Protein 2BMO (pdb70)

Solvent-accessible surface area: 26718 Å² total; per-residue (Å²): 96,132,126,22,11,50,164,47,1,48,27,3,51,20,43,2,0,7,54,144,132,3,8,98,23,1,35,151,4,0,4,40,8,0,2,4,5,3,1,5,54,30,15,0,71,52,64,0,6,4,13,37,2,32,2,2,62,64,43,0,0,0,0,29,11,115,122,39,53,22,78,0,5,39,2,67,6,101,55,180,41,71,51,11,11,123,12,13,0,0,7,12,137,24,13,102,3,68,138,80,23,11,4,2,2,9,43,3,99,9,102,59,10,63,133,52,188,122,139,69,37,142,91,17,150,60,210,86,36,19,11,134,62,3,70,44,44,55,67,9,77,12,1,4,3,0,0,58,32,68,123,6,19,63,2,94,78,0,1,29,41,0,8,57,1,0,28,0,6,4,91,75,4,58,18,2,53,5,46,15,4,6,0,11,4,14,0,83,0,2,0,1,0,4,0,15,9,14,0,1,23,1,116,31,11,0,141,14,3,5,2,0,1,115,13,3,100,2,38,2,42,31,0,37,36,54,84,131,103,8,104,70,32,25,8,14,0,1,6,0,56,16,0,0,0,1,0,0,3,30,9,5,5,0,0,9,2,13,49,60,7,34,90,73,0,39,64,41,0,46,63,16,42,123,139,2,29,174,124,28,32,114,57,37,0,88,2,1,44,0,13,1,8,0,0,4,0,0,3,2,0,0,8,1,9,1,8,0,0,2,6,0,2,0,70,47,30,25,12,0,20,1,14,2,8,2,4,2,8,102,84,13,79,110,82,13,20,151,74,2,18,28,2,1,3,19,2,4,1,3,0,2,2,10,5,12,6,10,8,33,52,6,29,62,41,0,93,49,3,101,87,191,142,32,19,99,105,65,30,118,0,51,63,34,102,72,167,46,63,111,62,55,178,49,40,34,3,17,6,6,161,27,0,24,5,23,3,0,19,11,8,0,0,39,0,0,23,6,0,5,66,7,92,57,9,72,80,0,57,89,57,2,185,105,43,61,162,121,135,48,74,59,155,121,65,170,179,45,53,70,112,79,4,109,42,92,52,85,27,102,94,21,115,68,75,112,16,34,137,67,0,59,63,14,0,81,154,2,10,115,34,2,31,103,38,28,10,100,35,0,9,105,108,31,1,0,96,96,5,80,0,29,0,8,2,95,15,96,62,40,145,96,35,206,123,22,165,61,106,42,23,14,30,2,5,33,2,70,64,88,25,0,90,10,8,0,53,0,30,83,21,125,66,5,89,8,34,110,92,149,14,166,19,57,20,96,37,64,104,28,29,0,2,121,30,191,102,40,82,106,33,1,18,1,88,0,44,3,68,0,59,9,27,36,81,184,128,25,87,5,45,0,108,9,38,6,40,5,79,0,51,85,54,108,92,62,41,17,49,0,17,45,0,48,0,57,7,89,67,20,40,2,112,11,33,22,0,25,4,12,1

Sequence (631 aa):
YQNLVSEAGLTQKLLLIHHGDKELFQHELKKTTIFARNWLFLTHDSLIPSPGDYVKKAKKMGVDEVIVSRQNDGSVRAFLNVCRHRGKTLLVHAEEAGNAKKGFVCGYHGWGYGSNGELQSVPFEKELYGDAIKKKKCLGLKEVPRIESSFHGFIYGCFDAEAPPLIDDYLGDAAWYLEPTFKYSGGGGLELVGPPGKVVVKANWKSSFAENFVGDGYHVGWTHAAALRAGQSVVFSSSIAGNAKLPPEGAGLLQMTSKYGSGMGVFWGYYSGNFSADMIPDLMAFGAAKQEKKLAKEEIGDVRARIYRSFLNGTIIFPNNSFLTGSAAFRVWNPIIDENTTEVWTYAFVEKDMPEEDLKRRRVADAVQRSIGPAGFWESDDNNENMEETTMMSQNGKKYQSSNIDQIASLGFGKDVYGDECYPGVVGKKSAIGETSYRGFYRRAYQAHISSSSSNWAEFENASRNWHIMMMINTQEDKLVSAHDAEEEFHRRFFVGHDSSDLQQEVTTLLTREAHLLDIQAYKKAWLEHFVAPEIKKYQVISRELRSTSEERRYQQLNNDAVNLYNENYQQLKVRVEEHQMDPQNWANNPKIIRFTRFVTNVTTAAKDKSSAPEILHVRRSNLILHRARRENQVDVFYATREDKWKRIEGGGIKLVVERFVDYPEERIPQTHNLLVFL

B-factor: mean 16.7, std 7.6, range [7.07, 69.02]

Radius of gyration: 25.82 Å; Cα contacts (8 Å, |Δi|>4): 1506; chains: 2; bounding box: 56×69×77 Å

Nearest PDB structures (foldseek):
  2bmo-assembly1_A  TM=1.002E+00  e=3.336E-90  Comamonas sp. JS765
  5xbp-assembly1_G  TM=9.969E-01  e=5.300E-77  Diaphorobacter sp. DS2
  1eg9-assembly1_A  TM=9.931E-01  e=7.426E-74  Pseudomonas putida
  2hml-assembly1_A  TM=9.927E-01  e=2.599E-73  Pseudomonas sp.
  1wql-assembly1_A  TM=8.972E-01  e=1.375E-37  Pseudomonas fluorescens

Foldseek 3Di:
DQPQADPLSFWGQLLLLAPFVNLVLCCLFQLQADKAFDFFCQQAVDAQKWFWGDRFQWIKIWGQHPVRDIWIFTQFFQPPTDRFDDDGIDGDQWTFRPPQTFIAGSVQFGDDGPCCVPPCPPVDDRRVGGGHTQQDWDDDLGTIITHNDPPHDPPVVLCPLVSLLCCLQDPVLQHKHWDDDWFKDKAQTALQLVQQCQAFAPVCCQPLCLVLCVVQVQPNVCCHPVPDAHPVFQFKKFAGLQQKIKTWDWQRLQPSFGPVLPPVLSVVLVVSLVVCCVVPNNVSSRSNRIWIGIHSPDAWIFIHSLTKIWGFHDDGSGMTIITIIGMDRPPDDPVSVVVSRVRRCCCCHPVHPVVVSSSVVRNVSSVLSNDDPSSRDMDGQCFQPPPWDAPDPPRHHTMGRHSNHRNSSSSNSQNVSLRSVDNHPVSSCVSRVPVND/DFDDCVVVVVDDPVRRVVVVQLVVQDDPVVQVVVVVVVVVLQVCVQVLVLVCCLVFAADQQEFEWEWQFADDDPPDDPDDPDGIDTPGGDGSVRSVVLSCLQPDPPVVQCPPHKGKDKDKDDWTWGQDPVHRQKIWIKIWMWMWIDDDVPQIAIAIWIWTWIWGADPPGGIYTNYIYTHGDDNDGPNVGDSGRD

Secondary structure (DSSP, 8-state):
-TTSB-GGG-EEEGGGGT-HHHHHHHHHHTTTTS-EEEEEGGGS-STTEEEEEEETTEEEEEEE-TTS-EEEEESB-TTT--B---SSEEE-SEEE-TTT--EEETTS-EEE-TTIIIIIGGG--GGG----B-SEEEEETTEEEEES-TTPPPHHHHHTTHHHHHHHHHTTTS-EEEEEEEEEEEESS-HHHHHHHHHHB-TTHHHHTHHHHHHH--GGGGGGGG-S--TT-S-EEEE-TTS-EEEEETT-TTTT--GGGHHHHHHHHHHHHHHHHHHH-HHHHHHHTSEEEEEETTTEEEETTTTEEEEEEEEETTEEEEEEEEEEETTS-HHHHHHHHHHHHHHHSTT-HHHHHHHHHHHHHHHHTTSTTGGGSEEE--TTTT--EES-SSS-SEEES-SBSSHHHHHHHHHHHHHHT-SSHHHHHHHTTTS--/----TTTSTT--HHHHHHHHHHHHT--HHHHHHHHHHHHHHHHHHHTT-HHHHHHHTEEEEEEEEEEEEPP--SS-----S--EEEEEEE-HHHHHHHHHHHH-TT-GGGSSPPEEEEEEEEEEEEE-SS-TTEEEEEEEEEEEEEETTTEEEEEEEEEEEEEEE-TTS-EEEEEEEEE-S-SS-SSS---S--

Structure (mmCIF, N/CA/C/O backbone):
data_2BMO
#
_entry.id   2BMO
#
_cell.length_a   121.586
_cell.length_b   121.586
_cell.length_c   84.356
_cell.angle_alpha   90.00
_cell.angle_beta   90.00
_cell.angle_gamma   120.00
#
_symmetry.space_group_name_H-M   'P 63'
#
loop_
_entity.id
_entity.type
_entity.pdbx_description
1 polymer 'OXYGENASE-ALPHA NBDO'
2 polymer 'OXYGENASE-BETA NBDO'
3 non-polymer 'FE2/S2 (INORGANIC) CLUSTER'
4 non-polymer 'FE (III) ION'
5 non-polymer 1,2-ETHANEDIOL
6 non-polymer ETHANOL
7 non-polymer 'NICKEL (II) ION'
8 water water
#
loop_
_atom_site.group_PDB
_atom_site.id
_atom_site.type_symbol
_atom_site.label_atom_id
_atom_site.label_alt_id
_atom_site.label_comp_id
_atom_site.label_asym_id
_atom_site.label_entity_id
_atom_site.label_seq_id
_atom_site.pdbx_PDB_ins_code
_atom_site.Cartn_x
_atom_site.Cartn_y
_atom_site.Cartn_z
_atom_site.occupancy
_atom_site.B_iso_or_equiv
_atom_site.auth_seq_id
_atom_site.auth_comp_id
_atom_site.auth_asym_id
_atom_site.auth_atom_id
_atom_site.pdbx_PDB_model_num
ATOM 1 N N . TYR A 1 3 ? 58.844 48.782 27.270 1.00 35.52 3 TYR A N 1
ATOM 2 C CA . TYR A 1 3 ? 58.364 49.701 26.235 1.00 35.33 3 TYR A CA 1
ATOM 3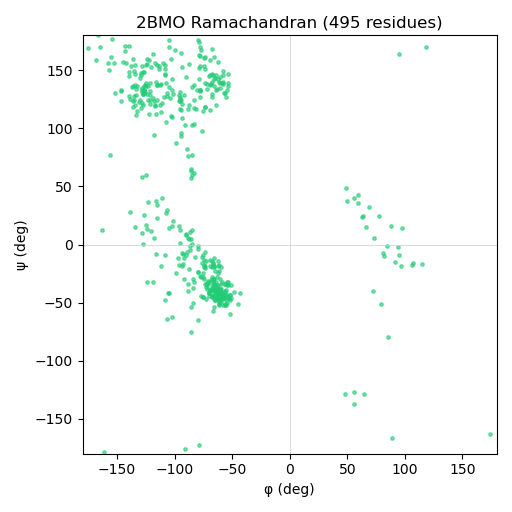 C C . TYR A 1 3 ? 58.261 51.141 26.754 1.00 34.96 3 TYR A C 1
ATOM 4 O O . TYR A 1 3 ? 57.817 52.043 26.040 1.00 34.74 3 TYR A O 1
ATOM 13 N N . GLN A 1 4 ? 58.692 51.348 27.986 1.00 34.55 4 GLN A N 1
ATOM 14 C CA . GLN A 1 4 ? 58.542 52.632 28.713 1.00 34.06 4 GLN A CA 1
ATOM 15 C C . GLN A 1 4 ? 59.312 53.831 28.234 1.00 33.58 4 GLN A C 1
ATOM 16 O O . GLN A 1 4 ? 58.821 54.955 28.327 1.00 34.03 4 GLN A O 1
ATOM 22 N N . ASN A 1 5 ? 60.513 53.629 27.732 1.00 32.75 5 ASN A N 1
ATOM 23 C CA . ASN A 1 5 ? 61.372 54.758 27.338 1.00 31.42 5 ASN A CA 1
ATOM 24 C C . ASN A 1 5 ? 61.716 54.852 25.856 1.00 30.30 5 ASN A C 1
ATOM 25 O O . ASN A 1 5 ? 62.835 55.228 25.498 1.00 30.43 5 ASN A O 1
ATOM 30 N N . LEU A 1 6 ? 60.752 54.523 25.000 1.00 28.96 6 LEU A N 1
ATOM 31 C CA . LEU A 1 6 ? 60.976 54.528 23.553 1.00 27.61 6 LEU A CA 1
ATOM 32 C C . LEU A 1 6 ? 60.793 55.914 22.944 1.00 26.61 6 LEU A C 1
ATOM 33 O O . LEU A 1 6 ? 61.426 56.243 21.936 1.00 26.26 6 LEU A O 1
ATOM 38 N N . VAL A 1 7 ? 59.931 56.715 23.567 1.00 25.59 7 VAL A N 1
ATOM 39 C CA . VAL A 1 7 ? 59.721 58.117 23.210 1.00 25.01 7 VAL A CA 1
ATOM 40 C C . VAL A 1 7 ? 60.021 58.966 24.446 1.00 25.23 7 VAL A C 1
ATOM 41 O O . VAL A 1 7 ? 59.543 58.654 25.536 1.00 25.44 7 VAL A O 1
ATOM 45 N N . SER A 1 8 ? 60.811 60.025 24.278 1.00 25.60 8 SER A N 1
ATOM 46 C CA . SER A 1 8 ? 61.171 60.900 25.398 1.00 26.04 8 SER A CA 1
ATOM 47 C C . SER A 1 8 ? 60.056 61.886 25.752 1.00 26.37 8 SER A C 1
ATOM 48 O O . SER A 1 8 ? 59.040 61.961 25.056 1.00 26.34 8 SER A O 1
ATOM 51 N N . GLU A 1 9 ? 60.254 62.636 26.839 1.00 26.82 9 GLU A N 1
ATOM 52 C CA . GLU A 1 9 ? 59.294 63.645 27.285 1.00 27.02 9 GLU A CA 1
ATOM 53 C C . GLU A 1 9 ? 58.954 64.628 26.167 1.00 27.08 9 GLU A C 1
ATOM 54 O O . GLU A 1 9 ? 59.828 65.040 25.401 1.00 27.31 9 GLU A O 1
ATOM 60 N N . ALA A 1 10 ? 57.673 64.976 26.073 1.00 26.91 10 ALA A N 1
ATOM 61 C CA . ALA A 1 10 ? 57.176 65.918 25.066 1.00 26.67 10 ALA A CA 1
ATOM 62 C C . ALA A 1 10 ? 57.277 65.395 23.632 1.00 26.14 10 ALA A C 1
ATOM 63 O O . ALA A 1 10 ? 57.161 66.174 22.681 1.00 26.45 10 ALA A O 1
ATOM 65 N N . GLY A 1 11 ? 57.497 64.086 23.487 1.00 25.59 11 GLY A N 1
ATOM 66 C CA . GLY A 1 11 ? 57.640 63.435 22.176 1.00 24.30 11 GLY A CA 1
ATOM 67 C C . GLY A 1 11 ? 58.845 63.890 21.363 1.00 23.32 11 GLY A C 1
ATOM 68 O O . GLY A 1 11 ? 58.849 63.776 20.132 1.00 22.74 11 GLY A O 1
ATOM 69 N N . LEU A 1 12 ? 59.867 64.386 22.056 1.00 22.48 12 LEU A N 1
ATOM 70 C CA . LEU A 1 12 ? 61.005 65.054 21.421 1.00 21.99 12 LEU A CA 1
ATOM 71 C C . LEU A 1 12 ? 61.933 64.102 20.664 1.00 21.11 12 LEU A C 1
ATOM 72 O O . LEU A 1 12 ? 62.510 64.479 19.639 1.00 21.01 12 LEU A O 1
ATOM 77 N N . THR A 1 13 ? 62.087 62.886 21.179 1.00 19.75 13 THR A N 1
ATOM 78 C CA . THR A 1 13 ? 62.928 61.888 20.527 1.00 19.14 13 THR A CA 1
ATOM 79 C C . THR A 1 13 ? 62.283 60.517 20.531 1.00 18.62 13 THR A C 1
ATOM 80 O O . THR A 1 13 ? 61.456 60.209 21.391 1.00 19.20 13 THR A O 1
ATOM 84 N N . GLN A 1 14 ? 62.659 59.706 19.545 1.00 17.56 14 GLN A N 1
ATOM 85 C CA . GLN A 1 14 ? 62.160 58.345 19.414 1.00 17.14 14 GLN A CA 1
ATOM 86 C C . GLN A 1 14 ? 63.332 57.436 19.115 1.00 16.77 14 GLN A C 1
ATOM 87 O O . GLN A 1 14 ? 64.188 57.776 18.298 1.00 17.14 14 GLN A O 1
ATOM 93 N N . LYS A 1 15 ? 63.381 56.277 19.756 1.00 16.69 15 LYS A N 1
ATOM 94 C CA . LYS A 1 15 ? 64.396 55.291 19.400 1.00 16.88 15 LYS A CA 1
ATOM 95 C C . LYS A 1 15 ? 64.113 54.757 17.996 1.00 16.09 15 LYS A C 1
ATOM 96 O O . LYS A 1 15 ? 62.993 54.328 17.700 1.00 16.01 15 LYS A O 1
ATOM 102 N N . LEU A 1 16 ? 65.129 54.756 17.137 1.00 15.96 16 LEU A N 1
ATOM 103 C CA . LEU A 1 16 ? 64.972 54.247 15.770 1.00 15.75 16 LEU A CA 1
ATOM 104 C C . LEU A 1 16 ? 64.455 52.798 15.732 1.00 15.42 16 LEU A C 1
ATOM 105 O O . LEU A 1 16 ? 63.752 52.409 14.787 1.00 15.26 16 LEU A O 1
ATOM 110 N N A LEU A 1 17 ? 64.785 52.023 16.769 0.50 15.11 17 LEU A N 1
ATOM 111 N N B LEU A 1 17 ? 64.801 52.032 16.768 0.50 15.23 17 LEU A N 1
ATOM 112 C CA A LEU A 1 17 ? 64.328 50.636 16.915 0.50 15.03 17 LEU A CA 1
ATOM 113 C CA B LEU A 1 17 ? 64.338 50.659 16.978 0.50 15.25 17 LEU A CA 1
ATOM 114 C C A LEU A 1 17 ? 62.818 50.473 16.728 0.50 15.21 17 LEU A C 1
ATOM 115 C C B LEU A 1 17 ? 62.831 50.471 16.773 0.50 15.34 17 LEU A C 1
ATOM 116 O O A LEU A 1 17 ? 62.363 49.407 16.312 0.50 15.39 17 LEU A O 1
ATOM 117 O O B LEU A 1 17 ? 62.390 49.393 16.371 0.50 15.46 17 LEU A O 1
ATOM 126 N N . ILE A 1 18 ? 62.042 51.503 17.066 1.00 15.15 18 ILE A N 1
ATOM 127 C CA . ILE A 1 18 ? 60.574 51.381 16.979 1.00 14.94 18 ILE A CA 1
ATOM 128 C C . ILE A 1 18 ? 60.101 51.038 15.567 1.00 14.74 18 ILE A C 1
ATOM 129 O O . ILE A 1 18 ? 59.036 50.441 15.387 1.00 14.61 18 ILE A O 1
ATOM 134 N N A HIS A 1 19 ? 60.914 51.376 14.574 0.50 14.80 19 HIS A N 1
ATOM 135 N N B HIS A 1 19 ? 60.907 51.405 14.574 0.50 14.77 19 HIS A N 1
ATOM 136 C CA A HIS A 1 19 ? 60.543 51.134 13.182 0.50 15.00 19 HIS A CA 1
ATOM 137 C CA B HIS A 1 19 ? 60.562 51.166 13.171 0.50 14.97 19 HIS A CA 1
ATOM 138 C C A HIS A 1 19 ? 61.008 49.785 12.649 0.50 15.37 19 HIS A C 1
ATOM 139 C C B HIS A 1 19 ? 60.950 49.768 12.672 0.50 15.29 19 HIS A C 1
ATOM 140 O O A HIS A 1 19 ? 60.800 49.477 11.472 0.50 15.43 19 HIS A O 1
ATOM 141 O O B HIS A 1 19 ? 60.634 49.408 11.535 0.50 15.18 19 HIS A O 1
ATOM 154 N N . GLY A 1 20 ? 61.615 48.980 13.518 1.00 15.49 20 GLY A N 1
ATOM 155 C CA . GLY A 1 20 ? 62.123 47.662 13.113 1.00 17.07 20 GLY A CA 1
ATOM 156 C C . GLY A 1 20 ? 61.947 46.493 14.061 1.00 18.18 20 GLY A C 1
ATOM 157 O O . GLY A 1 20 ? 62.225 45.355 13.682 1.00 19.56 20 GLY A O 1
ATOM 158 N N . ASP A 1 21 ? 61.477 46.742 15.280 1.00 18.80 21 ASP A N 1
ATOM 159 C CA . ASP A 1 21 ? 61.457 45.709 16.316 1.00 18.98 21 ASP A CA 1
ATOM 160 C C . ASP A 1 21 ? 60.243 44.789 16.210 1.00 19.08 21 ASP A C 1
ATOM 161 O O . ASP A 1 21 ? 59.099 45.248 16.231 1.00 18.67 21 ASP A O 1
ATOM 166 N N . LYS A 1 22 ? 60.500 43.487 16.107 1.00 19.21 22 LYS A N 1
ATOM 167 C CA . LYS A 1 22 ? 59.446 42.493 15.932 1.00 19.39 22 LYS A CA 1
ATOM 168 C C . LYS A 1 22 ? 58.492 42.379 17.131 1.00 18.89 22 LYS A C 1
ATOM 169 O O . LYS A 1 22 ? 57.266 42.359 16.960 1.00 18.89 22 LYS A O 1
ATOM 175 N N . GLU A 1 23 ? 59.049 42.291 18.337 1.00 18.38 23 GLU A N 1
ATOM 176 C CA . GLU A 1 23 ? 58.226 42.150 19.533 1.00 18.13 23 GLU A CA 1
ATOM 177 C C . GLU A 1 23 ? 57.340 43.379 19.755 1.00 17.10 23 GLU A C 1
ATOM 178 O O . GLU A 1 23 ? 56.186 43.258 20.174 1.00 17.04 23 GLU A O 1
ATOM 184 N N . LEU A 1 24 ? 57.879 44.557 19.457 1.00 16.19 24 LEU A N 1
ATOM 185 C CA . LEU A 1 24 ? 57.100 45.785 19.577 1.00 15.61 24 LEU A CA 1
ATOM 186 C C . LEU A 1 24 ? 55.899 45.784 18.624 1.00 15.03 24 LEU A C 1
ATOM 187 O O . LEU A 1 24 ? 54.815 46.228 19.000 1.00 15.14 24 LEU A O 1
ATOM 192 N N . PHE A 1 25 ? 56.090 45.285 17.403 1.00 14.82 25 PHE A N 1
ATOM 193 C CA . PHE A 1 25 ? 54.979 45.182 16.453 1.00 14.94 25 PHE A CA 1
ATOM 194 C C . PHE A 1 25 ? 53.833 44.345 17.038 1.00 15.16 25 PHE A C 1
ATOM 195 O O . PHE A 1 25 ? 52.661 44.746 16.992 1.00 15.02 25 PHE A O 1
ATOM 203 N N . GLN A 1 26 ? 54.174 43.198 17.622 1.00 15.75 26 GLN A N 1
ATOM 204 C CA . GLN A 1 26 ? 53.177 42.356 18.277 1.00 16.36 26 GLN A CA 1
ATOM 205 C C . GLN A 1 26 ? 52.454 43.122 19.381 1.00 16.08 26 GLN A C 1
ATOM 206 O O . GLN A 1 26 ? 51.231 43.040 19.516 1.00 16.52 26 GLN A O 1
ATOM 212 N N . HIS A 1 27 ? 53.218 43.893 20.149 1.00 15.51 27 HIS A N 1
ATOM 213 C CA . HIS A 1 27 ? 52.661 44.688 21.234 1.00 15.09 27 HIS A CA 1
ATOM 214 C C . HIS A 1 27 ? 51.725 45.776 20.709 1.00 14.60 27 HIS A C 1
ATOM 215 O O . HIS A 1 27 ? 50.706 46.076 21.334 1.00 14.79 27 HIS A O 1
ATOM 222 N N . GLU A 1 28 ? 52.071 46.355 19.561 1.00 13.84 28 GLU A N 1
ATOM 223 C CA . GLU A 1 28 ? 51.214 47.346 18.896 1.00 13.48 28 GLU A CA 1
ATOM 224 C C . GLU A 1 28 ? 49.882 46.760 18.473 1.00 13.59 28 GLU A C 1
ATOM 225 O O . GLU A 1 28 ? 48.867 47.443 18.523 1.00 13.38 28 GLU A O 1
ATOM 231 N N . LEU A 1 29 ? 49.863 45.505 18.046 1.00 13.84 29 LEU A N 1
ATOM 232 C CA . LEU A 1 29 ? 48.592 44.871 17.676 1.00 14.73 29 LEU A CA 1
ATOM 233 C C . LEU A 1 29 ? 47.643 44.830 18.878 1.00 15.29 29 LEU A C 1
ATOM 234 O O . LEU A 1 29 ? 46.432 44.964 18.716 1.00 16.27 29 LEU A O 1
ATOM 239 N N A LYS A 1 30 ? 48.203 44.782 20.087 0.50 15.30 30 LYS A N 1
ATOM 240 N N B LYS A 1 30 ? 48.216 44.555 20.051 0.50 15.55 30 LYS A N 1
ATOM 241 C CA A LYS A 1 30 ? 47.412 44.856 21.322 0.50 15.45 30 LYS A CA 1
ATOM 242 C CA B LYS A 1 30 ? 47.464 44.291 21.277 0.50 15.92 30 LYS A CA 1
ATOM 243 C C A LYS A 1 30 ? 47.052 46.282 21.778 0.50 15.22 30 LYS A C 1
ATOM 244 C C B LYS A 1 30 ? 47.030 45.593 21.920 0.50 15.44 30 LYS A C 1
ATOM 245 O O A LYS A 1 30 ? 45.895 46.564 22.102 0.50 15.93 30 LYS A O 1
ATOM 246 O O B LYS A 1 30 ? 46.179 45.611 22.801 0.50 15.25 30 LYS A O 1
ATOM 257 N N A THR A 1 31 ? 48.040 47.173 21.815 0.50 14.97 31 THR A N 1
ATOM 258 N N B THR A 1 31 ? 47.639 46.686 21.488 0.50 15.05 31 THR A N 1
ATOM 259 C CA A THR A 1 31 ? 47.866 48.482 22.455 0.50 14.51 31 THR A CA 1
ATOM 260 C CA B THR A 1 31 ? 47.408 47.969 22.113 0.50 15.01 31 THR A CA 1
ATOM 261 C C A THR A 1 31 ? 47.526 49.629 21.500 0.50 14.18 31 THR A C 1
ATOM 262 C C B THR A 1 31 ? 46.895 48.944 21.059 0.50 14.58 31 THR A C 1
ATOM 263 O O A THR A 1 31 ? 47.060 50.681 21.936 0.50 14.13 31 THR A O 1
ATOM 264 O O B THR A 1 31 ? 45.697 49.202 20.988 0.50 15.35 31 THR A O 1
ATOM 271 N N . ILE A 1 32 ? 47.792 49.433 20.210 1.00 13.91 32 ILE A N 1
ATOM 272 C CA . ILE A 1 32 ? 47.443 50.422 19.182 1.00 13.34 32 ILE A CA 1
ATOM 273 C C . ILE A 1 32 ? 46.236 49.969 18.351 1.00 12.90 32 ILE A C 1
ATOM 274 O O . ILE A 1 32 ? 45.204 50.635 18.333 1.00 13.93 32 ILE A O 1
ATOM 279 N N . PHE A 1 33 ? 46.357 48.826 17.690 1.00 12.55 33 PHE A N 1
ATOM 280 C CA . PHE A 1 33 ? 45.345 48.403 16.729 1.00 12.35 33 PHE A CA 1
ATOM 281 C C . PHE A 1 33 ? 44.112 47.779 17.362 1.00 12.86 33 PHE A C 1
ATOM 282 O O . PHE A 1 33 ? 43.047 47.795 16.763 1.00 13.64 33 PHE A O 1
ATOM 290 N N . ALA A 1 34 ? 44.253 47.255 18.574 1.00 13.16 34 ALA A N 1
ATOM 291 C CA . ALA A 1 34 ? 43.106 46.687 19.275 1.00 13.26 34 ALA A CA 1
ATOM 292 C C . ALA A 1 34 ? 42.259 47.738 19.986 1.00 13.74 34 ALA A C 1
ATOM 293 O O . ALA A 1 34 ? 41.151 47.443 20.424 1.00 14.49 34 ALA A O 1
ATOM 295 N N . ARG A 1 35 ? 42.768 48.965 20.063 1.00 13.46 35 ARG A N 1
ATOM 296 C CA . ARG A 1 35 ? 42.239 49.984 20.950 1.00 14.24 35 ARG A CA 1
ATOM 297 C C . ARG A 1 35 ? 41.707 51.232 20.236 1.00 13.06 35 ARG A C 1
ATOM 298 O O . ARG A 1 35 ? 40.787 51.903 20.741 1.00 13.92 35 ARG A O 1
ATOM 306 N N . ASN A 1 36 ? 42.319 51.576 19.105 1.00 12.93 36 ASN A N 1
ATOM 307 C CA . ASN A 1 36 ? 42.067 52.857 18.454 1.00 12.06 36 ASN A CA 1
ATOM 308 C C . ASN A 1 36 ? 41.093 52.777 17.287 1.00 11.71 36 ASN A C 1
ATOM 309 O O . ASN A 1 36 ? 40.746 51.692 16.826 1.00 12.45 36 ASN A O 1
ATOM 314 N N . TRP A 1 37 ? 40.632 53.939 16.829 1.00 11.58 37 TRP A N 1
ATOM 315 C CA . TRP A 1 37 ? 39.742 54.012 15.676 1.00 11.68 37 TRP A CA 1
ATOM 316 C C . TRP A 1 37 ? 40.545 53.839 14.395 1.00 11.03 37 TRP A C 1
ATOM 317 O O . TRP A 1 37 ? 41.570 54.499 14.207 1.00 11.85 37 TRP A O 1
ATOM 328 N N . LEU A 1 38 ? 40.041 52.979 13.511 1.00 10.75 38 LEU A N 1
ATOM 329 C CA . LEU A 1 38 ? 40.728 52.576 12.287 1.00 10.52 38 LEU A CA 1
ATOM 330 C C . LEU A 1 38 ? 39.798 52.812 11.111 1.00 10.37 38 LEU A C 1
ATOM 331 O O . LEU A 1 38 ? 38.599 52.509 11.179 1.00 10.55 38 LEU A O 1
ATOM 336 N N . PHE A 1 39 ? 40.338 53.371 10.036 1.00 10.19 39 PHE A N 1
ATOM 337 C CA . PHE A 1 39 ? 39.510 53.733 8.905 1.00 10.13 39 PHE A CA 1
ATOM 338 C C . PHE A 1 39 ? 39.032 52.505 8.146 1.00 10.26 39 PHE A C 1
ATOM 339 O O . PHE A 1 39 ? 39.826 51.609 7.833 1.00 10.58 39 PHE A O 1
ATOM 347 N N . LEU A 1 40 ? 37.740 52.472 7.822 1.00 10.17 40 LEU A N 1
ATOM 348 C CA . LEU A 1 40 ? 37.146 51.362 7.082 1.00 10.52 40 LEU A CA 1
ATOM 349 C C . LEU A 1 40 ? 36.818 51.729 5.645 1.00 10.63 40 LEU A C 1
ATOM 350 O O . LEU A 1 40 ? 37.388 51.157 4.713 1.00 11.08 40 LEU A O 1
ATOM 355 N N . THR A 1 41 ? 35.902 52.671 5.453 1.00 10.72 41 THR A N 1
ATOM 356 C CA . THR A 1 41 ? 35.431 53.004 4.116 1.00 10.72 41 THR A CA 1
ATOM 357 C C . THR A 1 41 ? 34.653 54.306 4.163 1.00 10.16 41 THR A C 1
ATOM 358 O O . THR A 1 41 ? 34.504 54.905 5.234 1.00 10.84 41 THR A O 1
ATOM 362 N N . HIS A 1 42 ? 34.159 54.738 3.007 1.00 10.26 42 HIS A N 1
ATOM 363 C CA . HIS A 1 42 ? 33.277 55.903 2.938 1.00 10.33 42 HIS A CA 1
ATOM 364 C C . HIS A 1 42 ? 31.903 55.434 2.503 1.00 10.23 42 HIS A C 1
ATOM 365 O O . HIS A 1 42 ? 31.775 54.450 1.770 1.00 10.17 42 HIS A O 1
ATOM 372 N N . ASP A 1 43 ? 30.874 56.165 2.934 1.00 10.37 43 ASP A N 1
ATOM 373 C CA . ASP A 1 43 ? 29.506 55.925 2.463 1.00 10.95 43 ASP A CA 1
ATOM 374 C C . ASP A 1 43 ? 29.446 55.697 0.956 1.00 10.81 43 ASP A C 1
ATOM 375 O O . ASP A 1 43 ? 28.695 54.835 0.497 1.00 11.25 43 ASP A O 1
ATOM 380 N N . SER A 1 44 ? 30.209 56.488 0.192 1.00 11.21 44 SER A N 1
ATOM 381 C CA . SER A 1 44 ? 30.157 56.450 -1.272 1.00 11.85 44 SER A CA 1
ATOM 382 C C . SER A 1 44 ? 30.675 55.152 -1.899 1.00 11.19 44 SER A C 1
ATOM 383 O O . SER A 1 44 ? 30.452 54.925 -3.085 1.00 12.16 44 SER A O 1
ATOM 386 N N . LEU A 1 45 ? 31.367 54.326 -1.117 1.00 10.33 45 LEU A N 1
ATOM 387 C CA . LEU A 1 45 ? 31.842 53.023 -1.593 1.00 11.09 45 LEU A CA 1
ATOM 388 C C . LEU A 1 45 ? 30.906 51.873 -1.222 1.00 10.75 45 LEU A C 1
ATOM 389 O O . LEU A 1 45 ? 31.000 50.797 -1.808 1.00 10.92 45 LEU A O 1
ATOM 394 N N . ILE A 1 46 ? 30.023 52.098 -0.250 1.00 10.41 46 ILE A N 1
ATOM 395 C CA . ILE A 1 46 ? 28.968 51.139 0.094 1.00 10.54 46 ILE A CA 1
ATOM 396 C C . ILE A 1 46 ? 27.611 51.858 0.106 1.00 10.11 46 ILE A C 1
ATOM 397 O O . ILE A 1 46 ? 26.922 51.886 1.126 1.00 10.40 46 ILE A O 1
ATOM 402 N N . PRO A 1 47 ? 27.232 52.475 -1.023 1.00 10.56 47 PRO A N 1
ATOM 403 C CA . PRO A 1 47 ? 26.078 53.368 -0.993 1.00 11.56 47 PRO A CA 1
ATOM 404 C C . PRO A 1 47 ? 24.711 52.712 -0.912 1.00 11.91 47 PRO A C 1
ATOM 405 O O . PRO A 1 47 ? 23.764 53.405 -0.565 1.00 13.39 47 PRO A O 1
ATOM 409 N N . SER A 1 48 ? 24.591 51.427 -1.227 1.00 11.93 48 SER A N 1
ATOM 410 C CA . SER A 1 48 ? 23.276 50.791 -1.327 1.00 12.61 48 SER A CA 1
ATOM 411 C C . SER A 1 48 ? 23.190 49.567 -0.432 1.00 11.72 48 SER A C 1
ATOM 412 O O . SER A 1 48 ? 24.217 48.931 -0.159 1.00 11.21 48 SER A O 1
ATOM 415 N N . PRO A 1 49 ? 21.966 49.194 0.007 1.00 11.88 49 PRO A N 1
ATOM 416 C CA . PRO A 1 49 ? 21.830 48.002 0.855 1.00 11.73 49 PRO A CA 1
ATOM 417 C C . PRO A 1 49 ? 22.437 46.751 0.244 1.00 11.39 49 PRO A C 1
ATOM 418 O O . PRO A 1 49 ? 22.248 46.466 -0.936 1.00 11.48 49 PRO A O 1
ATOM 422 N N . GLY A 1 50 ? 23.211 46.042 1.054 1.00 11.07 50 GLY A N 1
ATOM 423 C CA . GLY A 1 50 ? 23.928 44.857 0.583 1.00 11.00 50 GLY A CA 1
ATOM 424 C C . GLY A 1 50 ? 25.330 45.138 0.077 1.00 10.70 50 GLY A C 1
ATOM 425 O O . GLY A 1 50 ? 26.109 44.208 -0.088 1.00 10.76 50 GLY A O 1
ATOM 426 N N . ASP A 1 51 ? 25.666 46.402 -0.189 1.00 10.27 51 ASP A N 1
ATOM 427 C CA . ASP A 1 51 ? 27.034 46.708 -0.624 1.00 10.31 51 ASP A CA 1
ATOM 428 C C . ASP A 1 51 ? 27.994 46.417 0.509 1.00 10.51 51 ASP A C 1
ATOM 429 O O . ASP A 1 51 ? 27.683 46.661 1.674 1.00 10.63 51 ASP A O 1
ATOM 434 N N . TYR A 1 52 ? 29.159 45.888 0.151 1.00 10.21 52 TYR A N 1
ATOM 435 C CA . TYR A 1 52 ? 30.195 45.619 1.131 1.00 10.49 52 TYR A CA 1
ATOM 436 C C . TYR A 1 52 ? 31.560 45.922 0.540 1.00 9.94 52 TYR A C 1
ATOM 437 O O . TYR A 1 52 ? 31.763 45.900 -0.682 1.00 10.37 52 TYR A O 1
ATOM 446 N N . VAL A 1 53 ? 32.496 46.193 1.441 1.00 10.13 53 VAL A N 1
ATOM 447 C CA . VAL A 1 53 ? 33.915 46.186 1.117 1.00 10.79 53 VAL A CA 1
ATOM 448 C C . VAL A 1 53 ? 34.658 45.362 2.154 1.00 10.58 53 VAL A C 1
ATOM 449 O O . VAL A 1 53 ? 34.203 45.204 3.299 1.00 11.26 53 VAL A O 1
ATOM 453 N N A LYS A 1 54 ? 35.771 44.774 1.719 0.50 10.20 54 LYS A N 1
ATOM 454 N N B LYS A 1 54 ? 35.829 44.875 1.765 0.50 10.39 54 LYS A N 1
ATOM 455 C CA A LYS A 1 54 ? 36.736 44.243 2.657 0.50 10.90 54 LYS A CA 1
ATOM 456 C CA B LYS A 1 54 ? 36.692 44.126 2.659 0.50 11.05 54 LYS A CA 1
ATOM 457 C C A LYS A 1 54 ? 37.605 45.397 3.101 0.50 10.96 54 LYS A C 1
ATOM 458 C C B LYS A 1 54 ? 37.856 45.037 3.078 0.50 10.94 54 LYS A C 1
ATOM 459 O O A LYS A 1 54 ? 37.960 46.281 2.322 0.50 11.50 54 LYS A O 1
ATOM 460 O O B LYS A 1 54 ? 38.653 45.424 2.215 0.50 11.55 54 LYS A O 1
ATOM 471 N N . ALA A 1 55 ? 37.938 45.394 4.371 1.00 11.01 55 ALA A N 1
ATOM 472 C CA . ALA A 1 55 ? 38.924 46.331 4.883 1.00 11.56 55 ALA A CA 1
ATOM 473 C C . ALA A 1 55 ? 39.838 45.608 5.849 1.00 11.41 55 ALA A C 1
ATOM 474 O O . ALA A 1 55 ? 39.506 44.538 6.353 1.00 12.01 55 ALA A O 1
ATOM 476 N N A LYS A 1 56 ? 41.003 46.190 6.106 0.50 11.40 56 LYS A N 1
ATOM 477 N N B LYS A 1 56 ? 41.006 46.189 6.087 0.50 11.33 56 LYS A N 1
ATOM 478 C CA A LYS A 1 56 ? 41.870 45.701 7.169 0.50 11.61 56 LYS A CA 1
ATOM 479 C CA B LYS A 1 56 ? 41.857 45.742 7.171 0.50 11.49 56 LYS A CA 1
ATOM 480 C C A LYS A 1 56 ? 41.739 46.588 8.401 0.50 11.45 56 LYS A C 1
ATOM 481 C C B LYS A 1 56 ? 41.546 46.567 8.415 0.50 11.26 56 LYS A C 1
ATOM 482 O O A LYS A 1 56 ? 41.619 47.814 8.287 0.50 11.70 56 LYS A O 1
ATOM 483 O O B LYS A 1 56 ? 41.096 47.715 8.324 0.50 11.61 56 LYS A O 1
ATOM 494 N N . MET A 1 57 ? 41.772 45.960 9.572 1.00 11.49 57 MET A N 1
ATOM 495 C CA . MET A 1 57 ? 41.858 46.678 10.842 1.00 11.48 57 MET A CA 1
ATOM 496 C C . MET A 1 57 ? 43.093 46.117 11.518 1.00 11.73 57 MET A C 1
ATOM 497 O O . MET A 1 57 ? 43.068 45.012 12.064 1.00 12.15 57 MET A O 1
ATOM 502 N N . GLY A 1 58 ? 44.201 46.839 11.437 1.00 11.55 58 GLY A N 1
ATOM 503 C CA . GLY A 1 58 ? 45.482 46.220 11.800 1.00 12.01 58 GLY A CA 1
ATOM 504 C C . GLY A 1 58 ? 45.787 45.085 10.833 1.00 12.18 58 GLY A C 1
ATOM 505 O O . GLY A 1 58 ? 45.723 45.285 9.623 1.00 12.01 58 GLY A O 1
ATOM 506 N N . VAL A 1 59 ? 46.094 43.899 11.366 1.00 12.01 59 VAL A N 1
ATOM 507 C CA . VAL A 1 59 ? 46.375 42.722 10.525 1.00 12.56 59 VAL A CA 1
ATOM 508 C C . VAL A 1 59 ? 45.118 41.908 10.220 1.00 12.57 59 VAL A C 1
ATOM 509 O O . VAL A 1 59 ? 45.161 40.976 9.421 1.00 13.48 59 VAL A O 1
ATOM 513 N N . ASP A 1 60 ? 44.011 42.236 10.870 1.00 12.34 60 ASP A N 1
ATOM 514 C CA . ASP A 1 60 ? 42.779 41.484 10.688 1.00 12.36 60 ASP A CA 1
ATOM 515 C C . ASP A 1 60 ? 41.989 42.024 9.519 1.00 12.09 60 ASP A C 1
ATOM 516 O O . ASP A 1 60 ? 42.170 43.171 9.118 1.00 13.46 60 ASP A O 1
ATOM 521 N N . GLU A 1 61 ? 41.148 41.180 8.936 1.00 11.63 61 GLU A N 1
ATOM 522 C CA . GLU A 1 61 ? 40.293 41.590 7.841 1.00 11.32 61 GLU A CA 1
ATOM 523 C C . GLU A 1 61 ? 38.839 41.564 8.262 1.00 10.56 61 GLU A C 1
ATOM 524 O O . GLU A 1 61 ? 38.390 40.622 8.932 1.00 10.69 61 GLU A O 1
ATOM 530 N N . VAL A 1 62 ? 38.115 42.601 7.850 1.00 10.50 62 VAL A N 1
ATOM 531 C CA . VAL A 1 62 ? 36.706 42.733 8.181 1.00 10.81 62 VAL A CA 1
ATOM 532 C C . VAL A 1 62 ? 35.867 42.952 6.923 1.00 10.52 62 VAL A C 1
ATOM 533 O O . VAL A 1 62 ? 36.333 43.529 5.939 1.00 11.27 62 VAL A O 1
ATOM 537 N N . ILE A 1 63 ? 34.634 42.457 6.985 1.00 10.28 63 ILE A N 1
ATOM 538 C CA . ILE A 1 63 ? 33.617 42.721 5.981 1.00 10.36 63 ILE A CA 1
ATOM 539 C C . ILE A 1 63 ? 32.794 43.898 6.511 1.00 9.80 63 ILE A C 1
ATOM 540 O O . ILE A 1 63 ? 32.257 43.827 7.618 1.00 10.78 63 ILE A O 1
ATOM 545 N N . VAL A 1 64 ? 32.704 44.969 5.721 1.00 9.75 64 VAL A N 1
ATOM 546 C CA . VAL A 1 64 ? 31.999 46.181 6.124 1.00 10.28 64 VAL A CA 1
ATOM 547 C C . VAL A 1 64 ? 30.777 46.266 5.218 1.00 10.32 64 VAL A C 1
ATOM 548 O O . VAL A 1 64 ? 30.912 46.449 4.004 1.00 11.11 64 VAL A O 1
ATOM 552 N N . SER A 1 65 ? 29.584 46.129 5.809 1.00 10.28 65 SER A N 1
ATOM 553 C CA . SER A 1 65 ? 28.361 45.882 5.044 1.00 11.20 65 SER A CA 1
ATOM 554 C C . SER A 1 65 ? 27.263 46.908 5.306 1.00 10.76 65 SER A C 1
ATOM 555 O O . SER A 1 65 ? 26.915 47.171 6.456 1.00 10.86 65 SER A O 1
ATOM 558 N N . ARG A 1 66 ? 26.708 47.460 4.232 1.00 10.37 66 ARG A N 1
ATOM 559 C CA . ARG A 1 66 ? 25.520 48.307 4.315 1.00 10.41 66 ARG A CA 1
ATOM 560 C C . ARG A 1 66 ? 24.292 47.449 4.590 1.00 10.67 66 ARG A C 1
ATOM 561 O O . ARG A 1 66 ? 23.922 46.584 3.788 1.00 11.08 66 ARG A O 1
ATOM 569 N N . GLN A 1 67 ? 23.674 47.720 5.733 1.00 11.00 67 GLN A N 1
ATOM 570 C CA . GLN A 1 67 ? 22.506 46.983 6.199 1.00 11.88 67 GLN A CA 1
ATOM 571 C C . GLN A 1 67 ? 21.248 47.435 5.479 1.00 12.26 67 GLN A C 1
ATOM 572 O O . GLN A 1 67 ? 21.184 48.537 4.917 1.00 12.42 67 GLN A O 1
ATOM 578 N N . ASN A 1 68 ? 20.222 46.595 5.546 1.00 13.61 68 ASN A N 1
ATOM 579 C CA . ASN A 1 68 ? 18.935 46.914 4.945 1.00 14.97 68 ASN A CA 1
ATOM 580 C C . ASN A 1 68 ? 18.294 48.178 5.516 1.00 14.77 68 ASN A C 1
ATOM 581 O O . ASN A 1 68 ? 17.572 48.890 4.803 1.00 15.95 68 ASN A O 1
ATOM 586 N N . ASP A 1 69 ? 18.568 48.484 6.778 1.00 14.77 69 ASP A N 1
ATOM 587 C CA . ASP A 1 69 ? 18.006 49.688 7.395 1.00 14.62 69 ASP A CA 1
ATOM 588 C C . ASP A 1 69 ? 18.863 50.941 7.180 1.00 14.36 69 ASP A C 1
ATOM 589 O O . ASP A 1 69 ? 18.567 51.991 7.738 1.00 14.78 69 ASP A O 1
ATOM 594 N N . GLY A 1 70 ? 19.938 50.813 6.398 1.00 13.63 70 GLY A N 1
ATOM 595 C CA . GLY A 1 70 ? 20.780 51.953 6.054 1.00 13.34 70 GLY A CA 1
ATOM 596 C C . GLY A 1 70 ? 21.990 52.122 6.946 1.00 12.50 70 GLY A C 1
ATOM 597 O O . GLY A 1 70 ? 22.850 52.955 6.657 1.00 12.40 70 GLY A O 1
ATOM 598 N N . SER A 1 71 ? 22.056 51.358 8.038 1.00 12.42 71 SER A N 1
ATOM 599 C CA . SER A 1 71 ? 23.212 51.407 8.923 1.00 12.34 71 SER A CA 1
ATOM 600 C C . SER A 1 71 ? 24.365 50.586 8.344 1.00 11.49 71 SER A C 1
ATOM 601 O O . SER A 1 71 ? 24.223 49.936 7.310 1.00 11.07 71 SER A O 1
ATOM 604 N N . VAL A 1 72 ? 25.500 50.628 9.029 1.00 11.37 72 VAL A N 1
ATOM 605 C CA . VAL A 1 72 ? 26.683 49.886 8.605 1.00 11.36 72 VAL A CA 1
ATOM 606 C C . VAL A 1 72 ? 27.161 49.042 9.776 1.00 11.42 72 VAL A C 1
ATOM 607 O O . VAL A 1 72 ? 27.276 49.539 10.897 1.00 12.08 72 VAL A O 1
ATOM 611 N N . ARG A 1 73 ? 27.443 47.769 9.501 1.00 11.11 73 ARG A N 1
ATOM 612 C CA . ARG A 1 73 ? 28.018 46.862 10.493 1.00 11.38 73 ARG A CA 1
ATOM 613 C C . ARG A 1 73 ? 29.249 46.221 9.875 1.00 11.11 73 ARG A C 1
ATOM 614 O O . ARG A 1 73 ? 29.336 46.101 8.657 1.00 11.61 73 ARG A O 1
ATOM 622 N N . ALA A 1 74 ? 30.199 45.818 10.712 1.00 10.47 74 ALA A N 1
ATOM 623 C CA . ALA A 1 74 ? 31.418 45.173 10.217 1.00 10.58 74 ALA A CA 1
ATOM 624 C C . ALA A 1 74 ? 31.727 43.941 11.055 1.00 10.59 74 ALA A C 1
ATOM 625 O O . ALA A 1 74 ? 31.475 43.927 12.265 1.00 11.17 74 ALA A O 1
ATOM 627 N N . PHE A 1 75 ? 32.292 42.921 10.402 1.00 10.21 75 PHE A N 1
ATOM 628 C CA . PHE A 1 75 ? 32.527 41.626 11.041 1.00 10.86 75 PHE A CA 1
ATOM 629 C C . PHE A 1 75 ? 33.872 41.075 10.614 1.00 10.63 75 PHE A C 1
ATOM 630 O O . PHE A 1 75 ? 34.281 41.253 9.472 1.00 10.98 75 PHE A O 1
ATOM 638 N N . LEU A 1 76 ? 34.555 40.378 11.515 1.00 10.84 76 LEU A N 1
ATOM 639 C CA . LEU A 1 76 ? 35.772 39.662 11.118 1.00 10.96 76 LEU A CA 1
ATOM 640 C C . LEU A 1 76 ? 35.444 38.681 10.008 1.00 10.84 76 LEU A C 1
ATOM 641 O O . LEU A 1 76 ? 34.421 37.993 10.055 1.00 11.05 76 LEU A O 1
ATOM 646 N N . ASN A 1 77 ? 36.318 38.615 9.010 1.00 10.46 77 ASN A N 1
ATOM 647 C CA . ASN A 1 77 ? 36.091 37.824 7.802 1.00 11.05 77 ASN A CA 1
ATOM 648 C C . ASN A 1 77 ? 36.479 36.354 8.016 1.00 11.05 77 ASN A C 1
ATOM 649 O O . ASN A 1 77 ? 37.371 35.817 7.338 1.00 11.93 77 ASN A O 1
ATOM 654 N N . VAL A 1 78 ? 35.798 35.712 8.960 1.00 11.37 78 VAL A N 1
ATOM 655 C CA . VAL A 1 78 ? 36.189 34.402 9.471 1.00 11.94 78 VAL A CA 1
ATOM 656 C C . VAL A 1 78 ? 34.938 33.613 9.830 1.00 11.95 78 VAL A C 1
ATOM 657 O O . VAL A 1 78 ? 34.118 34.050 10.640 1.00 12.24 78 VAL A O 1
ATOM 661 N N . CYS A 1 79 ? 34.807 32.434 9.236 1.00 12.15 79 CYS A N 1
ATOM 662 C CA . CYS A 1 79 ? 33.693 31.550 9.553 1.00 12.08 79 CYS A CA 1
ATOM 663 C C . CYS A 1 79 ? 33.786 31.009 10.990 1.00 12.21 79 CYS A C 1
ATOM 664 O O . CYS A 1 79 ? 34.870 30.678 11.469 1.00 13.01 79 CYS A O 1
ATOM 667 N N . ARG A 1 80 ? 32.641 30.930 11.667 1.00 12.42 80 ARG A N 1
ATOM 668 C CA . ARG A 1 80 ? 32.574 30.450 13.052 1.00 13.02 80 ARG A CA 1
ATOM 669 C C . ARG A 1 80 ? 32.613 28.927 13.195 1.00 12.76 80 ARG A C 1
ATOM 670 O O . ARG A 1 80 ? 32.573 28.409 14.315 1.00 13.71 80 ARG A O 1
ATOM 678 N N . HIS A 1 81 ? 32.674 28.210 12.080 1.00 12.87 81 HIS A N 1
ATOM 679 C CA . HIS A 1 81 ? 32.747 26.753 12.136 1.00 12.49 81 HIS A CA 1
ATOM 680 C C . HIS A 1 81 ? 34.198 26.282 12.297 1.00 12.59 81 HIS A C 1
ATOM 681 O O . HIS A 1 81 ? 34.591 25.864 13.392 1.00 13.32 81 HIS A O 1
ATOM 688 N N . ARG A 1 82 ? 34.993 26.342 11.229 1.00 13.02 82 ARG A N 1
ATOM 689 C CA . ARG A 1 82 ? 36.401 25.928 11.299 1.00 13.28 82 ARG A CA 1
ATOM 690 C C . ARG A 1 82 ? 37.371 27.075 10.997 1.00 13.35 82 ARG A C 1
ATOM 691 O O . ARG A 1 82 ? 38.572 26.867 10.903 1.00 13.41 82 ARG A O 1
ATOM 699 N N . GLY A 1 83 ? 36.855 28.288 10.828 1.00 13.67 83 GLY A N 1
ATOM 700 C CA . GLY A 1 83 ? 37.721 29.457 10.730 1.00 14.55 83 GLY A CA 1
ATOM 701 C C . GLY A 1 83 ? 38.247 29.826 9.356 1.00 14.40 83 GLY A C 1
ATOM 702 O O . GLY A 1 83 ? 39.204 30.600 9.243 1.00 15.70 83 GLY A O 1
ATOM 703 N N . LYS A 1 84 ? 37.631 29.273 8.318 1.00 15.13 84 LYS A N 1
ATOM 704 C CA . LYS A 1 84 ? 37.948 29.658 6.946 1.00 15.31 84 LYS A CA 1
ATOM 705 C C . LYS A 1 84 ? 37.592 31.130 6.681 1.00 14.17 84 LYS A C 1
ATOM 706 O O . LYS A 1 84 ? 36.613 31.653 7.215 1.00 13.87 84 LYS A O 1
ATOM 712 N N . THR A 1 85 ? 38.386 31.798 5.850 1.00 13.43 85 THR A N 1
ATOM 713 C CA . THR A 1 85 ? 38.033 33.138 5.379 1.00 13.44 85 THR A CA 1
ATOM 714 C C . THR A 1 85 ? 36.741 33.058 4.583 1.00 13.16 85 THR A C 1
ATOM 715 O O . THR A 1 85 ? 36.588 32.198 3.716 1.00 13.92 85 THR A O 1
ATOM 719 N N A LEU A 1 86 ? 35.835 33.988 4.862 0.50 12.75 86 LEU A N 1
ATOM 720 N N B LEU A 1 86 ? 35.794 33.951 4.876 0.50 13.21 86 LEU A N 1
ATOM 721 C CA A LEU A 1 86 ? 34.500 33.923 4.315 0.50 12.30 86 LEU A CA 1
ATOM 722 C CA B LEU A 1 86 ? 34.489 33.902 4.219 0.50 13.21 86 LEU A CA 1
ATOM 723 C C A LEU A 1 86 ? 34.361 34.572 2.929 0.50 12.10 86 LEU A C 1
ATOM 724 C C B LEU A 1 86 ? 34.480 34.518 2.836 0.50 12.69 86 LEU A C 1
ATOM 725 O O A LEU A 1 86 ? 33.750 33.991 2.029 0.50 12.65 86 LEU A O 1
ATOM 726 O O B LEU A 1 86 ? 34.054 33.893 1.864 0.50 13.13 86 LEU A O 1
ATOM 735 N N . VAL A 1 87 ? 34.949 35.761 2.765 1.00 12.01 87 VAL A N 1
ATOM 736 C CA . VAL A 1 87 ? 34.828 36.576 1.556 1.00 11.95 87 VAL A CA 1
ATOM 737 C C . VAL A 1 87 ? 36.193 36.834 0.947 1.00 11.27 87 VAL A C 1
ATOM 738 O O . VAL A 1 87 ? 37.113 37.217 1.662 1.00 11.22 87 VAL A O 1
ATOM 742 N N . HIS A 1 88 ? 36.293 36.646 -0.371 1.00 11.78 88 HIS A N 1
ATOM 743 C CA . HIS A 1 88 ? 37.523 36.873 -1.123 1.00 12.23 88 HIS A CA 1
ATOM 744 C C . HIS A 1 88 ? 37.473 38.057 -2.087 1.00 12.58 88 HIS A C 1
ATOM 745 O O . HIS A 1 88 ? 38.513 38.535 -2.524 1.00 14.37 88 HIS A O 1
ATOM 752 N N . ALA A 1 89 ? 36.283 38.526 -2.439 1.00 12.05 89 ALA A N 1
ATOM 753 C CA . ALA A 1 89 ? 36.169 39.731 -3.258 1.00 11.84 89 ALA A CA 1
ATOM 754 C C . ALA A 1 89 ? 36.497 40.958 -2.398 1.00 11.39 89 ALA A C 1
ATOM 755 O O . ALA A 1 89 ? 36.248 40.963 -1.191 1.00 12.51 89 ALA A O 1
ATOM 757 N N A GLU A 1 90 ? 37.049 41.995 -3.021 0.50 10.60 90 GLU A N 1
ATOM 758 N N B GLU A 1 90 ? 37.052 41.993 -3.021 0.50 10.82 90 GLU A N 1
ATOM 759 C CA A GLU A 1 90 ? 37.382 43.229 -2.308 0.50 10.51 90 GLU A CA 1
ATOM 760 C CA B GLU A 1 90 ? 37.376 43.231 -2.312 0.50 11.02 90 GLU A CA 1
ATOM 761 C C A GLU A 1 90 ? 36.176 44.139 -2.059 0.50 10.40 90 GLU A C 1
ATOM 762 C C B GLU A 1 90 ? 36.147 44.092 -2.019 0.50 10.66 90 GLU A C 1
ATOM 763 O O A GLU A 1 90 ? 36.216 44.995 -1.166 0.50 10.64 90 GLU A O 1
ATOM 764 O O B GLU A 1 90 ? 36.144 44.866 -1.061 0.50 11.19 90 GLU A O 1
ATOM 775 N N . ALA A 1 91 ? 35.136 43.975 -2.874 1.00 10.58 91 ALA A N 1
ATOM 776 C CA . ALA A 1 91 ? 33.918 44.777 -2.771 1.00 10.70 91 ALA A CA 1
ATOM 777 C C . ALA A 1 91 ? 32.839 44.059 -3.552 1.00 10.74 91 ALA A C 1
ATOM 778 O O . ALA A 1 91 ? 33.139 43.258 -4.441 1.00 10.91 91 ALA A O 1
ATOM 780 N N . GLY A 1 92 ? 31.580 44.344 -3.238 1.00 10.32 92 GLY A N 1
ATOM 781 C CA . GLY A 1 92 ? 30.485 43.772 -3.991 1.00 10.66 92 GLY A CA 1
ATOM 782 C C . GLY A 1 92 ? 29.150 44.114 -3.376 1.00 10.46 92 GLY A C 1
ATOM 783 O O . GLY A 1 92 ? 29.030 45.038 -2.566 1.00 10.05 92 GLY A O 1
ATOM 784 N N . ASN A 1 93 ? 28.140 43.358 -3.787 1.00 10.83 93 ASN A N 1
ATOM 785 C CA . ASN A 1 93 ? 26.813 43.489 -3.218 1.00 11.17 93 ASN A CA 1
ATOM 786 C C . ASN A 1 93 ? 26.277 42.098 -2.955 1.00 11.50 93 ASN A C 1
ATOM 787 O O . ASN A 1 93 ? 26.306 41.237 -3.846 1.00 12.43 93 ASN A O 1
ATOM 792 N N . ALA A 1 94 ? 25.819 41.870 -1.729 1.00 12.49 94 ALA A N 1
ATOM 793 C CA . ALA A 1 94 ? 25.265 40.570 -1.348 1.00 13.62 94 ALA A CA 1
ATOM 794 C C . ALA A 1 94 ? 24.409 40.693 -0.108 1.00 14.94 94 ALA A C 1
ATOM 795 O O . ALA A 1 94 ? 24.716 41.478 0.787 1.00 16.18 94 ALA A O 1
ATOM 797 N N A LYS A 1 95 ? 23.356 39.878 -0.072 0.50 15.31 95 LYS A N 1
ATOM 798 N N B LYS A 1 95 ? 23.339 39.913 -0.033 0.50 15.42 95 LYS A N 1
ATOM 799 C CA A LYS A 1 95 ? 22.426 39.817 1.054 0.50 15.76 95 LYS A CA 1
ATOM 800 C CA B LYS A 1 95 ? 22.501 39.930 1.168 0.50 15.96 95 LYS A CA 1
ATOM 801 C C A LYS A 1 95 ? 22.891 38.833 2.125 0.50 15.66 95 LYS A C 1
ATOM 802 C C B LYS A 1 95 ? 23.007 38.944 2.216 0.50 15.70 95 LYS A C 1
ATOM 803 O O A LYS A 1 95 ? 22.305 38.739 3.204 0.50 15.70 95 LYS A O 1
ATOM 804 O O B LYS A 1 95 ? 22.551 38.948 3.364 0.50 15.57 95 LYS A O 1
ATOM 815 N N . GLY A 1 96 ? 23.952 38.099 1.820 1.00 15.48 96 GLY A N 1
ATOM 816 C CA . GLY A 1 96 ? 24.492 37.106 2.727 1.00 15.73 96 GLY A CA 1
ATOM 817 C C . GLY A 1 96 ? 25.817 36.632 2.183 1.00 15.24 96 GLY A C 1
ATOM 818 O O . GLY A 1 96 ? 26.192 36.972 1.052 1.00 15.12 96 GLY A O 1
ATOM 819 N N . PHE A 1 97 ? 26.512 35.846 3.002 1.00 14.53 97 PHE A N 1
ATOM 820 C CA . PHE A 1 97 ? 27.840 35.318 2.699 1.00 14.27 97 PHE A CA 1
ATOM 821 C C . PHE A 1 97 ? 27.854 33.851 3.068 1.00 14.12 97 PHE A C 1
ATOM 822 O O . PHE A 1 97 ? 27.630 33.497 4.227 1.00 14.25 97 PHE A O 1
ATOM 830 N N . VAL A 1 98 ? 28.120 33.006 2.078 1.00 13.70 98 VAL A N 1
ATOM 831 C CA . VAL A 1 98 ? 28.179 31.563 2.281 1.00 13.92 98 VAL A CA 1
ATOM 832 C C . VAL A 1 98 ? 29.639 31.108 2.341 1.00 13.17 98 VAL A C 1
ATOM 833 O O . VAL A 1 98 ? 30.471 31.496 1.502 1.00 13.52 98 VAL A O 1
ATOM 837 N N . CYS A 1 99 ? 29.951 30.290 3.340 1.00 12.69 99 CYS A N 1
ATOM 838 C CA . CYS A 1 99 ? 31.283 29.733 3.488 1.00 12.42 99 CYS A CA 1
ATOM 839 C C . CYS A 1 99 ? 31.495 28.578 2.517 1.00 12.42 99 CYS A C 1
ATOM 840 O O . CYS A 1 99 ? 30.699 27.640 2.472 1.00 13.36 99 CYS A O 1
ATOM 843 N N . GLY A 1 100 ? 32.573 28.648 1.744 1.00 12.15 100 GLY A N 1
ATOM 844 C CA . GLY A 1 100 ? 32.854 27.631 0.743 1.00 12.31 100 GLY A CA 1
ATOM 845 C C . GLY A 1 100 ? 33.333 26.292 1.269 1.00 12.43 100 GLY A C 1
ATOM 846 O O . GLY A 1 100 ? 33.474 25.362 0.492 1.00 13.06 100 GLY A O 1
ATOM 847 N N . TYR A 1 101 ? 33.593 26.175 2.570 1.00 11.89 101 TYR A N 1
ATOM 848 C CA . TYR A 1 101 ? 34.119 24.923 3.105 1.00 12.08 101 TYR A CA 1
ATOM 849 C C . TYR A 1 101 ? 32.971 23.913 3.281 1.00 12.16 101 TYR A C 1
ATOM 850 O O . TYR A 1 101 ? 32.932 22.890 2.583 1.00 12.76 101 TYR A O 1
ATOM 859 N N . HIS A 1 102 ? 32.031 24.212 4.184 1.00 12.10 102 HIS A N 1
ATOM 860 C CA . HIS A 1 102 ? 30.899 23.304 4.449 1.00 12.59 102 HIS A CA 1
ATOM 861 C C . HIS A 1 102 ? 29.535 23.881 4.100 1.00 13.00 102 HIS A C 1
ATOM 862 O O . HIS A 1 102 ? 28.538 23.162 4.136 1.00 14.19 102 HIS A O 1
ATOM 869 N N . GLY A 1 103 ? 29.493 25.167 3.756 1.00 12.82 103 GLY A N 1
ATOM 870 C CA . GLY A 1 103 ? 28.263 25.778 3.276 1.00 12.95 103 GLY A CA 1
ATOM 871 C C . GLY A 1 103 ? 27.436 26.541 4.280 1.00 12.85 103 GLY A C 1
ATOM 872 O O . GLY A 1 103 ? 26.287 26.859 3.984 1.00 13.41 103 GLY A O 1
ATOM 873 N N . TRP A 1 104 ? 27.997 26.859 5.443 1.00 12.27 104 TRP A N 1
ATOM 874 C CA . TRP A 1 104 ? 27.273 27.714 6.397 1.00 12.82 104 TRP A CA 1
ATOM 875 C C . TRP A 1 104 ? 26.984 29.062 5.743 1.00 13.01 104 TRP A C 1
ATOM 876 O O . TRP A 1 104 ? 27.869 29.655 5.109 1.00 13.54 104 TRP A O 1
ATOM 887 N N . GLY A 1 105 ? 25.746 29.540 5.893 1.00 13.03 105 GLY A N 1
ATOM 888 C CA . GLY A 1 105 ? 25.317 30.788 5.273 1.00 13.01 105 GLY A CA 1
ATOM 889 C C . GLY A 1 105 ? 24.969 31.842 6.299 1.00 12.90 105 GLY A C 1
ATOM 890 O O . GLY A 1 105 ? 24.124 31.612 7.166 1.00 13.40 105 GLY A O 1
ATOM 891 N N . TYR A 1 106 ? 25.625 32.996 6.192 1.00 12.85 106 TYR A N 1
ATOM 892 C CA . TYR A 1 106 ? 25.413 34.113 7.099 1.00 13.02 106 TYR A CA 1
ATOM 893 C C . TYR A 1 106 ? 24.673 35.226 6.389 1.00 13.24 106 TYR A C 1
ATOM 894 O O . TYR A 1 106 ? 24.807 35.397 5.181 1.00 13.40 106 TYR A O 1
ATOM 903 N N . GLY A 1 107 ? 23.908 36.001 7.143 1.00 13.46 107 GLY A N 1
ATOM 904 C CA . GLY A 1 107 ? 23.331 37.214 6.589 1.00 12.96 107 GLY A CA 1
ATOM 905 C C . GLY A 1 107 ? 24.354 38.335 6.503 1.00 12.90 107 GLY A C 1
ATOM 906 O O . GLY A 1 107 ? 25.431 38.272 7.109 1.00 12.91 107 GLY A O 1
ATOM 907 N N . SER A 1 108 ? 23.997 39.388 5.768 1.00 13.35 108 SER A N 1
ATOM 908 C CA . SER A 1 108 ? 24.810 40.607 5.738 1.00 13.79 108 SER A CA 1
ATOM 909 C C . SER A 1 108 ? 24.815 41.298 7.107 1.00 12.98 108 SER A C 1
ATOM 910 O O . SER A 1 108 ? 25.631 42.182 7.365 1.00 13.13 108 SER A O 1
ATOM 913 N N . ASN A 1 109 ? 23.923 40.852 7.993 1.00 13.11 109 ASN A N 1
ATOM 914 C CA . ASN A 1 109 ? 23.912 41.270 9.396 1.00 13.21 109 ASN A CA 1
ATOM 915 C C . ASN A 1 109 ? 24.752 40.384 10.317 1.00 13.37 109 ASN A C 1
ATOM 916 O O . ASN A 1 109 ? 24.684 40.521 11.539 1.00 13.74 109 ASN A O 1
ATOM 921 N N . GLY A 1 110 ? 25.530 39.476 9.722 1.00 12.91 110 GLY A N 1
ATOM 922 C CA . GLY A 1 110 ? 26.422 38.605 10.483 1.00 13.49 110 GLY A CA 1
ATOM 923 C C . GLY A 1 110 ? 25.772 37.386 11.114 1.00 13.30 110 GLY A C 1
ATOM 924 O O . GLY A 1 110 ? 26.457 36.538 11.671 1.00 13.72 110 GLY A O 1
ATOM 925 N N . GLU A 1 111 ? 24.447 37.290 11.061 1.00 13.64 111 GLU A N 1
ATOM 926 C CA . GLU A 1 111 ? 23.754 36.172 11.701 1.00 14.32 111 GLU A CA 1
ATOM 927 C C . GLU A 1 111 ? 23.924 34.869 10.929 1.00 14.18 111 GLU A C 1
ATOM 928 O O . GLU A 1 111 ? 23.864 34.853 9.698 1.00 13.45 111 GLU A O 1
ATOM 934 N N . LEU A 1 112 ? 24.135 33.773 11.658 1.00 13.96 112 LEU A N 1
ATOM 935 C CA . LEU A 1 112 ? 24.181 32.469 11.027 1.00 14.34 112 LEU A CA 1
ATOM 936 C C . LEU A 1 112 ? 22.746 32.067 10.681 1.00 14.53 112 LEU A C 1
ATOM 937 O O . LEU A 1 112 ? 21.904 31.881 11.572 1.00 15.37 112 LEU A O 1
ATOM 942 N N . GLN A 1 113 ? 22.463 31.950 9.390 1.00 15.09 113 GLN A N 1
ATOM 943 C CA . GLN A 1 113 ? 21.102 31.715 8.907 1.00 16.47 113 GLN A CA 1
ATOM 944 C C . GLN A 1 113 ? 20.852 30.283 8.443 1.00 16.97 113 GLN A C 1
ATOM 945 O O . GLN A 1 113 ? 19.788 29.727 8.704 1.00 18.28 113 GLN A O 1
ATOM 951 N N . SER A 1 114 ? 21.813 29.700 7.734 1.00 16.70 114 SER A N 1
ATOM 952 C CA . SER A 1 114 ? 21.631 28.375 7.162 1.00 17.01 114 SER A CA 1
ATOM 953 C C . SER A 1 114 ? 22.827 27.482 7.435 1.00 16.48 114 SER A C 1
ATOM 954 O O . SER A 1 114 ? 23.986 27.896 7.315 1.00 16.15 114 SER A O 1
ATOM 957 N N . VAL A 1 115 ? 22.525 26.246 7.806 1.00 16.16 115 VAL A N 1
ATOM 958 C CA . VAL A 1 115 ? 23.543 25.258 8.121 1.00 16.17 115 VAL A CA 1
ATOM 959 C C . VAL A 1 115 ? 23.140 23.981 7.400 1.00 15.82 115 VAL A C 1
ATOM 960 O O . VAL A 1 115 ? 22.115 23.389 7.739 1.00 16.48 115 VAL A O 1
ATOM 964 N N . PRO A 1 116 ? 23.905 23.565 6.371 1.00 15.39 116 PRO A N 1
ATOM 965 C CA . PRO A 1 116 ? 23.577 22.312 5.691 1.00 15.66 116 PRO A CA 1
ATOM 966 C C . PRO A 1 116 ? 23.565 21.135 6.664 1.00 15.85 116 PRO A C 1
ATOM 967 O O . PRO A 1 116 ? 24.398 21.061 7.572 1.00 15.70 116 PRO A O 1
ATOM 971 N N . PHE A 1 117 ? 22.593 20.244 6.477 1.00 16.76 117 PHE A N 1
ATOM 972 C CA . PHE A 1 117 ? 22.355 19.095 7.371 1.00 17.57 117 PHE A CA 1
ATOM 973 C C . PHE A 1 117 ? 21.985 19.472 8.812 1.00 18.46 117 PHE A C 1
ATOM 974 O O . PHE A 1 117 ? 22.178 18.671 9.735 1.00 18.90 117 PHE A O 1
ATOM 982 N N . GLU A 1 118 ? 21.444 20.675 9.011 1.00 19.19 118 GLU A N 1
ATOM 983 C CA . GLU A 1 118 ? 21.036 21.088 10.356 1.00 20.92 118 GLU A CA 1
ATOM 984 C C . GLU A 1 118 ? 20.013 20.119 10.959 1.00 21.19 118 GLU A C 1
ATOM 985 O O . GLU A 1 118 ? 20.211 19.625 12.067 1.00 21.50 118 GLU A O 1
ATOM 991 N N . LYS A 1 119 ? 18.944 19.845 10.216 1.00 21.96 119 LYS A N 1
ATOM 992 C CA . LYS A 1 119 ? 17.876 18.959 10.688 1.00 22.69 119 LYS A CA 1
ATOM 993 C C . LYS A 1 119 ? 18.351 17.510 10.825 1.00 23.03 119 LYS A C 1
ATOM 994 O O . LYS A 1 119 ? 18.060 16.847 11.826 1.00 23.11 119 LYS A O 1
ATOM 1000 N N . GLU A 1 120 ? 19.085 17.030 9.826 1.00 23.19 120 GLU A N 1
ATOM 1001 C CA . GLU A 1 120 ? 19.482 15.625 9.766 1.00 23.68 120 GLU A CA 1
ATOM 1002 C C . GLU A 1 120 ? 20.568 15.266 10.777 1.00 23.62 120 GLU A C 1
ATOM 1003 O O . GLU A 1 120 ? 20.551 14.166 11.338 1.00 23.81 120 GLU A O 1
ATOM 1009 N N . LEU A 1 121 ? 21.506 16.183 11.019 1.00 23.41 121 LEU A N 1
ATOM 1010 C CA . LEU A 1 121 ? 22.705 15.837 11.786 1.00 23.43 121 LEU A CA 1
ATOM 1011 C C . LEU A 1 121 ? 22.984 16.673 13.029 1.00 23.85 121 LEU A C 1
ATOM 1012 O O . LEU A 1 121 ? 23.542 16.164 14.000 1.00 24.39 121 LEU A O 1
ATOM 1017 N N . TYR A 1 122 ? 22.615 17.949 13.009 1.00 24.15 122 TYR A N 1
ATOM 1018 C CA . TYR A 1 122 ? 22.857 18.805 14.166 1.00 24.51 122 TYR A CA 1
ATOM 1019 C C . TYR A 1 122 ? 21.748 18.729 15.210 1.00 25.61 122 TYR A C 1
ATOM 1020 O O . TYR A 1 122 ? 22.022 18.469 16.378 1.00 26.28 122 TYR A O 1
ATOM 1029 N N . GLY A 1 123 ? 20.506 18.957 14.792 1.00 26.57 123 GLY A N 1
ATOM 1030 C CA . GLY A 1 123 ? 19.395 19.045 15.740 1.00 27.64 123 GLY A CA 1
ATOM 1031 C C . GLY A 1 123 ? 19.687 20.111 16.783 1.00 28.36 123 GLY A C 1
ATOM 1032 O O . GLY A 1 123 ? 20.031 21.246 16.438 1.00 28.82 123 GLY A O 1
ATOM 1033 N N . ASP A 1 124 ? 19.587 19.735 18.057 1.00 28.71 124 ASP A N 1
ATOM 1034 C CA . ASP A 1 124 ? 19.819 20.662 19.167 1.00 28.76 124 ASP A CA 1
ATOM 1035 C C . ASP A 1 124 ? 21.286 20.799 19.577 1.00 28.56 124 ASP A C 1
ATOM 1036 O O . ASP A 1 124 ? 21.600 21.479 20.559 1.00 29.05 124 ASP A O 1
ATOM 1041 N N . ALA A 1 125 ? 22.182 20.158 18.827 1.00 28.11 125 ALA A N 1
ATOM 1042 C CA . ALA A 1 125 ? 23.619 20.270 19.072 1.00 27.55 125 ALA A CA 1
ATOM 1043 C C . ALA A 1 125 ? 24.194 21.569 18.505 1.00 26.88 125 ALA A C 1
ATOM 1044 O O . ALA A 1 125 ? 25.379 21.858 18.688 1.00 27.03 125 ALA A O 1
ATOM 1046 N N . ILE A 1 126 ? 23.352 22.343 17.819 1.00 26.03 126 ILE A N 1
ATOM 1047 C CA . ILE A 1 126 ? 23.740 23.664 17.320 1.00 25.00 126 ILE A CA 1
ATOM 1048 C C . ILE A 1 126 ? 22.772 24.753 17.789 1.00 24.72 126 ILE A C 1
ATOM 1049 O O . ILE A 1 126 ? 21.552 24.556 17.799 1.00 24.99 126 ILE A O 1
ATOM 1054 N N . LYS A 1 127 ? 23.339 25.885 18.200 1.00 23.84 127 LYS A N 1
ATOM 1055 C CA . LYS A 1 127 ? 22.579 27.096 18.493 1.00 23.26 127 LYS A CA 1
ATOM 1056 C C . LYS A 1 127 ? 23.118 28.216 17.611 1.00 22.50 127 LYS A C 1
ATOM 1057 O O . LYS A 1 127 ? 24.149 28.826 17.922 1.00 22.28 127 LYS A O 1
ATOM 1063 N N A LYS A 1 128 ? 22.413 28.481 16.513 0.50 22.10 128 LYS A N 1
ATOM 1064 N N B LYS A 1 128 ? 22.412 28.484 16.517 0.50 22.15 128 LYS A N 1
ATOM 1065 C CA A LYS A 1 128 ? 22.866 29.444 15.505 0.50 21.81 128 LYS A CA 1
ATOM 1066 C CA B LYS A 1 128 ? 22.873 29.441 15.508 0.50 21.94 128 LYS A CA 1
ATOM 1067 C C A LYS A 1 128 ? 23.039 30.861 16.056 0.50 21.69 128 LYS A C 1
ATOM 1068 C C B LYS A 1 128 ? 23.028 30.867 16.044 0.50 21.75 128 LYS A C 1
ATOM 1069 O O A LYS A 1 128 ? 23.912 31.602 15.599 0.50 21.19 128 LYS A O 1
ATOM 1070 O O B LYS A 1 128 ? 23.880 31.617 15.567 0.50 21.29 128 LYS A O 1
ATOM 1081 N N . LYS A 1 129 ? 22.226 31.231 17.045 1.00 21.67 129 LYS A N 1
ATOM 1082 C CA . LYS A 1 129 ? 22.338 32.555 17.689 1.00 21.57 129 LYS A CA 1
ATOM 1083 C C . LYS A 1 129 ? 23.684 32.791 18.385 1.00 21.35 129 LYS A C 1
ATOM 1084 O O . LYS A 1 129 ? 24.075 33.933 18.620 1.00 21.99 129 LYS A O 1
ATOM 1090 N N . CYS A 1 130 ? 24.391 31.705 18.694 1.00 20.60 130 CYS A N 1
ATOM 1091 C CA . CYS A 1 130 ? 25.688 31.773 19.361 1.00 20.05 130 CYS A CA 1
ATOM 1092 C C . CYS A 1 130 ? 26.858 31.736 18.379 1.00 19.27 130 CYS A C 1
ATOM 1093 O O . CYS A 1 130 ? 28.023 31.766 18.799 1.00 20.12 130 CYS A O 1
ATOM 1096 N N . LEU A 1 131 ? 26.547 31.672 17.083 1.00 18.12 131 LEU A N 1
ATOM 1097 C CA . LEU A 1 131 ? 27.556 31.428 16.053 1.00 16.51 131 LEU A CA 1
ATOM 1098 C C . LEU A 1 131 ? 27.534 32.483 14.942 1.00 15.71 131 LEU A C 1
ATOM 1099 O O . LEU A 1 131 ? 27.949 32.215 13.805 1.00 15.39 131 LEU A O 1
ATOM 1104 N N . GLY A 1 132 ? 27.056 33.682 15.267 1.00 15.23 132 GLY A N 1
ATOM 1105 C CA . GLY A 1 132 ? 27.144 34.798 14.340 1.00 14.36 132 GLY A CA 1
ATOM 1106 C C . GLY A 1 132 ? 28.585 35.248 14.161 1.00 13.14 132 GLY A C 1
ATOM 1107 O O . GLY A 1 132 ? 29.438 34.999 15.014 1.00 13.57 132 GLY A O 1
ATOM 1108 N N . LEU A 1 133 ? 28.861 35.936 13.056 1.00 13.07 133 LEU A N 1
ATOM 1109 C CA . LEU A 1 133 ? 30.209 36.440 12.802 1.00 12.61 133 LEU A CA 1
ATOM 1110 C C . LEU A 1 133 ? 30.651 37.359 13.935 1.00 12.47 133 LEU A C 1
ATOM 1111 O O . LEU A 1 133 ? 29.830 38.064 14.534 1.00 12.76 133 LEU A O 1
ATOM 1116 N N . LYS A 1 134 ? 31.943 37.344 14.246 1.00 12.39 134 LYS A N 1
ATOM 1117 C CA . LYS A 1 134 ? 32.475 38.204 15.299 1.00 12.60 134 LYS A CA 1
ATOM 1118 C C . LYS A 1 134 ? 32.424 39.665 14.857 1.00 12.14 134 LYS A C 1
ATOM 1119 O O . LYS A 1 134 ? 33.100 40.056 13.899 1.00 12.63 134 LYS A O 1
ATOM 1125 N N . GLU A 1 135 ? 31.621 40.463 15.556 1.00 12.15 135 GLU A N 1
ATOM 1126 C CA . GLU A 1 135 ? 31.323 41.817 15.122 1.00 12.09 135 GLU A CA 1
ATOM 1127 C C . GLU A 1 135 ? 32.312 42.837 15.688 1.00 12.28 135 GLU A C 1
ATOM 1128 O O . GLU A 1 135 ? 32.768 42.711 16.821 1.00 13.06 135 GLU A O 1
ATOM 1134 N N . VAL A 1 136 ? 32.623 43.852 14.885 1.00 12.00 136 VAL A N 1
ATOM 1135 C CA . VAL A 1 136 ? 33.339 45.023 15.351 1.00 12.11 136 VAL A CA 1
ATOM 1136 C C . VAL A 1 136 ? 32.348 45.844 16.193 1.00 12.39 136 VAL A C 1
ATOM 1137 O O . VAL A 1 136 ? 31.308 46.260 15.677 1.00 12.53 136 VAL A O 1
ATOM 1141 N N . PRO A 1 137 ? 32.637 46.041 17.495 1.00 12.92 137 PRO A N 1
ATOM 1142 C CA . PRO A 1 137 ? 31.622 46.608 18.394 1.00 13.45 137 PRO A CA 1
ATOM 1143 C C . PRO A 1 137 ? 31.344 48.099 18.249 1.00 13.59 137 PRO A C 1
ATOM 1144 O O . PRO A 1 137 ? 30.303 48.560 18.715 1.00 14.87 137 PRO A O 1
ATOM 1148 N N . ARG A 1 138 ? 32.262 48.843 17.635 1.00 13.23 138 ARG A N 1
ATOM 1149 C CA . ARG A 1 138 ? 32.121 50.288 17.482 1.00 13.06 138 ARG A CA 1
ATOM 1150 C C . ARG A 1 138 ? 32.313 50.696 16.028 1.00 12.36 138 ARG A C 1
ATOM 1151 O O . ARG A 1 138 ? 33.348 50.409 15.428 1.00 12.88 138 ARG A O 1
ATOM 1159 N N . ILE A 1 139 ? 31.298 51.343 15.463 1.00 12.19 139 ILE A N 1
ATOM 1160 C CA . ILE A 1 139 ? 31.308 51.835 14.089 1.00 12.44 139 ILE A CA 1
ATOM 1161 C C . ILE A 1 139 ? 30.716 53.232 14.122 1.00 12.47 139 ILE A C 1
ATOM 1162 O O . ILE A 1 139 ? 29.563 53.399 14.515 1.00 13.05 139 ILE A O 1
ATOM 1167 N N . GLU A 1 140 ? 31.497 54.229 13.724 1.00 12.21 140 GLU A N 1
ATOM 1168 C CA . GLU A 1 140 ? 31.057 55.625 13.732 1.00 12.91 140 GLU A CA 1
ATOM 1169 C C . GLU A 1 140 ? 31.590 56.321 12.493 1.00 12.39 140 GLU A C 1
ATOM 1170 O O . GLU A 1 140 ? 32.521 55.838 11.844 1.00 12.63 140 GLU A O 1
ATOM 1176 N N A SER A 1 141 ? 31.001 57.450 12.150 0.50 12.48 141 SER A N 1
ATOM 1177 N N B SER A 1 141 ? 30.996 57.471 12.167 0.50 12.93 141 SER A N 1
ATOM 1178 C CA A SER A 1 141 ? 31.491 58.161 11.004 0.50 12.14 141 SER A CA 1
ATOM 1179 C CA B SER A 1 141 ? 31.243 58.179 10.907 0.50 13.02 141 SER A CA 1
ATOM 1180 C C A SER A 1 141 ? 31.744 59.615 11.293 0.50 11.69 141 SER A C 1
ATOM 1181 C C B SER A 1 141 ? 31.543 59.669 11.122 0.50 12.25 141 SER A C 1
ATOM 1182 O O A SER A 1 141 ? 31.254 60.194 12.280 0.50 11.52 141 SER A O 1
ATOM 1183 O O B SER A 1 141 ? 30.871 60.336 11.922 0.50 12.20 141 SER A O 1
ATOM 1188 N N . PHE A 1 142 ? 32.552 60.182 10.414 1.00 11.79 142 PHE A N 1
ATOM 1189 C CA . PHE A 1 142 ? 32.858 61.599 10.397 1.00 11.46 142 PHE A CA 1
ATOM 1190 C C . PHE A 1 142 ? 32.589 62.058 8.971 1.00 11.13 142 PHE A C 1
ATOM 1191 O O . PHE A 1 142 ? 33.383 61.801 8.058 1.00 10.93 142 PHE A O 1
ATOM 1199 N N . HIS A 1 143 ? 31.423 62.673 8.768 1.00 11.24 143 HIS A N 1
ATOM 1200 C CA . HIS A 1 143 ? 31.018 63.191 7.461 1.00 11.40 143 HIS A CA 1
ATOM 1201 C C . HIS A 1 143 ? 31.199 62.183 6.328 1.00 11.40 143 HIS A C 1
ATOM 1202 O O . HIS A 1 143 ? 31.751 62.495 5.270 1.00 12.11 143 HIS A O 1
ATOM 1209 N N . GLY A 1 144 ? 30.703 60.970 6.568 1.00 11.01 144 GLY A N 1
ATOM 1210 C CA . GLY A 1 144 ? 30.726 59.921 5.555 1.00 11.03 144 GLY A CA 1
ATOM 1211 C C . GLY A 1 144 ? 31.888 58.949 5.655 1.00 10.33 144 GLY A C 1
ATOM 1212 O O . GLY A 1 144 ? 31.843 57.875 5.066 1.00 10.90 144 GLY A O 1
ATOM 1213 N N . PHE A 1 145 ? 32.937 59.341 6.375 1.00 10.33 145 PHE A N 1
ATOM 1214 C CA . PHE A 1 145 ? 34.131 58.506 6.558 1.00 10.40 145 PHE A CA 1
ATOM 1215 C C . PHE A 1 145 ? 33.907 57.614 7.766 1.00 10.11 145 PHE A C 1
ATOM 1216 O O . PHE A 1 145 ? 33.749 58.103 8.885 1.00 10.65 145 PHE A O 1
ATOM 1224 N N . ILE A 1 146 ? 33.875 56.303 7.521 1.00 10.21 146 ILE A N 1
ATOM 1225 C CA . ILE A 1 146 ? 33.454 55.328 8.512 1.00 10.69 146 ILE A CA 1
ATOM 1226 C C . ILE A 1 146 ? 34.677 54.665 9.123 1.00 10.39 146 ILE A C 1
ATOM 1227 O O . ILE A 1 146 ? 35.548 54.161 8.401 1.00 10.49 146 ILE A O 1
ATOM 1232 N N . TYR A 1 147 ? 34.710 54.654 10.449 1.00 10.25 147 TYR A N 1
ATOM 1233 C CA . TYR A 1 147 ? 35.788 54.081 11.249 1.00 10.65 147 TYR A CA 1
ATOM 1234 C C . TYR A 1 147 ? 35.236 52.988 12.141 1.00 10.65 147 TYR A C 1
ATOM 1235 O O . TYR A 1 147 ? 34.059 53.002 12.518 1.00 11.14 147 TYR A O 1
ATOM 1244 N N . GLY A 1 148 ? 36.097 52.037 12.472 1.00 10.90 148 GLY A N 1
ATOM 1245 C CA . GLY A 1 148 ? 35.765 50.971 13.392 1.00 11.22 148 GLY A CA 1
ATOM 1246 C C . GLY A 1 148 ? 36.732 50.895 14.549 1.00 11.00 148 GLY A C 1
ATOM 1247 O O . GLY A 1 148 ? 37.866 51.356 14.461 1.00 11.15 148 GLY A O 1
ATOM 1248 N N . CYS A 1 149 ? 36.300 50.268 15.632 1.00 11.41 149 CYS A N 1
ATOM 1249 C CA . CYS A 1 149 ? 37.176 50.071 16.770 1.00 11.89 149 CYS A CA 1
ATOM 1250 C C . CYS A 1 149 ? 36.833 48.759 17.450 1.00 12.04 149 CYS A C 1
ATOM 1251 O O . CYS A 1 149 ? 35.658 48.474 17.708 1.00 12.45 149 CYS A O 1
ATOM 1254 N N . PHE A 1 150 ? 37.863 47.969 17.748 1.00 12.64 150 PHE A N 1
ATOM 1255 C CA . PHE A 1 150 ? 37.693 46.698 18.447 1.00 13.31 150 PHE A CA 1
ATOM 1256 C C . PHE A 1 150 ? 37.372 46.868 19.938 1.00 13.93 150 PHE A C 1
ATOM 1257 O O . PHE A 1 150 ? 36.868 45.934 20.578 1.00 14.68 150 PHE A O 1
ATOM 1265 N N . ASP A 1 151 ? 37.658 48.046 20.486 1.00 14.02 151 ASP A N 1
ATOM 1266 C CA . ASP A 1 151 ? 37.515 48.303 21.920 1.00 15.01 151 ASP A CA 1
ATOM 1267 C C . ASP A 1 151 ? 36.256 49.109 22.212 1.00 15.21 151 ASP A C 1
ATOM 1268 O O . ASP A 1 151 ? 36.170 50.295 21.896 1.00 15.26 151 ASP A O 1
ATOM 1273 N N . ALA A 1 152 ? 35.287 48.446 22.841 1.00 15.97 152 ALA A N 1
ATOM 1274 C CA . ALA A 1 152 ? 34.015 49.073 23.183 1.00 16.88 152 ALA A CA 1
ATOM 1275 C C . ALA A 1 152 ? 34.150 50.293 24.103 1.00 16.92 152 ALA A C 1
ATOM 1276 O O . ALA A 1 152 ? 33.236 51.112 24.169 1.00 17.88 152 ALA A O 1
ATOM 1278 N N . GLU A 1 153 ? 35.283 50.420 24.793 1.00 16.88 153 GLU A N 1
ATOM 1279 C CA . GLU A 1 153 ? 35.507 51.540 25.715 1.00 17.20 153 GLU A CA 1
ATOM 1280 C C . GLU A 1 153 ? 36.079 52.807 25.078 1.00 16.94 153 GLU A C 1
ATOM 1281 O O . GLU A 1 153 ? 36.302 53.805 25.769 1.00 17.09 153 GLU A O 1
ATOM 1287 N N . ALA A 1 154 ? 36.339 52.773 23.773 1.00 16.44 154 ALA A N 1
ATOM 1288 C CA . ALA A 1 154 ? 36.926 53.920 23.081 1.00 16.22 154 ALA A CA 1
ATOM 1289 C C . ALA A 1 154 ? 36.083 55.189 23.204 1.00 16.05 154 ALA A C 1
ATOM 1290 O O . ALA A 1 154 ? 34.854 55.110 23.282 1.00 15.65 154 ALA A O 1
ATOM 1292 N N . PRO A 1 155 ? 36.732 56.366 23.206 1.00 15.55 155 PRO A N 1
ATOM 1293 C CA . PRO A 1 155 ? 35.921 57.581 23.140 1.00 15.26 155 PRO A CA 1
ATOM 1294 C C . PRO A 1 155 ? 35.130 57.626 21.836 1.00 14.76 155 PRO A C 1
ATOM 1295 O O . PRO A 1 155 ? 35.518 56.972 20.863 1.00 14.32 155 PRO A O 1
ATOM 1299 N N . PRO A 1 156 ? 34.019 58.384 21.796 1.00 14.38 156 PRO A N 1
ATOM 1300 C CA . PRO A 1 156 ? 33.352 58.605 20.518 1.00 14.41 156 PRO A CA 1
ATOM 1301 C C . PRO A 1 156 ? 34.348 59.152 19.501 1.00 13.89 156 PRO A C 1
ATOM 1302 O O . PRO A 1 156 ? 35.276 59.879 19.863 1.00 13.60 156 PRO A O 1
ATOM 1306 N N . LEU A 1 157 ? 34.160 58.778 18.240 1.00 12.86 157 LEU A N 1
ATOM 1307 C CA . LEU A 1 157 ? 35.061 59.192 17.168 1.00 12.83 157 LEU A CA 1
ATOM 1308 C C . LEU A 1 157 ? 35.273 60.712 17.148 1.00 12.75 157 LEU A C 1
ATOM 1309 O O . LEU A 1 157 ? 36.398 61.180 17.011 1.00 12.57 157 LEU A O 1
ATOM 1314 N N . ILE A 1 158 ? 34.206 61.492 17.308 1.00 13.33 158 ILE A N 1
ATOM 1315 C CA . ILE A 1 158 ? 34.354 62.943 17.265 1.00 13.74 158 ILE A CA 1
ATOM 1316 C C . ILE A 1 158 ? 35.269 63.476 18.391 1.00 13.64 158 ILE A C 1
ATOM 1317 O O . ILE A 1 158 ? 36.079 64.377 18.165 1.00 13.62 158 ILE A O 1
ATOM 1322 N N A ASP A 1 159 ? 35.160 62.888 19.580 0.50 13.48 159 ASP A N 1
ATOM 1323 N N B ASP A 1 159 ? 35.134 62.898 19.582 0.50 13.56 159 ASP A N 1
ATOM 1324 C CA A ASP A 1 159 ? 36.021 63.256 20.704 0.50 13.57 159 ASP A CA 1
ATOM 1325 C CA B ASP A 1 159 ? 35.997 63.234 20.707 0.50 13.73 159 ASP A CA 1
ATOM 1326 C C A ASP A 1 159 ? 37.460 62.796 20.484 0.50 13.38 159 ASP A C 1
ATOM 1327 C C B ASP A 1 159 ? 37.440 62.840 20.399 0.50 13.41 159 ASP A C 1
ATOM 1328 O O A ASP A 1 159 ? 38.408 63.469 20.882 0.50 13.42 159 ASP A O 1
ATOM 1329 O O B ASP A 1 159 ? 38.368 63.609 20.643 0.50 13.28 159 ASP A O 1
ATOM 1338 N N . TYR A 1 160 ? 37.610 61.642 19.844 1.00 13.34 160 TYR A N 1
ATOM 1339 C CA . TYR A 1 160 ? 38.922 61.109 19.466 1.00 12.83 160 TYR A CA 1
ATOM 1340 C C . TYR A 1 160 ? 39.639 62.008 18.464 1.00 12.77 160 TYR A C 1
ATOM 1341 O O . TYR A 1 160 ? 40.857 62.180 18.558 1.00 12.47 160 TYR A O 1
ATOM 1350 N N . LEU A 1 161 ? 38.897 62.585 17.518 1.00 12.65 161 LEU A N 1
ATOM 1351 C CA . LEU A 1 161 ? 39.483 63.549 16.586 1.00 12.90 161 LEU A CA 1
ATOM 1352 C C . LEU A 1 161 ? 39.910 64.839 17.291 1.00 13.61 161 LEU A C 1
ATOM 1353 O O . LEU A 1 161 ? 40.828 65.528 16.845 1.00 13.86 161 LEU A O 1
ATOM 1358 N N . GLY A 1 162 ? 39.234 65.162 18.393 1.00 13.71 162 GLY A N 1
ATOM 1359 C CA . GLY A 1 162 ? 39.660 66.250 19.263 1.00 14.31 162 GLY A CA 1
ATOM 1360 C C . GLY A 1 162 ? 39.790 67.541 18.495 1.00 14.07 162 GLY A C 1
ATOM 1361 O O . GLY A 1 162 ? 38.956 67.857 17.644 1.00 14.17 162 GLY A O 1
ATOM 1362 N N . ASP A 1 163 ? 40.861 68.273 18.776 1.00 14.34 163 ASP A N 1
ATOM 1363 C CA . ASP A 1 163 ? 41.083 69.562 18.146 1.00 14.52 163 ASP A CA 1
ATOM 1364 C C . ASP A 1 163 ? 41.356 69.469 16.648 1.00 13.86 163 ASP A C 1
ATOM 1365 O O . ASP A 1 163 ? 41.246 70.468 15.941 1.00 14.18 163 ASP A O 1
ATOM 1370 N N . ALA A 1 164 ? 41.695 68.273 16.157 1.00 13.40 164 ALA A N 1
ATOM 1371 C CA . ALA A 1 164 ? 41.923 68.088 14.722 1.00 13.23 164 ALA A CA 1
ATOM 1372 C C . ALA A 1 164 ? 40.649 68.283 13.904 1.00 13.05 164 ALA A C 1
ATOM 1373 O O . ALA A 1 164 ? 40.713 68.724 12.757 1.00 12.89 164 ALA A O 1
ATOM 1375 N N . ALA A 1 165 ? 39.493 67.981 14.499 1.00 13.57 165 ALA A N 1
ATOM 1376 C CA . ALA A 1 165 ? 38.228 68.069 13.769 1.00 13.70 165 ALA A CA 1
ATOM 1377 C C . ALA A 1 165 ? 37.979 69.464 13.199 1.00 13.66 165 ALA A C 1
ATOM 1378 O O . ALA A 1 165 ? 37.533 69.602 12.065 1.00 13.03 165 ALA A O 1
ATOM 1380 N N . TRP A 1 166 ? 38.299 70.494 13.985 1.00 13.67 166 TRP A N 1
ATOM 1381 C CA . TRP A 1 166 ? 38.091 71.877 13.567 1.00 13.92 166 TRP A CA 1
ATOM 1382 C C . TRP A 1 166 ? 38.808 72.187 12.251 1.00 13.27 166 TRP A C 1
ATOM 1383 O O . TRP A 1 166 ? 38.280 72.902 11.403 1.00 12.97 166 TRP A O 1
ATOM 1394 N N . TYR A 1 167 ? 40.024 71.659 12.101 1.00 12.94 167 TYR A N 1
ATOM 1395 C CA . TYR A 1 167 ? 40.823 71.881 10.891 1.00 13.01 167 TYR A CA 1
ATOM 1396 C C . TYR A 1 167 ? 40.294 71.126 9.679 1.00 12.53 167 TYR A C 1
ATOM 1397 O O . TYR A 1 167 ? 40.409 71.599 8.545 1.00 13.30 167 TYR A O 1
ATOM 1406 N N . LEU A 1 168 ? 39.725 69.949 9.926 1.00 12.41 168 LEU A N 1
ATOM 1407 C CA . LEU A 1 168 ? 39.156 69.124 8.867 1.00 12.54 168 LEU A CA 1
ATOM 1408 C C . LEU A 1 168 ? 37.824 69.636 8.356 1.00 11.98 168 LEU A C 1
ATOM 1409 O O . LEU A 1 168 ? 37.473 69.407 7.208 1.00 12.29 168 LEU A O 1
ATOM 1414 N N . GLU A 1 169 ? 37.072 70.336 9.202 1.00 11.89 169 GLU A N 1
ATOM 1415 C CA . GLU A 1 169 ? 35.687 70.672 8.861 1.00 12.16 169 GLU A CA 1
ATOM 1416 C C . GLU A 1 169 ? 35.476 71.501 7.586 1.00 12.00 169 GLU A C 1
ATOM 1417 O O . GLU A 1 169 ? 34.535 71.237 6.847 1.00 12.45 169 GLU A O 1
ATOM 1423 N N . PRO A 1 170 ? 36.320 72.526 7.320 1.00 12.16 170 PRO A N 1
ATOM 1424 C CA . PRO A 1 170 ? 36.078 73.272 6.087 1.00 12.84 170 PRO A CA 1
ATOM 1425 C C . PRO A 1 170 ? 35.970 72.378 4.838 1.00 12.74 170 PRO A C 1
ATOM 1426 O O . PRO A 1 170 ? 35.019 72.523 4.073 1.00 13.51 170 PRO A O 1
ATOM 1430 N N . THR A 1 171 ? 36.905 71.443 4.659 1.00 12.88 171 THR A N 1
ATOM 1431 C CA . THR A 1 171 ? 36.851 70.495 3.542 1.00 12.96 171 THR A CA 1
ATOM 1432 C C . THR A 1 171 ? 35.841 69.363 3.756 1.00 12.52 171 THR A C 1
ATOM 1433 O O . THR A 1 171 ? 35.092 69.020 2.841 1.00 13.16 171 THR A O 1
ATOM 1437 N N . PHE A 1 172 ? 35.822 68.786 4.951 1.00 12.17 172 PHE A N 1
ATOM 1438 C CA . PHE A 1 172 ? 35.047 67.562 5.184 1.00 12.52 172 PHE A CA 1
ATOM 1439 C C . PHE A 1 172 ? 33.572 67.808 5.471 1.00 13.07 172 PHE A C 1
ATOM 1440 O O . PHE A 1 172 ? 32.736 66.985 5.118 1.00 13.50 172 PHE A O 1
ATOM 1448 N N . LYS A 1 173 ? 33.260 68.934 6.108 1.00 13.33 173 LYS A N 1
ATOM 1449 C CA . LYS A 1 173 ? 31.898 69.203 6.555 1.00 14.14 173 LYS A CA 1
ATOM 1450 C C . LYS A 1 173 ? 31.208 70.290 5.748 1.00 14.95 173 LYS A C 1
ATOM 1451 O O . LYS A 1 173 ? 30.061 70.118 5.338 1.00 16.69 173 LYS A O 1
ATOM 1457 N N . TYR A 1 174 ? 31.898 71.408 5.536 1.00 15.49 174 TYR A N 1
ATOM 1458 C CA . TYR A 1 174 ? 31.268 72.633 5.043 1.00 16.62 174 TYR A CA 1
ATOM 1459 C C . TYR A 1 174 ? 31.286 72.799 3.525 1.00 17.28 174 TYR A C 1
ATOM 1460 O O . TYR A 1 174 ? 30.631 73.698 3.004 1.00 17.76 174 TYR A O 1
ATOM 1469 N N . SER A 1 175 ? 32.005 71.927 2.817 1.00 17.73 175 SER A N 1
ATOM 1470 C CA . SER A 1 175 ? 32.153 72.036 1.361 1.00 18.10 175 SER A CA 1
ATOM 1471 C C . SER A 1 175 ? 31.012 71.405 0.544 1.00 18.01 175 SER A C 1
ATOM 1472 O O . SER A 1 175 ? 31.049 71.418 -0.686 1.00 18.47 175 SER A O 1
ATOM 1475 N N A GLY A 1 176 ? 30.029 70.800 1.210 0.50 18.03 176 GLY A N 1
ATOM 1476 N N B GLY A 1 176 ? 30.010 70.893 1.255 0.50 18.26 176 GLY A N 1
ATOM 1477 C CA A GLY A 1 176 ? 28.884 70.203 0.509 0.50 18.02 176 GLY A CA 1
ATOM 1478 C CA B GLY A 1 176 ? 28.906 70.156 0.662 0.50 18.41 176 GLY A CA 1
ATOM 1479 C C A GLY A 1 176 ? 28.913 68.694 0.290 0.50 17.53 176 GLY A C 1
ATOM 1480 C C B GLY A 1 176 ? 29.063 68.690 1.004 0.50 18.16 176 GLY A C 1
ATOM 1481 O O A GLY A 1 176 ? 28.086 68.156 -0.453 0.50 17.59 176 GLY A O 1
ATOM 1482 O O B GLY A 1 176 ? 28.100 67.938 1.054 0.50 18.34 176 GLY A O 1
ATOM 1483 N N A GLY A 1 177 ? 29.862 68.017 0.934 0.50 17.18 177 GLY A N 1
ATOM 1484 N N B GLY A 1 177 ? 30.295 68.284 1.261 0.50 17.86 177 GLY A N 1
ATOM 1485 C CA A GLY A 1 177 ? 29.981 66.559 0.872 0.50 16.23 177 GLY A CA 1
ATOM 1486 C CA B GLY A 1 177 ? 30.576 66.876 1.457 0.50 17.16 177 GLY A CA 1
ATOM 1487 C C A GLY A 1 177 ? 31.181 66.110 0.055 0.50 16.20 177 GLY A C 1
ATOM 1488 C C B GLY A 1 177 ? 31.509 66.363 0.382 0.50 16.65 177 GLY A C 1
ATOM 1489 O O A GLY A 1 177 ? 31.420 66.659 -1.017 0.50 15.01 177 GLY A O 1
ATOM 1490 O O B GLY A 1 177 ? 31.792 67.040 -0.600 0.50 16.25 177 GLY A O 1
ATOM 1491 N N . LEU A 1 178 ? 31.935 65.125 0.564 1.00 16.35 178 LEU A N 1
ATOM 1492 C CA . LEU A 1 178 ? 33.012 64.518 -0.201 1.00 16.10 178 LEU A CA 1
ATOM 1493 C C . LEU A 1 178 ? 32.577 63.136 -0.647 1.00 16.50 178 LEU A C 1
ATOM 1494 O O . LEU A 1 178 ? 31.659 62.533 -0.069 1.00 17.57 178 LEU A O 1
ATOM 1499 N N . GLU A 1 179 ? 33.228 62.649 -1.698 1.00 15.73 179 GLU A N 1
ATOM 1500 C CA . GLU A 1 179 ? 33.079 61.271 -2.153 1.00 15.34 179 GLU A CA 1
ATOM 1501 C C . GLU A 1 179 ? 34.485 60.675 -2.181 1.00 13.96 179 GLU A C 1
ATOM 1502 O O . GLU A 1 179 ? 35.434 61.334 -2.614 1.00 13.23 179 GLU A O 1
ATOM 1508 N N . LEU A 1 180 ? 34.623 59.432 -1.738 1.00 13.41 180 LEU A N 1
ATOM 1509 C CA . LEU A 1 180 ? 35.886 58.713 -1.880 1.00 13.02 180 LEU A CA 1
ATOM 1510 C C . LEU A 1 180 ? 35.809 57.956 -3.183 1.00 12.56 180 LEU A C 1
ATOM 1511 O O . LEU A 1 180 ? 34.833 57.259 -3.432 1.00 14.53 180 LEU A O 1
ATOM 1516 N N . VAL A 1 181 ? 36.825 58.114 -4.025 1.00 11.66 181 VAL A N 1
ATOM 1517 C CA . VAL A 1 181 ? 36.859 57.486 -5.335 1.00 12.11 181 VAL A CA 1
ATOM 1518 C C . VAL A 1 181 ? 37.643 56.191 -5.243 1.00 12.18 181 VAL A C 1
ATOM 1519 O O . VAL A 1 181 ? 38.846 56.208 -4.937 1.00 12.90 181 VAL A O 1
ATOM 1523 N N . GLY A 1 182 ? 36.955 55.081 -5.500 1.00 11.59 182 GLY A N 1
ATOM 1524 C CA . GLY A 1 182 ? 37.592 53.778 -5.542 1.00 11.96 182 GLY A CA 1
ATOM 1525 C C . GLY A 1 182 ? 37.764 53.291 -6.965 1.00 11.57 182 GLY A C 1
ATOM 1526 O O . GLY A 1 182 ? 37.313 53.944 -7.913 1.00 12.12 182 GLY A O 1
ATOM 1527 N N . PRO A 1 183 ? 38.417 52.136 -7.131 1.00 11.42 183 PRO A N 1
ATOM 1528 C CA . PRO A 1 183 ? 39.077 51.403 -6.053 1.00 11.05 183 PRO A CA 1
ATOM 1529 C C . PRO A 1 183 ? 40.383 52.111 -5.668 1.00 10.69 183 PRO A C 1
ATOM 1530 O O . PRO A 1 183 ? 40.906 52.904 -6.457 1.00 10.99 183 PRO A O 1
ATOM 1534 N N . PRO A 1 184 ? 40.913 51.831 -4.469 1.00 10.29 184 PRO A N 1
ATOM 1535 C CA . PRO A 1 184 ? 42.199 52.411 -4.098 1.00 10.68 184 PRO A CA 1
ATOM 1536 C C . PRO A 1 184 ? 43.339 51.741 -4.858 1.00 10.10 184 PRO A C 1
ATOM 1537 O O . PRO A 1 184 ? 43.258 50.557 -5.220 1.00 10.43 184 PRO A O 1
ATOM 1541 N N . GLY A 1 185 ? 44.414 52.495 -5.084 1.00 9.99 185 GLY A N 1
ATOM 1542 C CA . GLY A 1 185 ? 45.699 51.872 -5.393 1.00 10.01 185 GLY A CA 1
ATOM 1543 C C . GLY A 1 185 ? 46.143 51.079 -4.175 1.00 9.90 185 GLY A C 1
ATOM 1544 O O . GLY A 1 185 ? 45.904 51.494 -3.034 1.00 10.56 185 GLY A O 1
ATOM 1545 N N . LYS A 1 186 ? 46.769 49.926 -4.412 1.00 9.38 186 LYS A N 1
ATOM 1546 C CA . LYS A 1 186 ? 47.321 49.114 -3.322 1.00 9.59 186 LYS A CA 1
ATOM 1547 C C . LYS A 1 186 ? 48.694 48.608 -3.724 1.00 9.69 186 LYS A C 1
ATOM 1548 O O . LYS A 1 186 ? 48.882 48.133 -4.836 1.00 10.64 186 LYS A O 1
ATOM 1554 N N . VAL A 1 187 ? 49.653 48.679 -2.813 1.00 9.62 187 VAL A N 1
ATOM 1555 C CA . VAL A 1 187 ? 51.008 48.183 -3.083 1.00 10.03 187 VAL A CA 1
ATOM 1556 C C . VAL A 1 187 ? 51.674 47.871 -1.755 1.00 10.09 187 VAL A C 1
ATOM 1557 O O . VAL A 1 187 ? 51.373 48.510 -0.756 1.00 10.69 187 VAL A O 1
ATOM 1561 N N . VAL A 1 188 ? 52.581 46.899 -1.744 1.00 10.44 188 VAL A N 1
ATOM 1562 C CA . VAL A 1 188 ? 53.354 46.606 -0.540 1.00 11.02 188 VAL A CA 1
ATOM 1563 C C . VAL A 1 188 ? 54.702 47.326 -0.565 1.00 10.63 188 VAL A C 1
ATOM 1564 O O . VAL A 1 188 ? 55.420 47.285 -1.565 1.00 11.35 188 VAL A O 1
ATOM 1568 N N . VAL A 1 189 ? 55.010 47.999 0.544 1.00 11.21 189 VAL A N 1
ATOM 1569 C CA . VAL A 1 189 ? 56.249 48.748 0.718 1.00 11.88 189 VAL A CA 1
ATOM 1570 C C . VAL A 1 189 ? 56.985 48.183 1.930 1.00 11.50 189 VAL A C 1
ATOM 1571 O O . VAL A 1 189 ? 56.367 47.861 2.953 1.00 11.39 189 VAL A O 1
ATOM 1575 N N . LYS A 1 190 ? 58.306 48.055 1.810 1.00 12.08 190 LYS A N 1
ATOM 1576 C CA . LYS A 1 190 ? 59.121 47.504 2.879 1.00 12.09 190 LYS A CA 1
ATOM 1577 C C . LYS A 1 190 ? 59.524 48.568 3.899 1.00 11.59 190 LYS A C 1
ATOM 1578 O O . LYS A 1 190 ? 60.697 48.917 4.059 1.00 12.43 190 LYS A O 1
ATOM 1584 N N . ALA A 1 191 ? 58.523 49.098 4.587 1.00 11.18 191 ALA A N 1
ATOM 1585 C CA . ALA A 1 191 ? 58.736 50.074 5.645 1.00 10.95 191 ALA A CA 1
ATOM 1586 C C . ALA A 1 191 ? 57.701 49.831 6.728 1.00 10.69 191 ALA A C 1
ATOM 1587 O O . ALA A 1 191 ? 56.636 49.247 6.474 1.00 11.19 191 ALA A O 1
ATOM 1589 N N . ASN A 1 192 ? 58.023 50.275 7.935 1.00 10.68 192 ASN A N 1
ATOM 1590 C CA . ASN A 1 192 ? 57.110 50.212 9.065 1.00 11.02 192 ASN A CA 1
ATOM 1591 C C . ASN A 1 192 ? 55.959 51.191 8.873 1.00 11.04 192 ASN A C 1
ATOM 1592 O O . ASN A 1 192 ? 56.149 52.294 8.360 1.00 11.42 192 ASN A O 1
ATOM 1597 N N . TRP A 1 193 ? 54.773 50.812 9.335 1.00 10.91 193 TRP A N 1
ATOM 1598 C CA . TRP A 1 193 ? 53.604 51.685 9.214 1.00 11.18 193 TRP A CA 1
ATOM 1599 C C . TRP A 1 193 ? 53.830 53.083 9.819 1.00 10.97 193 TRP A C 1
ATOM 1600 O O . TRP A 1 193 ? 53.291 54.073 9.312 1.00 11.40 193 TRP A O 1
ATOM 1611 N N . LYS A 1 194 ? 54.642 53.171 10.877 1.00 11.46 194 LYS A N 1
ATOM 1612 C CA . LYS A 1 194 ? 54.867 54.446 11.563 1.00 11.76 194 LYS A CA 1
ATOM 1613 C C . LYS A 1 194 ? 55.692 55.413 10.738 1.00 11.89 194 LYS A C 1
ATOM 1614 O O . LYS A 1 194 ? 55.573 56.624 10.908 1.00 12.52 194 LYS A O 1
ATOM 1620 N N A SER A 1 195 ? 56.526 54.888 9.845 0.50 12.01 195 SER A N 1
ATOM 1621 N N B SER A 1 195 ? 56.539 54.892 9.847 0.50 11.82 195 SER A N 1
ATOM 1622 C CA A SER A 1 195 ? 57.353 55.744 9.007 0.50 12.53 195 SER A CA 1
ATOM 1623 C CA B SER A 1 195 ? 57.355 55.763 9.003 0.50 12.12 195 SER A CA 1
ATOM 1624 C C A SER A 1 195 ? 56.483 56.617 8.097 0.50 12.28 195 SER A C 1
ATOM 1625 C C B SER A 1 195 ? 56.460 56.633 8.119 0.50 12.05 195 SER A C 1
ATOM 1626 O O A SER A 1 195 ? 56.715 57.820 7.968 0.50 12.86 195 SER A O 1
ATOM 1627 O O B SER A 1 195 ? 56.649 57.848 8.028 0.50 12.51 195 SER A O 1
ATOM 1632 N N . PHE A 1 196 ? 55.460 56.012 7.496 1.00 11.80 196 PHE A N 1
ATOM 1633 C CA . PHE A 1 196 ? 54.500 56.749 6.670 1.00 11.96 196 PHE A CA 1
ATOM 1634 C C . PHE A 1 196 ? 53.662 57.686 7.527 1.00 11.82 196 PHE A C 1
ATOM 1635 O O . PHE A 1 196 ? 53.393 58.822 7.139 1.00 11.76 196 PHE A O 1
ATOM 1643 N N . ALA A 1 197 ? 53.213 57.186 8.672 1.00 12.07 197 ALA A N 1
ATOM 1644 C CA . ALA A 1 197 ? 52.360 57.975 9.557 1.00 12.35 197 ALA A CA 1
ATOM 1645 C C . ALA A 1 197 ? 53.053 59.269 9.985 1.00 12.57 197 ALA A C 1
ATOM 1646 O O . ALA A 1 197 ? 52.428 60.332 9.993 1.00 13.17 197 ALA A O 1
ATOM 1648 N N . GLU A 1 198 ? 54.344 59.195 10.317 1.00 12.92 198 GLU A N 1
ATOM 1649 C CA . GLU A 1 198 ? 55.079 60.403 10.742 1.00 13.75 198 GLU A CA 1
ATOM 1650 C C . GLU A 1 198 ? 55.328 61.349 9.571 1.00 13.46 198 GLU A C 1
ATOM 1651 O O . GLU A 1 198 ? 55.224 62.566 9.715 1.00 13.86 198 GLU A O 1
ATOM 1657 N N . ASN A 1 199 ? 55.622 60.791 8.402 1.00 12.86 199 ASN A N 1
ATOM 1658 C CA . ASN A 1 199 ? 55.840 61.616 7.223 1.00 13.01 199 ASN A CA 1
ATOM 1659 C C . ASN A 1 199 ? 54.588 62.432 6.894 1.00 13.09 199 ASN A C 1
ATOM 1660 O O . ASN A 1 199 ? 54.661 63.635 6.634 1.00 13.96 199 ASN A O 1
ATOM 1665 N N . PHE A 1 200 ? 53.428 61.789 6.949 1.00 12.21 200 PHE A N 1
ATOM 1666 C CA . PHE A 1 200 ? 52.192 62.497 6.648 1.00 12.85 200 PHE A CA 1
ATOM 1667 C C . PHE A 1 200 ? 51.671 63.378 7.770 1.00 12.90 200 PHE A C 1
ATOM 1668 O O . PHE A 1 200 ? 51.005 64.375 7.490 1.00 13.32 200 PHE A O 1
ATOM 1676 N N . VAL A 1 201 ? 51.986 63.060 9.023 1.00 12.52 201 VAL A N 1
ATOM 1677 C CA . VAL A 1 201 ? 51.410 63.847 10.121 1.00 13.12 201 VAL A CA 1
ATOM 1678 C C . VAL A 1 201 ? 51.967 65.266 10.133 1.00 13.10 201 VAL A C 1
ATOM 1679 O O . VAL A 1 201 ? 51.289 66.202 10.542 1.00 13.25 201 VAL A O 1
ATOM 1683 N N . GLY A 1 202 ? 53.202 65.431 9.679 1.00 14.00 202 GLY A N 1
ATOM 1684 C CA . GLY A 1 202 ? 53.837 66.728 9.822 1.00 14.52 202 GLY A CA 1
ATOM 1685 C C . GLY A 1 202 ? 55.055 67.036 8.999 1.00 14.70 202 GLY A C 1
ATOM 1686 O O . GLY A 1 202 ? 55.713 68.039 9.264 1.00 14.90 202 GLY A O 1
ATOM 1687 N N . ASP A 1 203 ? 55.365 66.232 7.988 1.00 14.38 203 ASP A N 1
ATOM 1688 C CA . ASP A 1 203 ? 56.622 66.470 7.265 1.00 14.41 203 ASP A CA 1
ATOM 1689 C C . ASP A 1 203 ? 56.486 67.460 6.097 1.00 14.78 203 ASP A C 1
ATOM 1690 O O . ASP A 1 203 ? 56.463 67.055 4.933 1.00 16.15 203 ASP A O 1
ATOM 1695 N N . GLY A 1 204 ? 56.395 68.752 6.410 1.00 14.10 204 GLY A N 1
ATOM 1696 C CA . GLY A 1 204 ? 56.517 69.794 5.391 1.00 13.94 204 GLY A CA 1
ATOM 1697 C C . GLY A 1 204 ? 57.974 70.003 4.998 1.00 13.90 204 GLY A C 1
ATOM 1698 O O . GLY A 1 204 ? 58.273 70.418 3.877 1.00 14.06 204 GLY A O 1
ATOM 1699 N N . TYR A 1 205 ? 58.875 69.710 5.933 1.00 13.57 205 TYR A N 1
ATOM 1700 C CA . TYR A 1 205 ? 60.313 69.917 5.755 1.00 13.84 205 TYR A CA 1
ATOM 1701 C C . TYR A 1 205 ? 60.904 69.131 4.579 1.00 13.37 205 TYR A C 1
ATOM 1702 O O . TYR A 1 205 ? 61.816 69.617 3.908 1.00 14.11 205 TYR A O 1
ATOM 1711 N N . HIS A 1 206 ? 60.382 67.938 4.303 1.00 13.16 206 HIS A N 1
ATOM 1712 C CA . HIS A 1 206 ? 60.986 67.101 3.251 1.00 13.14 206 HIS A CA 1
ATOM 1713 C C . HIS A 1 206 ? 60.664 67.571 1.842 1.00 13.38 206 HIS A C 1
ATOM 1714 O O . HIS A 1 206 ? 61.398 67.260 0.905 1.00 13.85 206 HIS A O 1
ATOM 1721 N N . VAL A 1 207 ? 59.559 68.292 1.684 1.00 13.44 207 VAL A N 1
ATOM 1722 C CA . VAL A 1 207 ? 58.988 68.509 0.355 1.00 13.47 207 VAL A CA 1
ATOM 1723 C C . VAL A 1 207 ? 59.991 69.110 -0.625 1.00 13.44 207 VAL A C 1
ATOM 1724 O O . VAL A 1 207 ? 60.206 68.572 -1.711 1.00 13.50 207 VAL A O 1
ATOM 1728 N N . GLY A 1 208 ? 60.628 70.205 -0.224 1.00 13.17 208 GLY A N 1
ATOM 1729 C CA . GLY A 1 208 ? 61.531 70.918 -1.112 1.00 12.96 208 GLY A CA 1
ATOM 1730 C C . GLY A 1 208 ? 62.817 70.185 -1.440 1.00 13.19 208 GLY A C 1
ATOM 1731 O O . GLY A 1 208 ? 63.480 70.508 -2.424 1.00 14.47 208 GLY A O 1
ATOM 1732 N N . TRP A 1 209 ? 63.165 69.198 -0.622 1.00 12.89 209 TRP A N 1
ATOM 1733 C CA . TRP A 1 209 ? 64.411 68.452 -0.806 1.00 12.66 209 TRP A CA 1
ATOM 1734 C C . TRP A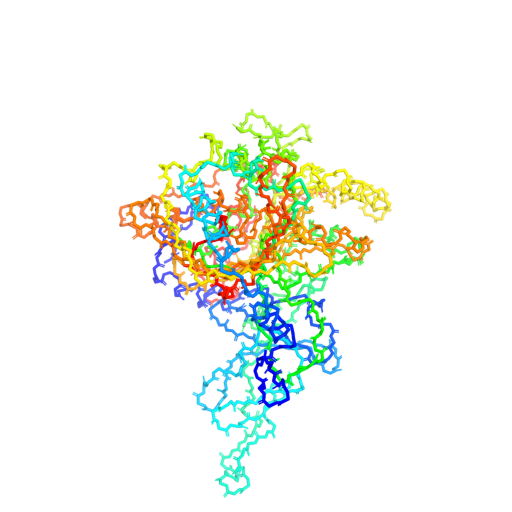 1 209 ? 64.164 67.092 -1.457 1.00 11.96 209 TRP A C 1
ATOM 1735 O O . TRP A 1 209 ? 64.654 66.817 -2.555 1.00 12.21 209 TRP A O 1
ATOM 1746 N N . THR A 1 210 ? 63.412 66.247 -0.761 1.00 11.89 210 THR A N 1
ATOM 1747 C CA . THR A 1 210 ? 63.045 64.936 -1.280 1.00 11.70 210 THR A CA 1
ATOM 1748 C C . THR A 1 210 ? 62.435 65.042 -2.681 1.00 11.47 210 THR A C 1
ATOM 1749 O O . THR A 1 210 ? 62.758 64.242 -3.562 1.00 11.93 210 THR A O 1
ATOM 1753 N N . HIS A 1 211 ? 61.552 66.024 -2.885 1.00 11.52 211 HIS A N 1
ATOM 1754 C CA . HIS A 1 211 ? 60.802 66.145 -4.132 1.00 11.90 211 HIS A CA 1
ATOM 1755 C C . HIS A 1 211 ? 61.335 67.204 -5.085 1.00 11.99 211 HIS A C 1
ATOM 1756 O O . HIS A 1 211 ? 60.622 67.616 -6.004 1.00 12.02 211 HIS A O 1
ATOM 1763 N N . ALA A 1 212 ? 62.597 67.604 -4.914 1.00 12.65 212 ALA A N 1
ATOM 1764 C CA . ALA A 1 212 ? 63.170 68.632 -5.788 1.00 12.74 212 ALA A CA 1
ATOM 1765 C C . ALA A 1 212 ? 62.972 68.339 -7.289 1.00 12.49 212 ALA A C 1
ATOM 1766 O O . ALA A 1 212 ? 62.573 69.224 -8.060 1.00 12.56 212 ALA A O 1
ATOM 1768 N N . ALA A 1 213 ? 63.247 67.102 -7.700 1.00 12.22 213 ALA A N 1
ATOM 1769 C CA . ALA A 1 213 ? 63.110 66.735 -9.112 1.00 12.17 213 ALA A CA 1
ATOM 1770 C C . ALA A 1 213 ? 61.650 66.792 -9.573 1.00 11.76 213 ALA A C 1
ATOM 1771 O O . ALA A 1 213 ? 61.341 67.281 -10.660 1.00 11.90 213 ALA A O 1
ATOM 1773 N N . ALA A 1 214 ? 60.753 66.289 -8.731 1.00 11.41 214 ALA A N 1
ATOM 1774 C CA . ALA A 1 214 ? 59.321 66.272 -9.037 1.00 11.49 214 ALA A CA 1
ATOM 1775 C C . ALA A 1 214 ? 58.767 67.688 -9.170 1.00 11.71 214 ALA A C 1
ATOM 1776 O O . ALA A 1 214 ? 57.911 67.958 -10.020 1.00 11.52 214 ALA A O 1
ATOM 1778 N N . LEU A 1 215 ? 59.259 68.583 -8.316 1.00 12.03 215 LEU A N 1
ATOM 1779 C CA . LEU A 1 215 ? 58.847 69.989 -8.355 1.00 12.33 215 LEU A CA 1
ATOM 1780 C C . LEU A 1 215 ? 59.293 70.639 -9.655 1.00 12.49 215 LEU A C 1
ATOM 1781 O O . LEU A 1 215 ? 58.516 71.338 -10.301 1.00 12.98 215 LEU A O 1
ATOM 1786 N N . ARG A 1 216 ? 60.540 70.397 -10.049 1.00 13.20 216 ARG A N 1
ATOM 1787 C CA . ARG A 1 216 ? 61.041 70.926 -11.316 1.00 14.29 216 ARG A CA 1
ATOM 1788 C C . ARG A 1 216 ? 60.241 70.397 -12.511 1.00 13.30 216 ARG A C 1
ATOM 1789 O O . ARG A 1 216 ? 59.896 71.152 -13.417 1.00 13.71 216 ARG A O 1
ATOM 1797 N N . ALA A 1 217 ? 59.938 69.099 -12.506 1.00 12.46 217 ALA A N 1
ATOM 1798 C CA . ALA A 1 217 ? 59.306 68.463 -13.656 1.00 12.42 217 ALA A CA 1
ATOM 1799 C C . ALA A 1 217 ? 57.833 68.857 -13.800 1.00 12.14 217 ALA A C 1
ATOM 1800 O O . ALA A 1 217 ? 57.375 69.213 -14.891 1.00 12.18 217 ALA A O 1
ATOM 1802 N N . GLY A 1 218 ? 57.097 68.796 -12.692 1.00 11.95 218 GLY A N 1
ATOM 1803 C CA . GLY A 1 218 ? 55.653 69.030 -12.714 1.00 12.57 218 GLY A CA 1
ATOM 1804 C C . GLY A 1 218 ? 55.217 70.449 -12.437 1.00 12.86 218 GLY A C 1
ATOM 1805 O O . GLY A 1 218 ? 54.072 70.799 -12.708 1.00 13.15 218 GLY A O 1
ATOM 1806 N N . GLN A 1 219 ? 56.112 71.256 -11.868 1.00 12.87 219 GLN A N 1
ATOM 1807 C CA . GLN A 1 219 ? 55.816 72.655 -11.548 1.00 13.77 219 GLN A CA 1
ATOM 1808 C C . GLN A 1 219 ? 54.628 72.821 -10.581 1.00 13.48 219 GLN A C 1
ATOM 1809 O O . GLN A 1 219 ? 53.846 73.769 -10.680 1.00 14.15 219 GLN A O 1
ATOM 1815 N N . SER A 1 220 ? 54.510 71.896 -9.636 1.00 13.48 220 SER A N 1
ATOM 1816 C CA . SER A 1 220 ? 53.600 72.042 -8.500 1.00 13.64 220 SER A CA 1
ATOM 1817 C C . SER A 1 220 ? 53.801 73.382 -7.799 1.00 13.80 220 SER A C 1
ATOM 1818 O O . SER A 1 220 ? 54.907 73.947 -7.801 1.00 14.30 220 SER A O 1
ATOM 1821 N N A VAL A 1 221 ? 52.726 73.866 -7.183 0.50 13.96 221 VAL A N 1
ATOM 1822 N N B VAL A 1 221 ? 52.741 73.882 -7.170 0.50 13.91 221 VAL A N 1
ATOM 1823 C CA A VAL A 1 221 ? 52.746 75.078 -6.372 0.50 14.32 221 VAL A CA 1
ATOM 1824 C CA B VAL A 1 221 ? 52.823 75.119 -6.389 0.50 14.18 221 VAL A CA 1
ATOM 1825 C C A VAL A 1 221 ? 53.823 75.022 -5.275 0.50 14.34 221 VAL A C 1
ATOM 1826 C C B VAL A 1 221 ? 53.841 75.032 -5.253 0.50 14.31 221 VAL A C 1
ATOM 1827 O O A VAL A 1 221 ? 54.329 76.062 -4.838 0.50 14.39 221 VAL A O 1
ATOM 1828 O O B VAL A 1 221 ? 54.316 76.059 -4.755 0.50 14.37 221 VAL A O 1
ATOM 1835 N N . PHE A 1 222 ? 54.188 73.810 -4.854 1.00 14.40 222 PHE A N 1
ATOM 1836 C CA . PHE A 1 222 ? 55.241 73.610 -3.861 1.00 14.43 222 PHE A CA 1
ATOM 1837 C C . PHE A 1 222 ? 56.649 73.970 -4.358 1.00 14.71 222 PHE A C 1
ATOM 1838 O O . PHE A 1 222 ? 57.604 73.917 -3.578 1.00 14.67 222 PHE A O 1
ATOM 1846 N N A SER A 1 223 ? 56.759 74.362 -5.629 0.50 15.01 223 SER A N 1
ATOM 1847 N N B SER A 1 223 ? 56.775 74.353 -5.628 0.50 15.10 223 SER A N 1
ATOM 1848 C CA A SER A 1 223 ? 58.031 74.835 -6.192 0.50 15.33 223 SER A CA 1
ATOM 1849 C CA B SER A 1 223 ? 58.065 74.809 -6.151 0.50 15.52 223 SER A CA 1
ATOM 1850 C C A SER A 1 223 ? 58.596 76.035 -5.423 0.50 15.46 223 SER A C 1
ATOM 1851 C C B SER A 1 223 ? 58.625 75.965 -5.317 0.50 15.49 223 SER A C 1
ATOM 1852 O O A SER A 1 223 ? 59.788 76.325 -5.513 0.50 15.77 223 SER A O 1
ATOM 1853 O O B SER A 1 223 ? 59.839 76.154 -5.253 0.50 15.42 223 SER A O 1
ATOM 1858 N N . SER A 1 224 ? 57.746 76.716 -4.654 1.00 15.44 224 SER A N 1
ATOM 1859 C CA . SER A 1 224 ? 58.170 77.837 -3.802 1.00 15.90 224 SER A CA 1
ATOM 1860 C C . SER A 1 224 ? 59.198 77.438 -2.739 1.00 15.95 224 SER A C 1
ATOM 1861 O O . SER A 1 224 ? 60.053 78.253 -2.382 1.00 16.40 224 SER A O 1
ATOM 1864 N N . ILE A 1 225 ? 59.118 76.203 -2.246 1.00 15.54 225 ILE A N 1
ATOM 1865 C CA . ILE A 1 225 ? 60.027 75.738 -1.192 1.00 15.52 225 ILE A CA 1
ATOM 1866 C C . ILE A 1 225 ? 61.113 74.790 -1.704 1.00 15.25 225 ILE A C 1
ATOM 1867 O O . ILE A 1 225 ? 61.805 74.148 -0.917 1.00 15.36 225 ILE A O 1
ATOM 1872 N N . ALA A 1 226 ? 61.274 74.739 -3.025 1.00 15.61 226 ALA A N 1
ATOM 1873 C CA . ALA A 1 226 ? 62.275 73.876 -3.650 1.00 16.25 226 ALA A CA 1
ATOM 1874 C C . ALA A 1 226 ? 63.651 74.132 -3.051 1.00 16.54 226 ALA A C 1
ATOM 1875 O O . ALA A 1 226 ? 64.043 75.282 -2.823 1.00 17.00 226 ALA A O 1
ATOM 1877 N N . GLY A 1 227 ? 64.372 73.048 -2.777 1.00 16.52 227 GLY A N 1
ATOM 1878 C CA . GLY A 1 227 ? 65.715 73.135 -2.220 1.00 16.97 227 GLY A CA 1
ATOM 1879 C C . GLY A 1 227 ? 65.758 73.542 -0.760 1.00 17.15 227 GLY A C 1
ATOM 1880 O O . GLY A 1 227 ? 66.837 73.742 -0.207 1.00 17.75 227 GLY A O 1
ATOM 1881 N N . ASN A 1 228 ? 64.588 73.653 -0.126 1.00 16.84 228 ASN A N 1
ATOM 1882 C CA . ASN A 1 228 ? 64.482 74.199 1.235 1.00 16.87 228 ASN A CA 1
ATOM 1883 C C . ASN A 1 228 ? 65.218 75.530 1.377 1.00 17.24 228 ASN A C 1
ATOM 1884 O O . ASN A 1 228 ? 65.829 75.811 2.408 1.00 17.57 228 ASN A O 1
ATOM 1889 N N . ALA A 1 229 ? 65.138 76.340 0.326 1.00 17.48 229 ALA A N 1
ATOM 1890 C CA . ALA A 1 229 ? 65.893 77.589 0.244 1.00 18.35 229 ALA A CA 1
ATOM 1891 C C . ALA A 1 229 ? 65.114 78.743 0.862 1.00 18.57 229 ALA A C 1
ATOM 1892 O O . ALA A 1 229 ? 65.697 79.595 1.553 1.00 19.53 229 ALA A O 1
ATOM 1894 N N . LYS A 1 230 ? 63.801 78.763 0.616 1.00 18.77 230 LYS A N 1
ATOM 1895 C CA . LYS A 1 230 ? 62.922 79.837 1.080 1.00 19.01 230 LYS A CA 1
ATOM 1896 C C . LYS A 1 230 ? 61.592 79.292 1.580 1.00 18.98 230 LYS A C 1
ATOM 1897 O O . LYS A 1 230 ? 61.088 78.282 1.075 1.00 19.10 230 LYS A O 1
ATOM 1903 N N . LEU A 1 231 ? 61.017 79.977 2.564 1.00 19.09 231 LEU A N 1
ATOM 1904 C CA . LEU A 1 231 ? 59.686 79.649 3.055 1.00 19.37 231 LEU A CA 1
ATOM 1905 C C . LEU A 1 231 ? 58.652 80.100 2.022 1.00 19.18 231 LEU A C 1
ATOM 1906 O O . LEU A 1 231 ? 58.961 80.923 1.151 1.00 19.18 231 LEU A O 1
ATOM 1911 N N . PRO A 1 232 ? 57.422 79.554 2.089 1.00 19.08 232 PRO A N 1
ATOM 1912 C CA . PRO A 1 232 ? 56.405 79.983 1.125 1.00 19.24 232 PRO A CA 1
ATOM 1913 C C . PRO A 1 232 ? 56.132 81.487 1.251 1.00 19.51 232 PRO A C 1
ATOM 1914 O O . PRO A 1 232 ? 56.171 82.018 2.366 1.00 19.02 232 PRO A O 1
ATOM 1918 N N . PRO A 1 233 ? 55.874 82.178 0.125 1.00 20.00 233 PRO A N 1
ATOM 1919 C CA . PRO A 1 233 ? 55.544 83.612 0.207 1.00 20.59 233 PRO A CA 1
ATOM 1920 C C . PRO A 1 233 ? 54.276 83.896 1.014 1.00 20.80 233 PRO A C 1
ATOM 1921 O O . PRO A 1 233 ? 54.117 84.999 1.542 1.00 21.18 233 PRO A O 1
ATOM 1925 N N . GLU A 1 234 ? 53.404 82.895 1.126 1.00 20.75 234 GLU A N 1
ATOM 1926 C CA . GLU A 1 234 ? 52.149 83.011 1.871 1.00 21.36 234 GLU A CA 1
ATOM 1927 C C . GLU A 1 234 ? 52.380 82.993 3.378 1.00 21.51 234 GLU A C 1
ATOM 1928 O O . GLU A 1 234 ? 51.479 83.331 4.151 1.00 22.94 234 GLU A O 1
ATOM 1934 N N . GLY A 1 235 ? 53.588 82.606 3.782 1.00 21.26 235 GLY A N 1
ATOM 1935 C CA . GLY A 1 235 ? 53.933 82.425 5.188 1.00 20.80 235 GLY A CA 1
ATOM 1936 C C . GLY A 1 235 ? 54.334 80.990 5.464 1.00 20.16 235 GLY A C 1
ATOM 1937 O O . GLY A 1 235 ? 54.161 80.112 4.614 1.00 19.76 235 GLY A O 1
ATOM 1938 N N . ALA A 1 236 ? 54.859 80.751 6.661 1.00 20.05 236 ALA A N 1
ATOM 1939 C CA . ALA A 1 236 ? 55.321 79.427 7.064 1.00 19.68 236 ALA A CA 1
ATOM 1940 C C . ALA A 1 236 ? 54.192 78.404 7.266 1.00 18.90 236 ALA A C 1
ATOM 1941 O O . ALA A 1 236 ? 54.453 77.203 7.363 1.00 19.16 236 ALA A O 1
ATOM 1943 N N . GLY A 1 237 ? 52.948 78.879 7.327 1.00 17.76 237 GLY A N 1
ATOM 1944 C CA . GLY A 1 237 ? 51.788 78.008 7.558 1.00 16.81 237 GLY A CA 1
ATOM 1945 C C . GLY A 1 237 ? 51.621 77.690 9.029 1.00 16.15 237 GLY A C 1
ATOM 1946 O O . GLY A 1 237 ? 52.095 78.436 9.891 1.00 17.38 237 GLY A O 1
ATOM 1947 N N A LEU A 1 238 ? 50.943 76.573 9.300 0.50 15.46 238 LEU A N 1
ATOM 1948 N N B LEU A 1 238 ? 50.945 76.596 9.342 0.50 15.76 238 LEU A N 1
ATOM 1949 C CA A LEU A 1 238 ? 50.618 76.121 10.652 0.50 14.94 238 LEU A CA 1
ATOM 1950 C CA B LEU A 1 238 ? 50.862 76.173 10.730 0.50 15.37 238 LEU A CA 1
ATOM 1951 C C A LEU A 1 238 ? 50.881 74.625 10.801 0.50 14.31 238 LEU A C 1
ATOM 1952 C C B LEU A 1 238 ? 50.866 74.658 10.823 0.50 14.69 238 LEU A C 1
ATOM 1953 O O A LEU A 1 238 ? 50.950 73.898 9.804 0.50 13.96 238 LEU A O 1
ATOM 1954 O O B LEU A 1 238 ? 50.774 73.955 9.810 0.50 14.48 238 LEU A O 1
ATOM 1963 N N . GLN A 1 239 ? 51.008 74.166 12.045 1.00 13.97 239 GLN A N 1
ATOM 1964 C CA . GLN A 1 239 ? 50.933 72.740 12.334 1.00 13.99 239 GLN A CA 1
ATOM 1965 C C . GLN A 1 239 ? 50.230 72.576 13.666 1.00 13.73 239 GLN A C 1
ATOM 1966 O O . GLN A 1 239 ? 50.413 73.388 14.583 1.00 15.09 239 GLN A O 1
ATOM 1972 N N . MET A 1 240 ? 49.416 71.536 13.783 1.00 13.70 240 MET A N 1
ATOM 1973 C CA . MET A 1 240 ? 48.700 71.299 15.023 1.00 13.54 240 MET A CA 1
ATOM 1974 C C . MET A 1 240 ? 48.750 69.832 15.419 1.00 13.18 240 MET A C 1
ATOM 1975 O O . MET A 1 240 ? 49.009 68.941 14.588 1.00 13.24 240 MET A O 1
ATOM 1980 N N . THR A 1 241 ? 48.506 69.592 16.701 1.00 13.49 241 THR A N 1
ATOM 1981 C CA . THR A 1 241 ? 48.319 68.255 17.220 1.00 13.71 241 THR A CA 1
ATOM 1982 C C . THR A 1 241 ? 47.244 68.253 18.309 1.00 13.35 241 THR A C 1
ATOM 1983 O O . THR A 1 241 ? 46.784 69.318 18.763 1.00 13.68 241 THR A O 1
ATOM 1987 N N . SER A 1 242 ? 46.850 67.057 18.719 1.00 13.50 242 SER A N 1
ATOM 1988 C CA . SER A 1 242 ? 45.669 66.857 19.539 1.00 13.68 242 SER A CA 1
ATOM 1989 C C . SER A 1 242 ? 45.888 65.750 20.553 1.00 14.09 242 SER A C 1
ATOM 1990 O O . SER A 1 242 ? 46.837 64.977 20.447 1.00 14.20 242 SER A O 1
ATOM 1993 N N . LYS A 1 243 ? 44.980 65.669 21.521 1.00 14.19 243 LYS A N 1
ATOM 1994 C CA . LYS A 1 243 ? 45.097 64.748 22.645 1.00 14.41 243 LYS A CA 1
ATOM 1995 C C . LYS A 1 243 ? 45.315 63.290 22.229 1.00 14.38 243 LYS A C 1
ATOM 1996 O O . LYS A 1 243 ? 46.158 62.602 22.799 1.00 14.76 243 LYS A O 1
ATOM 2002 N N . TYR A 1 244 ? 44.541 62.815 21.256 1.00 13.90 244 TYR A N 1
ATOM 2003 C CA . TYR A 1 244 ? 44.564 61.396 20.902 1.00 13.31 244 TYR A CA 1
ATOM 2004 C C . TYR A 1 244 ? 45.509 61.095 19.733 1.00 13.20 244 TYR A C 1
ATOM 2005 O O . TYR A 1 244 ? 45.483 60.004 19.159 1.00 13.30 244 TYR A O 1
ATOM 2014 N N . GLY A 1 245 ? 46.344 62.067 19.386 1.00 12.87 245 GLY A N 1
ATOM 2015 C CA . GLY A 1 245 ? 47.470 61.808 18.484 1.00 13.08 245 GLY A CA 1
ATOM 2016 C C . GLY A 1 245 ? 47.368 62.312 17.061 1.00 12.73 245 GLY A C 1
ATOM 2017 O O . GLY A 1 245 ? 48.378 62.381 16.357 1.00 13.03 245 GLY A O 1
ATOM 2018 N N . SER A 1 246 ? 46.158 62.635 16.613 1.00 12.30 246 SER A N 1
ATOM 2019 C CA . SER A 1 246 ? 45.961 63.157 15.271 1.00 12.42 246 SER A CA 1
ATOM 2020 C C . SER A 1 246 ? 46.537 64.556 15.152 1.00 12.18 246 SER A C 1
ATOM 2021 O O . SER A 1 246 ? 46.522 65.345 16.106 1.00 12.54 246 SER A O 1
ATOM 2024 N N . GLY A 1 247 ? 47.061 64.868 13.978 1.00 11.67 247 GLY A N 1
ATOM 2025 C CA . GLY A 1 247 ? 47.698 66.155 13.746 1.00 11.93 247 GLY A CA 1
ATOM 2026 C C . GLY A 1 247 ? 47.869 66.412 12.270 1.00 11.66 247 GLY A C 1
ATOM 2027 O O . GLY A 1 247 ? 47.668 65.515 11.446 1.00 12.07 247 GLY A O 1
ATOM 2028 N N . MET A 1 248 ? 48.249 67.635 11.921 1.00 12.22 248 MET A N 1
ATOM 2029 C CA . MET A 1 248 ? 48.399 68.012 10.522 1.00 12.64 248 MET A CA 1
ATOM 2030 C C . MET A 1 248 ? 49.098 69.348 10.392 1.00 12.23 248 MET A C 1
ATOM 2031 O O . MET A 1 248 ? 49.105 70.166 11.331 1.00 13.10 248 MET A O 1
ATOM 2036 N N . GLY A 1 249 ? 49.672 69.562 9.214 1.00 12.40 249 GLY A N 1
ATOM 2037 C CA . GLY A 1 249 ? 50.156 70.865 8.800 1.00 12.69 249 GLY A CA 1
ATOM 2038 C C . GLY A 1 249 ? 49.212 71.531 7.818 1.00 13.19 249 GLY A C 1
ATOM 2039 O O . GLY A 1 249 ? 48.381 70.874 7.173 1.00 13.18 249 GLY A O 1
ATOM 2040 N N . VAL A 1 250 ? 49.351 72.851 7.721 1.00 13.52 250 VAL A N 1
ATOM 2041 C CA . VAL A 1 250 ? 48.590 73.689 6.802 1.00 14.11 250 VAL A CA 1
ATOM 2042 C C . VAL A 1 250 ? 49.564 74.565 6.015 1.00 13.87 250 VAL A C 1
ATOM 2043 O O . VAL A 1 250 ? 50.283 75.378 6.605 1.00 14.51 250 VAL A O 1
ATOM 2047 N N . PHE A 1 251 ? 49.593 74.385 4.697 1.00 13.94 251 PHE A N 1
ATOM 2048 C CA . PHE A 1 251 ? 50.279 75.297 3.770 1.00 13.75 251 PHE A CA 1
ATOM 2049 C C . PHE A 1 251 ? 49.212 76.177 3.118 1.00 14.07 251 PHE A C 1
ATOM 2050 O O . PHE A 1 251 ? 48.400 75.711 2.313 1.00 13.98 251 PHE A O 1
ATOM 2058 N N . TRP A 1 252 ? 49.202 77.457 3.482 1.00 14.16 252 TRP A N 1
ATOM 2059 C CA . TRP A 1 252 ? 48.143 78.362 3.039 1.00 14.28 252 TRP A CA 1
ATOM 2060 C C . TRP A 1 252 ? 47.992 78.448 1.519 1.00 14.22 252 TRP A C 1
ATOM 2061 O O . TRP A 1 252 ? 48.973 78.650 0.801 1.00 14.87 252 TRP A O 1
ATOM 2072 N N . GLY A 1 253 ? 46.759 78.306 1.040 1.00 13.99 253 GLY A N 1
ATOM 2073 C CA . GLY A 1 253 ? 46.424 78.589 -0.347 1.00 14.06 253 GLY A CA 1
ATOM 2074 C C . GLY A 1 253 ? 46.713 77.503 -1.370 1.00 13.48 253 GLY A C 1
ATOM 2075 O O . GLY A 1 253 ? 46.277 77.618 -2.518 1.00 13.91 253 GLY A O 1
ATOM 2076 N N . TYR A 1 254 ? 47.432 76.452 -0.967 1.00 13.76 254 TYR A N 1
ATOM 2077 C CA . TYR A 1 254 ? 48.000 75.482 -1.926 1.00 13.77 254 TYR A CA 1
ATOM 2078 C C . TYR A 1 254 ? 47.021 74.370 -2.326 1.00 13.75 254 TYR A C 1
ATOM 2079 O O . TYR A 1 254 ? 47.301 73.181 -2.185 1.00 14.24 254 TYR A O 1
ATOM 2088 N N . TYR A 1 255 ? 45.875 74.777 -2.854 1.00 13.58 255 TYR A N 1
ATOM 2089 C CA . TYR A 1 255 ? 44.761 73.874 -3.150 1.00 13.66 255 TYR A CA 1
ATOM 2090 C C . TYR A 1 255 ? 45.107 72.801 -4.179 1.00 13.61 255 TYR A C 1
ATOM 2091 O O . TYR A 1 255 ? 44.491 71.752 -4.198 1.00 14.20 255 TYR A O 1
ATOM 2100 N N . SER A 1 256 ? 46.094 73.051 -5.029 1.00 13.67 256 SER A N 1
ATOM 2101 C CA . SER A 1 256 ? 46.479 72.041 -6.014 1.00 13.25 256 SER A CA 1
ATOM 2102 C C . SER A 1 256 ? 47.554 71.079 -5.494 1.00 12.74 256 SER A C 1
ATOM 2103 O O . SER A 1 256 ? 47.894 70.116 -6.173 1.00 12.26 256 SER A O 1
ATOM 2106 N N . GLY A 1 257 ? 48.085 71.340 -4.304 1.00 12.83 257 GLY A N 1
ATOM 2107 C CA . GLY A 1 257 ? 48.990 70.415 -3.619 1.00 12.41 257 GLY A CA 1
ATOM 2108 C C . GLY A 1 257 ? 50.103 69.866 -4.491 1.00 12.19 257 GLY A C 1
ATOM 2109 O O . GLY A 1 257 ? 50.823 70.620 -5.149 1.00 12.22 257 GLY A O 1
ATOM 2110 N N . ASN A 1 258 ? 50.242 68.541 -4.499 1.00 11.89 258 ASN A N 1
ATOM 2111 C CA . ASN A 1 258 ? 51.308 67.879 -5.254 1.00 12.21 258 ASN A CA 1
ATOM 2112 C C . ASN A 1 258 ? 50.970 67.624 -6.724 1.00 11.90 258 ASN A C 1
ATOM 2113 O O . ASN A 1 258 ? 51.690 66.885 -7.405 1.00 12.15 258 ASN A O 1
ATOM 2118 N N . PHE A 1 259 ? 49.898 68.226 -7.237 1.00 11.38 259 PHE A N 1
ATOM 2119 C CA . PHE A 1 259 ? 49.560 68.072 -8.652 1.00 11.15 259 PHE A CA 1
ATOM 2120 C C . PHE A 1 259 ? 50.444 68.958 -9.541 1.00 11.57 259 PHE A C 1
ATOM 2121 O O . PHE A 1 259 ? 50.926 70.016 -9.125 1.00 11.67 259 PHE A O 1
ATOM 2129 N N . SER A 1 260 ? 50.618 68.518 -10.782 1.00 11.01 260 SER A N 1
ATOM 2130 C CA . SER A 1 260 ? 51.400 69.225 -11.781 1.00 11.39 260 SER A CA 1
ATOM 2131 C C . SER A 1 260 ? 50.625 70.399 -12.368 1.00 11.70 260 SER A C 1
ATOM 2132 O O . SER A 1 260 ? 49.406 70.549 -12.149 1.00 11.97 260 SER A O 1
ATOM 2135 N N . ALA A 1 261 ? 51.348 71.216 -13.128 1.00 12.59 261 ALA A N 1
ATOM 2136 C CA . ALA A 1 261 ? 50.836 72.458 -13.697 1.00 13.13 261 ALA A CA 1
ATOM 2137 C C . ALA A 1 261 ? 49.557 72.300 -14.509 1.00 13.31 261 ALA A C 1
ATOM 2138 O O . ALA A 1 261 ? 48.726 73.211 -14.525 1.00 13.54 261 ALA A O 1
ATOM 2140 N N . ASP A 1 262 ? 49.379 71.162 -15.178 1.00 13.16 262 ASP A N 1
ATOM 2141 C CA . ASP A 1 262 ? 48.180 70.955 -15.985 1.00 13.75 262 ASP A CA 1
ATOM 2142 C C . ASP A 1 262 ? 46.881 70.883 -15.169 1.00 13.81 262 ASP A C 1
ATOM 2143 O O . ASP A 1 262 ? 45.803 71.073 -15.713 1.00 15.20 262 ASP A O 1
ATOM 2148 N N . MET A 1 263 ? 46.992 70.633 -13.868 1.00 13.63 263 MET A N 1
ATOM 2149 C CA . MET A 1 263 ? 45.826 70.594 -12.981 1.00 13.76 263 MET A CA 1
ATOM 2150 C C . MET A 1 263 ? 45.540 71.927 -12.284 1.00 13.92 263 MET A C 1
ATOM 2151 O O . MET A 1 263 ? 44.430 72.146 -11.785 1.00 14.72 263 MET A O 1
ATOM 2156 N N . ILE A 1 264 ? 46.531 72.812 -12.239 1.00 14.10 264 ILE A N 1
ATOM 2157 C CA . ILE A 1 264 ? 46.467 73.977 -11.349 1.00 14.94 264 ILE A CA 1
ATOM 2158 C C . ILE A 1 264 ? 45.364 74.993 -11.709 1.00 15.55 264 ILE A C 1
ATOM 2159 O O . ILE A 1 264 ? 44.549 75.321 -10.845 1.00 15.64 264 ILE A O 1
ATOM 2164 N N . PRO A 1 265 ? 45.321 75.484 -12.960 1.00 16.19 265 PRO A N 1
ATOM 2165 C CA . PRO A 1 265 ? 44.308 76.510 -13.253 1.00 16.44 265 PRO A CA 1
ATOM 2166 C C . PRO A 1 265 ? 42.863 76.093 -12.931 1.00 16.69 265 PRO A C 1
ATOM 2167 O O . PRO A 1 265 ? 42.137 76.847 -12.264 1.00 16.72 265 PRO A O 1
ATOM 2171 N N . ASP A 1 266 ? 42.447 74.907 -13.361 1.00 16.93 266 ASP A N 1
ATOM 2172 C CA . ASP A 1 266 ? 41.061 74.496 -13.150 1.00 17.16 266 ASP A CA 1
ATOM 2173 C C . ASP A 1 266 ? 40.754 74.220 -11.681 1.00 16.97 266 ASP A C 1
ATOM 2174 O O . ASP A 1 266 ? 39.679 74.575 -11.192 1.00 17.13 266 ASP A O 1
ATOM 2179 N N . LEU A 1 267 ? 41.683 73.594 -10.963 1.00 16.94 267 LEU A N 1
ATOM 2180 C CA . LEU A 1 267 ? 41.448 73.326 -9.553 1.00 17.80 267 LEU A CA 1
ATOM 2181 C C . LEU A 1 267 ? 41.417 74.598 -8.740 1.00 17.95 267 LEU A C 1
ATOM 2182 O O . LEU A 1 267 ? 40.535 74.776 -7.901 1.00 18.06 267 LEU A O 1
ATOM 2187 N N . MET A 1 268 ? 42.374 75.490 -8.993 1.00 18.49 268 MET A N 1
ATOM 2188 C CA . MET A 1 268 ? 42.447 76.753 -8.262 1.00 19.40 268 MET A CA 1
ATOM 2189 C C . MET A 1 268 ? 41.193 77.582 -8.471 1.00 19.07 268 MET A C 1
ATOM 2190 O O . MET A 1 268 ? 40.686 78.172 -7.516 1.00 19.98 268 MET A O 1
ATOM 2195 N N . ALA A 1 269 ? 40.680 77.613 -9.701 1.00 18.56 269 ALA A N 1
ATOM 2196 C CA . ALA A 1 269 ? 39.439 78.341 -9.995 1.00 18.36 269 ALA A CA 1
ATOM 2197 C C . ALA A 1 269 ? 38.244 77.766 -9.233 1.00 18.05 269 ALA A C 1
ATOM 2198 O O . ALA A 1 269 ? 37.419 78.512 -8.705 1.00 18.26 269 ALA A O 1
ATOM 2200 N N . PHE A 1 270 ? 38.162 76.441 -9.154 1.00 17.56 270 PHE A N 1
ATOM 2201 C CA . PHE A 1 270 ? 37.075 75.796 -8.429 1.00 17.02 270 PHE A CA 1
ATOM 2202 C C . PHE A 1 270 ? 37.135 76.120 -6.933 1.00 16.80 270 PHE A C 1
ATOM 2203 O O . PHE A 1 270 ? 36.127 76.493 -6.324 1.00 16.96 270 PHE A O 1
ATOM 2211 N N . GLY A 1 271 ? 38.316 75.977 -6.344 1.00 16.52 271 GLY A N 1
ATOM 2212 C CA . GLY A 1 271 ? 38.509 76.268 -4.926 1.00 16.35 271 GLY A CA 1
ATOM 2213 C C . GLY A 1 271 ? 38.306 77.733 -4.581 1.00 16.37 271 GLY A C 1
ATOM 2214 O O . GLY A 1 271 ? 37.710 78.051 -3.553 1.00 16.79 271 GLY A O 1
ATOM 2215 N N . ALA A 1 272 ? 38.785 78.632 -5.442 1.00 16.79 272 ALA A N 1
ATOM 2216 C CA . ALA A 1 272 ? 38.622 80.069 -5.205 1.00 17.31 272 ALA A CA 1
ATOM 2217 C C . ALA A 1 272 ? 37.157 80.475 -5.213 1.00 17.42 272 ALA A C 1
ATOM 2218 O O . ALA A 1 272 ? 36.729 81.294 -4.393 1.00 17.65 272 ALA A O 1
ATOM 2220 N N . ALA A 1 273 ? 36.384 79.895 -6.123 1.00 17.43 273 ALA A N 1
ATOM 2221 C CA . ALA A 1 273 ? 34.967 80.208 -6.221 1.00 17.96 273 ALA A CA 1
ATOM 2222 C C . ALA A 1 273 ? 34.201 79.752 -4.985 1.00 17.65 273 ALA A C 1
ATOM 2223 O O . ALA A 1 273 ? 33.376 80.498 -4.454 1.00 18.29 273 ALA A O 1
ATOM 2225 N N . LYS A 1 274 ? 34.479 78.544 -4.502 1.00 17.30 274 LYS A N 1
ATOM 2226 C CA . LYS A 1 274 ? 33.789 78.058 -3.313 1.00 17.02 274 LYS A CA 1
ATOM 2227 C C . LYS A 1 274 ? 34.246 78.773 -2.044 1.00 16.99 274 LYS A C 1
ATOM 2228 O O . LYS A 1 274 ? 33.439 79.014 -1.142 1.00 17.32 274 LYS A O 1
ATOM 2234 N N . GLN A 1 275 ? 35.526 79.133 -1.988 1.00 16.54 275 GLN A N 1
ATOM 2235 C CA . GLN A 1 275 ? 36.068 79.908 -0.869 1.00 16.35 275 GLN A CA 1
ATOM 2236 C C . GLN A 1 275 ? 35.275 81.196 -0.637 1.00 17.25 275 GLN A C 1
ATOM 2237 O O . GLN A 1 275 ? 34.962 81.547 0.508 1.00 17.59 275 GLN A O 1
ATOM 2243 N N . GLU A 1 276 ? 34.966 81.894 -1.729 1.00 18.04 276 GLU A N 1
ATOM 2244 C CA . GLU A 1 276 ? 34.186 83.140 -1.658 1.00 19.12 276 GLU A CA 1
ATOM 2245 C C . GLU A 1 276 ? 32.816 82.912 -1.008 1.00 19.87 276 GLU A C 1
ATOM 2246 O O . GLU A 1 276 ? 32.369 83.734 -0.191 1.00 20.57 276 GLU A O 1
ATOM 2252 N N A LYS A 1 277 ? 32.156 81.816 -1.374 0.50 20.01 277 LYS A N 1
ATOM 2253 N N B LYS A 1 277 ? 32.166 81.804 -1.358 0.50 20.05 277 LYS A N 1
ATOM 2254 C CA A LYS A 1 277 ? 30.869 81.452 -0.784 0.50 20.09 277 LYS A CA 1
ATOM 2255 C CA B LYS A 1 277 ? 30.863 81.442 -0.792 0.50 20.18 277 LYS A CA 1
ATOM 2256 C C A LYS A 1 277 ? 31.026 81.070 0.687 0.50 19.99 277 LYS A C 1
ATOM 2257 C C B LYS A 1 277 ? 30.967 80.986 0.664 0.50 20.02 277 LYS A C 1
ATOM 2258 O O A LYS A 1 277 ? 30.282 81.554 1.544 0.50 20.13 277 LYS A O 1
ATOM 2259 O O B LYS A 1 277 ? 30.114 81.324 1.488 0.50 20.14 277 LYS A O 1
ATOM 2270 N N . LEU A 1 278 ? 32.011 80.218 0.971 1.00 19.68 278 LEU A N 1
ATOM 2271 C CA . LEU A 1 278 ? 32.253 79.712 2.328 1.00 19.60 278 LEU A CA 1
ATOM 2272 C C . LEU A 1 278 ? 32.613 80.771 3.360 1.00 19.78 278 LEU A C 1
ATOM 2273 O O . LEU A 1 278 ? 32.267 80.644 4.532 1.00 19.41 278 LEU A O 1
ATOM 2278 N N . ALA A 1 279 ? 33.313 81.811 2.926 1.00 19.88 279 ALA A N 1
ATOM 2279 C CA . ALA A 1 279 ? 33.708 82.889 3.826 1.00 20.47 279 ALA A CA 1
ATOM 2280 C C . ALA A 1 279 ? 32.493 83.504 4.533 1.00 21.04 279 ALA A C 1
ATOM 2281 O O . ALA A 1 279 ? 32.576 83.878 5.701 1.00 21.26 279 ALA A O 1
ATOM 2283 N N . LYS A 1 280 ? 31.362 83.554 3.831 1.00 21.19 280 LYS A N 1
ATOM 2284 C CA . LYS A 1 280 ? 30.123 84.104 4.394 1.00 21.48 280 LYS A CA 1
ATOM 2285 C C . LYS A 1 280 ? 29.491 83.201 5.453 1.00 21.33 280 LYS A C 1
ATOM 2286 O O . LYS A 1 280 ? 28.735 83.677 6.304 1.00 21.73 280 LYS A O 1
ATOM 2292 N N A GLU A 1 281 ? 29.801 81.907 5.391 0.50 20.77 281 GLU A N 1
ATOM 2293 N N B GLU A 1 281 ? 29.808 81.908 5.400 0.50 20.73 281 GLU A N 1
ATOM 2294 C CA A GLU A 1 281 ? 29.209 80.903 6.274 0.50 20.18 281 GLU A CA 1
ATOM 2295 C CA B GLU A 1 281 ? 29.197 80.907 6.274 0.50 20.09 281 GLU A CA 1
ATOM 2296 C C A GLU A 1 281 ? 30.091 80.583 7.477 0.50 19.58 281 GLU A C 1
ATOM 2297 C C B GLU A 1 281 ? 30.077 80.490 7.453 0.50 19.51 281 GLU A C 1
ATOM 2298 O O A GLU A 1 281 ? 29.600 80.456 8.602 0.50 19.70 281 GLU A O 1
ATOM 2299 O O B GLU A 1 281 ? 29.564 80.204 8.539 0.50 19.38 281 GLU A O 1
ATOM 2310 N N . ILE A 1 282 ? 31.392 80.433 7.236 1.00 18.82 282 ILE A N 1
ATOM 2311 C CA . ILE A 1 282 ? 32.329 80.004 8.282 1.00 17.85 282 ILE A CA 1
ATOM 2312 C C . ILE A 1 282 ? 33.468 80.985 8.572 1.00 17.58 282 ILE A C 1
ATOM 2313 O O . ILE A 1 282 ? 34.288 80.737 9.454 1.00 17.78 282 ILE A O 1
ATOM 2318 N N . GLY A 1 283 ? 33.499 82.107 7.854 1.00 17.57 283 GLY A N 1
ATOM 2319 C CA . GLY A 1 283 ? 34.508 83.145 8.086 1.00 17.83 283 GLY A CA 1
ATOM 2320 C C . GLY A 1 283 ? 35.725 83.045 7.180 1.00 17.96 283 GLY A C 1
ATOM 2321 O O . GLY A 1 283 ? 35.961 82.010 6.557 1.00 17.61 283 GLY A O 1
ATOM 2322 N N . ASP A 1 284 ? 36.508 84.120 7.115 1.00 18.12 284 ASP A N 1
ATOM 2323 C CA . ASP A 1 284 ? 37.661 84.204 6.203 1.00 18.41 284 ASP A CA 1
ATOM 2324 C C . ASP A 1 284 ? 38.741 83.146 6.452 1.00 17.56 284 ASP A C 1
ATOM 2325 O O . ASP A 1 284 ? 39.199 82.492 5.511 1.00 17.18 284 ASP A O 1
ATOM 2330 N N . VAL A 1 285 ? 39.165 82.996 7.701 1.00 16.72 285 VAL A N 1
ATOM 2331 C CA . VAL A 1 285 ? 40.249 82.065 8.024 1.00 17.00 285 VAL A CA 1
ATOM 2332 C C . VAL A 1 285 ? 39.892 80.626 7.633 1.00 15.78 285 VAL A C 1
ATOM 2333 O O . VAL A 1 285 ? 40.665 79.931 6.951 1.00 16.19 285 VAL A O 1
ATOM 2337 N N . ARG A 1 286 ? 38.712 80.182 8.044 1.00 15.50 286 ARG A N 1
ATOM 2338 C CA . ARG A 1 286 ? 38.313 78.810 7.776 1.00 14.96 286 ARG A CA 1
ATOM 2339 C C . ARG A 1 286 ? 38.020 78.571 6.293 1.00 14.70 286 ARG A C 1
ATOM 2340 O O . ARG A 1 286 ? 38.283 77.483 5.781 1.00 14.27 286 ARG A O 1
ATOM 2348 N N . ALA A 1 287 ? 37.514 79.582 5.589 1.00 14.23 287 ALA A N 1
ATOM 2349 C CA . ALA A 1 287 ? 37.322 79.484 4.136 1.00 14.61 287 ALA A CA 1
ATOM 2350 C C . ALA A 1 287 ? 38.665 79.376 3.418 1.00 14.58 287 ALA A C 1
ATOM 2351 O O . ALA A 1 287 ? 38.776 78.696 2.392 1.00 14.85 287 ALA A O 1
ATOM 2353 N N . ARG A 1 288 ? 39.689 80.031 3.958 1.00 14.35 288 ARG A N 1
ATOM 2354 C CA . ARG A 1 288 ? 41.027 79.877 3.405 1.00 14.38 288 ARG A CA 1
ATOM 2355 C C . ARG A 1 288 ? 41.578 78.482 3.686 1.00 13.94 288 ARG A C 1
ATOM 2356 O O . ARG A 1 288 ? 42.208 77.892 2.805 1.00 13.69 288 ARG A O 1
ATOM 2364 N N . ILE A 1 289 ? 41.356 77.957 4.890 1.00 13.70 289 ILE A N 1
ATOM 2365 C CA . ILE A 1 289 ? 41.757 76.577 5.207 1.00 13.63 289 ILE A CA 1
ATOM 2366 C C . ILE A 1 289 ? 41.144 75.590 4.202 1.00 13.15 289 ILE A C 1
ATOM 2367 O O . ILE A 1 289 ? 41.833 74.674 3.728 1.00 13.64 289 ILE A O 1
ATOM 2372 N N . TYR A 1 290 ? 39.868 75.795 3.864 1.00 13.05 290 TYR A N 1
ATOM 2373 C CA . TYR A 1 290 ? 39.180 74.997 2.844 1.00 13.35 290 TYR A CA 1
ATOM 2374 C C . TYR A 1 290 ? 39.992 74.860 1.544 1.00 13.53 290 TYR A C 1
ATOM 2375 O O . TYR A 1 290 ? 40.004 73.784 0.930 1.00 14.00 290 TYR A O 1
ATOM 2384 N N . ARG A 1 291 ? 40.640 75.941 1.106 1.00 13.30 291 ARG A N 1
ATOM 2385 C CA . ARG A 1 291 ? 41.430 75.888 -0.139 1.00 13.76 291 ARG A CA 1
ATOM 2386 C C . ARG A 1 291 ? 42.948 75.910 0.089 1.00 13.29 291 ARG A C 1
ATOM 2387 O O . ARG A 1 291 ? 43.725 76.330 -0.772 1.00 13.82 291 ARG A O 1
ATOM 2395 N N . SER A 1 292 ? 43.355 75.427 1.256 1.00 12.94 292 SER A N 1
ATOM 2396 C CA . SER A 1 292 ? 44.763 75.245 1.572 1.00 12.84 292 SER A CA 1
ATOM 2397 C C . SER A 1 292 ? 45.134 73.763 1.505 1.00 13.06 292 SER A C 1
ATOM 2398 O O . SER A 1 292 ? 44.267 72.893 1.400 1.00 14.26 292 SER A O 1
ATOM 2401 N N . PHE A 1 293 ? 46.432 73.495 1.565 1.00 13.02 293 PHE A N 1
ATOM 2402 C CA . PHE A 1 293 ? 46.946 72.134 1.588 1.00 12.68 293 PHE A CA 1
ATOM 2403 C C . PHE A 1 293 ? 47.165 71.711 3.029 1.00 12.30 293 PHE A C 1
ATOM 2404 O O . PHE A 1 293 ? 47.994 72.287 3.735 1.00 12.81 293 PHE A O 1
ATOM 2412 N N . LEU A 1 294 ? 46.408 70.709 3.461 1.00 12.68 294 LEU A N 1
ATOM 2413 C CA . LEU A 1 294 ? 46.583 70.080 4.758 1.00 13.41 294 LEU A CA 1
ATOM 2414 C C . LEU A 1 294 ? 47.198 68.710 4.544 1.00 13.31 294 LEU A C 1
ATOM 2415 O O . LEU A 1 294 ? 46.739 67.951 3.686 1.00 14.11 294 LEU A O 1
ATOM 2420 N N . ASN A 1 295 ? 48.262 68.407 5.282 1.00 12.74 295 ASN A N 1
ATOM 2421 C CA . ASN A 1 295 ? 48.823 67.055 5.316 1.00 12.42 295 ASN A CA 1
ATOM 2422 C C . ASN A 1 295 ? 48.722 66.553 6.734 1.00 11.74 295 ASN A C 1
ATOM 2423 O O . ASN A 1 295 ? 49.210 67.208 7.657 1.00 12.27 295 ASN A O 1
ATOM 2428 N N . GLY A 1 296 ? 48.075 65.413 6.936 1.00 11.55 296 GLY A N 1
ATOM 2429 C CA . GLY A 1 296 ? 47.937 64.938 8.291 1.00 11.46 296 GLY A CA 1
ATOM 2430 C C . GLY A 1 296 ? 47.765 63.455 8.451 1.00 10.93 296 GLY A C 1
ATOM 2431 O O . GLY A 1 296 ? 47.680 62.706 7.470 1.00 10.92 296 GLY A O 1
ATOM 2432 N N . THR A 1 297 ? 47.711 63.045 9.712 1.00 11.06 297 THR A N 1
ATOM 2433 C CA . THR A 1 297 ? 47.435 61.670 10.078 1.00 11.40 297 THR A CA 1
ATOM 2434 C C . THR A 1 297 ? 46.353 61.652 11.137 1.00 11.33 297 THR A C 1
ATOM 2435 O O . THR A 1 297 ? 46.445 62.362 12.167 1.00 11.96 297 THR A O 1
ATOM 2439 N N A ILE A 1 298 ? 45.322 60.858 10.868 0.50 11.35 298 ILE A N 1
ATOM 2440 N N B ILE A 1 298 ? 45.302 60.884 10.849 0.50 11.57 298 ILE A N 1
ATOM 2441 C CA A ILE A 1 298 ? 44.309 60.519 11.848 0.50 11.49 298 ILE A CA 1
ATOM 2442 C CA B ILE A 1 298 ? 44.318 60.486 11.841 0.50 11.85 298 ILE A CA 1
ATOM 2443 C C A ILE A 1 298 ? 44.799 59.250 12.548 0.50 11.42 298 ILE A C 1
ATOM 2444 C C B ILE A 1 298 ? 44.901 59.263 12.523 0.50 11.65 298 ILE A C 1
ATOM 2445 O O A ILE A 1 298 ? 44.845 58.162 11.948 0.50 11.44 298 ILE A O 1
ATOM 2446 O O B ILE A 1 298 ? 45.096 58.213 11.893 0.50 11.46 298 ILE A O 1
ATOM 2455 N N . PHE A 1 299 ? 45.213 59.420 13.803 1.00 11.64 299 PHE A N 1
ATOM 2456 C CA . PHE A 1 299 ? 45.873 58.381 14.581 1.00 11.69 299 PHE A CA 1
ATOM 2457 C C . PHE A 1 299 ? 45.090 57.072 14.512 1.00 11.66 299 PHE A C 1
ATOM 2458 O O . PHE A 1 299 ? 43.871 57.101 14.605 1.00 11.58 299 PHE A O 1
ATOM 2466 N N . PRO A 1 300 ? 45.777 55.923 14.375 1.00 11.04 300 PRO A N 1
ATOM 2467 C CA . PRO A 1 300 ? 47.216 55.727 14.190 1.00 11.16 300 PRO A CA 1
ATOM 2468 C C . PRO A 1 300 ? 47.725 55.744 12.747 1.00 10.57 300 PRO A C 1
ATOM 2469 O O . PRO A 1 300 ? 48.849 56.200 12.517 1.00 11.35 300 PRO A O 1
ATOM 2473 N N . ASN A 1 301 ? 46.928 55.254 11.795 1.00 10.35 301 ASN A N 1
ATOM 2474 C CA . ASN A 1 301 ? 47.487 54.850 10.496 1.00 10.71 301 ASN A CA 1
ATOM 2475 C C . ASN A 1 301 ? 46.648 55.244 9.291 1.00 10.72 301 ASN A C 1
ATOM 2476 O O . ASN A 1 301 ? 46.706 54.582 8.257 1.00 10.53 301 ASN A O 1
ATOM 2481 N N . ASN A 1 302 ? 45.885 56.324 9.424 1.00 10.65 302 ASN A N 1
ATOM 2482 C CA . ASN A 1 302 ? 45.093 56.862 8.326 1.00 10.71 302 ASN A CA 1
ATOM 2483 C C . ASN A 1 302 ? 45.647 58.251 8.047 1.00 10.53 302 ASN A C 1
ATOM 2484 O O . ASN A 1 302 ? 45.667 59.075 8.950 1.00 13.80 302 ASN A O 1
ATOM 2489 N N . SER A 1 303 ? 46.151 58.501 6.846 1.00 10.27 303 SER A N 1
ATOM 2490 C CA . SER A 1 303 ? 46.690 59.813 6.507 1.00 10.31 303 SER A CA 1
ATOM 2491 C C . SER A 1 303 ? 45.921 60.431 5.362 1.00 10.39 303 SER A C 1
ATOM 2492 O O . SER A 1 303 ? 45.180 59.750 4.666 1.00 10.76 303 SER A O 1
ATOM 2495 N N . PHE A 1 304 ? 46.083 61.737 5.173 1.00 10.53 304 PHE A N 1
ATOM 2496 C CA . PHE A 1 304 ? 45.338 62.443 4.146 1.00 11.34 304 PHE A CA 1
ATOM 2497 C C . PHE A 1 304 ? 46.116 63.652 3.687 1.00 10.95 304 PHE A C 1
ATOM 2498 O O . PHE A 1 304 ? 46.979 64.170 4.403 1.00 11.01 304 PHE A O 1
ATOM 2506 N N . LEU A 1 305 ? 45.797 64.068 2.471 1.00 11.22 305 LEU A N 1
ATOM 2507 C CA . LEU A 1 305 ? 46.129 65.389 1.950 1.00 12.21 305 LEU A CA 1
ATOM 2508 C C . LEU A 1 305 ? 44.834 66.028 1.490 1.00 12.76 305 LEU A C 1
ATOM 2509 O O . LEU A 1 305 ? 43.995 65.366 0.877 1.00 13.95 305 LEU A O 1
ATOM 2514 N N . THR A 1 306 ? 44.639 67.301 1.812 1.00 12.42 306 THR A N 1
ATOM 2515 C CA . THR A 1 306 ? 43.583 68.054 1.142 1.00 12.96 306 THR A CA 1
ATOM 2516 C C . THR A 1 306 ? 44.168 68.812 -0.048 1.00 13.00 306 THR A C 1
ATOM 2517 O O . THR A 1 306 ? 45.400 68.928 -0.197 1.00 14.21 306 THR A O 1
ATOM 2521 N N . GLY A 1 307 ? 43.287 69.282 -0.921 1.00 13.72 307 GLY A N 1
ATOM 2522 C CA . GLY A 1 307 ? 43.700 70.028 -2.105 1.00 13.91 307 GLY A CA 1
ATOM 2523 C C . GLY A 1 307 ? 44.042 69.065 -3.233 1.00 13.76 307 GLY A C 1
ATOM 2524 O O . GLY A 1 307 ? 43.222 68.816 -4.133 1.00 14.74 307 GLY A O 1
ATOM 2525 N N . SER A 1 308 ? 45.246 68.496 -3.179 1.00 13.74 308 SER A N 1
ATOM 2526 C CA . SER A 1 308 ? 45.567 67.328 -4.015 1.00 13.41 308 SER A CA 1
ATOM 2527 C C . SER A 1 308 ? 45.064 66.119 -3.229 1.00 13.05 308 SER A C 1
ATOM 2528 O O . SER A 1 308 ? 45.831 65.370 -2.615 1.00 14.05 308 SER A O 1
ATOM 2531 N N . ALA A 1 309 ? 43.748 65.947 -3.283 1.00 13.19 309 ALA A N 1
ATOM 2532 C CA . ALA A 1 309 ? 42.964 65.233 -2.279 1.00 12.63 309 ALA A CA 1
ATOM 2533 C C A ALA A 1 309 ? 43.150 63.719 -2.230 0.50 12.39 309 ALA A C 1
ATOM 2534 C C B ALA A 1 309 ? 43.150 63.719 -2.231 0.50 12.39 309 ALA A C 1
ATOM 2535 O O A ALA A 1 309 ? 42.645 62.980 -3.078 0.50 12.05 309 ALA A O 1
ATOM 2536 O O B ALA A 1 309 ? 42.646 62.980 -3.079 0.50 12.05 309 ALA A O 1
ATOM 2539 N N . ALA A 1 310 ? 43.850 63.271 -1.195 1.00 12.53 310 ALA A N 1
ATOM 2540 C CA . ALA A 1 310 ? 44.213 61.875 -1.048 1.00 12.79 310 ALA A CA 1
ATOM 2541 C C . ALA A 1 310 ? 43.830 61.355 0.318 1.00 12.14 310 ALA A C 1
ATOM 2542 O O . ALA A 1 310 ? 43.850 62.090 1.308 1.00 12.10 310 ALA A O 1
ATOM 2544 N N . PHE A 1 311 ? 43.514 60.066 0.375 1.00 11.30 311 PHE A N 1
ATOM 2545 C CA . PHE A 1 311 ? 43.155 59.423 1.624 1.00 11.07 311 PHE A CA 1
ATOM 2546 C C . PHE A 1 311 ? 43.875 58.091 1.653 1.00 10.68 311 PHE A C 1
ATOM 2547 O O . PHE A 1 311 ? 43.754 57.300 0.720 1.00 11.97 311 PHE A O 1
ATOM 2555 N N . ARG A 1 312 ? 44.662 57.866 2.699 1.00 10.54 312 ARG A N 1
ATOM 2556 C CA . ARG A 1 312 ? 45.591 56.735 2.721 1.00 10.51 312 ARG A CA 1
ATOM 2557 C C . ARG A 1 312 ? 45.466 55.900 3.968 1.00 10.10 312 ARG A C 1
ATOM 2558 O O . ARG A 1 312 ? 45.162 56.426 5.047 1.00 10.09 312 ARG A O 1
ATOM 2566 N N . VAL A 1 313 ? 45.715 54.595 3.821 1.00 10.00 313 VAL A N 1
ATOM 2567 C CA . VAL A 1 313 ? 45.780 53.717 4.981 1.00 9.77 313 VAL A CA 1
ATOM 2568 C C . VAL A 1 313 ? 47.092 52.953 4.917 1.00 9.15 313 VAL A C 1
ATOM 2569 O O . VAL A 1 313 ? 47.440 52.364 3.880 1.00 9.87 313 VAL A O 1
ATOM 2573 N N . TRP A 1 314 ? 47.820 52.973 6.026 1.00 9.62 314 TRP A N 1
ATOM 2574 C CA . TRP A 1 314 ? 49.075 52.254 6.150 1.00 9.81 314 TRP A CA 1
ATOM 2575 C C . TRP A 1 314 ? 48.762 50.960 6.883 1.00 9.85 314 TRP A C 1
ATOM 2576 O O . TRP A 1 314 ? 48.824 50.902 8.116 1.00 10.22 314 TRP A O 1
ATOM 2587 N N . ASN A 1 315 ? 48.376 49.934 6.129 1.00 9.75 315 ASN A N 1
ATOM 2588 C CA . ASN A 1 315 ? 47.943 48.685 6.742 1.00 10.26 315 ASN A CA 1
ATOM 2589 C C . ASN A 1 315 ? 49.139 47.823 7.136 1.00 10.29 315 ASN A C 1
ATOM 2590 O O . ASN A 1 315 ? 49.928 47.418 6.276 1.00 11.01 315 ASN A O 1
ATOM 2595 N N . PRO A 1 316 ? 49.307 47.559 8.441 1.00 10.71 316 PRO A N 1
ATOM 2596 C CA . PRO A 1 316 ? 50.517 46.854 8.858 1.00 11.93 316 PRO A CA 1
ATOM 2597 C C . PRO A 1 316 ? 50.479 45.382 8.449 1.00 12.25 316 PRO A C 1
ATOM 2598 O O . PRO A 1 316 ? 49.448 44.709 8.583 1.00 12.34 316 PRO A O 1
ATOM 2602 N N A ILE A 1 317 ? 51.607 44.884 7.943 0.50 12.69 317 ILE A N 1
ATOM 2603 N N B ILE A 1 317 ? 51.604 44.891 7.941 0.50 12.70 317 ILE A N 1
ATOM 2604 C CA A ILE A 1 317 ? 51.754 43.458 7.645 0.50 13.31 317 ILE A CA 1
ATOM 2605 C CA B ILE A 1 317 ? 51.763 43.469 7.660 0.50 13.34 317 ILE A CA 1
ATOM 2606 C C A ILE A 1 317 ? 52.719 42.811 8.639 0.50 13.47 317 ILE A C 1
ATOM 2607 C C B ILE A 1 317 ? 52.684 42.869 8.715 0.50 13.49 317 ILE A C 1
ATOM 2608 O O A ILE A 1 317 ? 52.411 41.759 9.204 0.50 14.12 317 ILE A O 1
ATOM 2609 O O B ILE A 1 317 ? 52.310 41.918 9.407 0.50 14.10 317 ILE A O 1
ATOM 2618 N N . ASP A 1 318 ? 53.875 43.443 8.843 1.00 13.43 318 ASP A N 1
ATOM 2619 C CA . ASP A 1 318 ? 54.801 43.080 9.924 1.00 14.06 318 ASP A CA 1
ATOM 2620 C C . ASP A 1 318 ? 55.649 44.308 10.225 1.00 14.38 318 ASP A C 1
ATOM 2621 O O . ASP A 1 318 ? 55.393 45.390 9.688 1.00 14.42 318 ASP A O 1
ATOM 2626 N N . GLU A 1 319 ? 56.652 44.155 11.079 1.00 15.07 319 GLU A N 1
ATOM 2627 C CA . GLU A 1 319 ? 57.466 45.290 11.512 1.00 15.76 319 GLU A CA 1
ATOM 2628 C C . GLU A 1 319 ? 58.215 45.996 10.377 1.00 15.20 319 GLU A C 1
ATOM 2629 O O . GLU A 1 319 ? 58.662 47.130 10.540 1.00 15.54 319 GLU A O 1
ATOM 2635 N N . ASN A 1 320 ? 58.355 45.324 9.237 1.00 14.83 320 ASN A N 1
ATOM 2636 C CA . ASN A 1 320 ? 59.097 45.884 8.120 1.00 14.92 320 ASN A CA 1
ATOM 2637 C C . ASN A 1 320 ? 58.289 45.963 6.830 1.00 14.14 320 ASN A C 1
ATOM 2638 O O . ASN A 1 320 ? 58.864 46.175 5.762 1.00 14.76 320 ASN A O 1
ATOM 2643 N N . THR A 1 321 ? 56.969 45.794 6.916 1.00 13.07 321 THR A N 1
ATOM 2644 C CA . THR A 1 321 ? 56.158 45.636 5.711 1.00 12.55 321 THR A CA 1
ATOM 2645 C C . THR A 1 321 ? 54.792 46.258 5.921 1.00 11.51 321 THR A C 1
ATOM 2646 O O . THR A 1 321 ? 54.136 45.986 6.934 1.00 11.94 321 THR A O 1
ATOM 2650 N N . THR A 1 322 ? 54.350 47.062 4.952 1.00 10.52 322 THR A N 1
ATOM 2651 C CA . THR A 1 322 ? 53.074 47.771 5.021 1.00 10.38 322 THR A CA 1
ATOM 2652 C C . THR A 1 322 ? 52.368 47.652 3.684 1.00 10.03 322 THR A C 1
ATOM 2653 O O . THR A 1 322 ? 52.987 47.804 2.628 1.00 10.55 322 THR A O 1
ATOM 2657 N N . GLU A 1 323 ? 51.072 47.380 3.733 1.00 10.08 323 GLU A N 1
ATOM 2658 C CA . GLU A 1 323 ? 50.218 47.390 2.557 1.00 9.90 323 GLU A CA 1
ATOM 2659 C C . GLU A 1 323 ? 49.585 48.773 2.464 1.00 9.62 323 GLU A C 1
ATOM 2660 O O . GLU A 1 323 ? 48.756 49.152 3.300 1.00 10.49 323 GLU A O 1
ATOM 2666 N N . VAL A 1 324 ? 50.026 49.544 1.476 1.00 9.98 324 VAL A N 1
ATOM 2667 C CA . VAL A 1 324 ? 49.644 50.945 1.357 1.00 10.36 324 VAL A CA 1
ATOM 2668 C C . VAL A 1 324 ? 48.432 51.099 0.457 1.00 9.95 324 VAL A C 1
ATOM 2669 O O . VAL A 1 324 ? 48.489 50.740 -0.729 1.00 9.92 324 VAL A O 1
ATOM 2673 N N . TRP A 1 325 ? 47.352 51.665 1.011 1.00 10.06 325 TRP A N 1
ATOM 2674 C CA . TRP A 1 325 ? 46.140 51.947 0.227 1.00 10.32 325 TRP A CA 1
ATOM 2675 C C . TRP A 1 325 ? 46.054 53.443 -0.063 1.00 10.25 325 TRP A C 1
ATOM 2676 O O . TRP A 1 325 ? 46.229 54.267 0.848 1.00 11.20 325 TRP A O 1
ATOM 2687 N N . THR A 1 326 ? 45.726 53.790 -1.303 1.00 9.72 326 THR A N 1
ATOM 2688 C CA . THR A 1 326 ? 45.629 55.187 -1.726 1.00 10.26 326 THR A CA 1
ATOM 2689 C C . THR A 1 326 ? 44.348 55.439 -2.497 1.00 9.91 326 THR A C 1
ATOM 2690 O O . THR A 1 326 ? 44.152 54.925 -3.601 1.00 9.69 326 THR A O 1
ATOM 2694 N N . TYR A 1 327 ? 43.481 56.263 -1.903 1.00 9.95 327 TYR A N 1
ATOM 2695 C CA . TYR A 1 327 ? 42.267 56.727 -2.563 1.00 10.24 327 TYR A CA 1
ATOM 2696 C C . TYR A 1 327 ? 42.421 58.195 -2.924 1.00 9.76 327 TYR A C 1
ATOM 2697 O O . TYR A 1 327 ? 43.170 58.930 -2.268 1.00 10.80 327 TYR A O 1
ATOM 2706 N N . ALA A 1 328 ? 41.687 58.632 -3.943 1.00 10.26 328 ALA A N 1
ATOM 2707 C CA . ALA A 1 328 ? 41.406 60.057 -4.126 1.00 10.06 328 ALA A CA 1
ATOM 2708 C C . ALA A 1 328 ? 40.084 60.375 -3.453 1.00 10.09 328 ALA A C 1
ATOM 2709 O O . ALA A 1 328 ? 39.207 59.516 -3.355 1.00 11.21 328 ALA A O 1
ATOM 2711 N N . PHE A 1 329 ? 39.918 61.618 -3.018 1.00 10.12 329 PHE A N 1
ATOM 2712 C CA . PHE A 1 329 ? 38.580 62.105 -2.701 1.00 11.09 329 PHE A CA 1
ATOM 2713 C C . PHE A 1 329 ? 38.272 63.358 -3.484 1.00 11.45 329 PHE A C 1
ATOM 2714 O O . PHE A 1 329 ? 39.177 64.073 -3.922 1.00 11.32 329 PHE A O 1
ATOM 2722 N N . VAL A 1 330 ? 36.978 63.589 -3.687 1.00 11.61 330 VAL A N 1
ATOM 2723 C CA . VAL A 1 330 ? 36.507 64.722 -4.470 1.00 11.82 330 VAL A CA 1
ATOM 2724 C C . VAL A 1 330 ? 35.360 65.387 -3.732 1.00 12.12 330 VAL A C 1
ATOM 2725 O O . VAL A 1 330 ? 34.669 64.756 -2.919 1.00 11.78 330 VAL A O 1
ATOM 2729 N N . GLU A 1 331 ? 35.171 66.670 -4.008 1.00 12.68 331 GLU A N 1
ATOM 2730 C CA . GLU A 1 331 ? 33.991 67.372 -3.528 1.00 13.37 331 GLU A CA 1
ATOM 2731 C C . GLU A 1 331 ? 32.827 66.995 -4.415 1.00 14.04 331 GLU A C 1
ATOM 2732 O O . GLU A 1 331 ? 32.946 66.987 -5.634 1.00 13.64 331 GLU A O 1
ATOM 2738 N N . LYS A 1 332 ? 31.704 66.657 -3.783 1.00 15.15 332 LYS A N 1
ATOM 2739 C CA . LYS A 1 332 ? 30.537 66.131 -4.498 1.00 16.84 332 LYS A CA 1
ATOM 2740 C C . LYS A 1 332 ? 30.064 67.022 -5.637 1.00 16.50 332 LYS A C 1
ATOM 2741 O O . LYS A 1 332 ? 29.609 66.529 -6.668 1.00 16.67 332 LYS A O 1
ATOM 2747 N N . ASP A 1 333 ? 30.187 68.335 -5.455 1.00 16.61 333 ASP A N 1
ATOM 2748 C CA . ASP A 1 333 ? 29.700 69.274 -6.456 1.00 16.90 333 ASP A CA 1
ATOM 2749 C C . ASP A 1 333 ? 30.718 69.663 -7.529 1.00 16.72 333 ASP A C 1
ATOM 2750 O O . ASP A 1 333 ? 30.460 70.558 -8.329 1.00 17.28 333 ASP A O 1
ATOM 2755 N N . MET A 1 334 ? 31.873 68.999 -7.565 1.00 15.83 334 MET A N 1
ATOM 2756 C CA . MET A 1 334 ? 32.797 69.192 -8.684 1.00 15.49 334 MET A CA 1
ATOM 2757 C C . MET A 1 334 ? 32.179 68.643 -9.967 1.00 15.91 334 MET A C 1
ATOM 2758 O O . MET A 1 334 ? 31.475 67.632 -9.916 1.00 16.21 334 MET A O 1
ATOM 2763 N N . PRO A 1 335 ? 32.462 69.276 -11.125 1.00 16.74 335 PRO A N 1
ATOM 2764 C CA . PRO A 1 335 ? 32.051 68.657 -12.386 1.00 17.31 335 PRO A CA 1
ATOM 2765 C C . PRO A 1 335 ? 32.658 67.260 -12.495 1.00 17.15 335 PRO A C 1
ATOM 2766 O O . PRO A 1 335 ? 33.765 67.024 -11.989 1.00 16.53 335 PRO A O 1
ATOM 2770 N N A GLU A 1 336 ? 31.950 66.348 -13.152 0.50 17.28 336 GLU A N 1
ATOM 2771 N N B GLU A 1 336 ? 31.944 66.342 -13.140 0.50 17.38 336 GLU A N 1
ATOM 2772 C CA A GLU A 1 336 ? 32.374 64.949 -13.230 0.50 17.49 336 GLU A CA 1
ATOM 2773 C CA B GLU A 1 336 ? 32.385 64.951 -13.229 0.50 17.67 336 GLU A CA 1
ATOM 2774 C C A GLU A 1 336 ? 33.723 64.763 -13.925 0.50 17.48 336 GLU A C 1
ATOM 2775 C C B GLU A 1 336 ? 33.757 64.810 -13.883 0.50 17.54 336 GLU A C 1
ATOM 2776 O O A GLU A 1 336 ? 34.501 63.887 -13.535 0.50 17.22 336 GLU A O 1
ATOM 2777 O O B GLU A 1 336 ? 34.581 64.012 -13.427 0.50 17.15 336 GLU A O 1
ATOM 2788 N N . ASP A 1 337 ? 34.006 65.588 -14.933 1.00 17.39 337 ASP A N 1
ATOM 2789 C CA . ASP A 1 337 ? 35.298 65.538 -15.625 1.00 17.95 337 ASP A CA 1
ATOM 2790 C C . ASP A 1 337 ? 36.439 65.947 -14.691 1.00 16.87 337 ASP A C 1
ATOM 2791 O O . ASP A 1 337 ? 37.503 65.333 -14.711 1.00 16.95 337 ASP A O 1
ATOM 2796 N N . LEU A 1 338 ? 36.214 66.964 -13.864 1.00 15.57 338 LEU A N 1
ATOM 2797 C CA . LEU A 1 338 ? 37.205 67.363 -12.870 1.00 14.61 338 LEU A CA 1
ATOM 2798 C C . LEU A 1 338 ? 37.436 66.252 -11.840 1.00 13.86 338 LEU A C 1
ATOM 2799 O O . LEU A 1 338 ? 38.580 65.979 -11.470 1.00 13.51 338 LEU A O 1
ATOM 2804 N N . LYS A 1 339 ? 36.362 65.608 -11.386 1.00 13.25 339 LYS A N 1
ATOM 2805 C CA . LYS A 1 339 ? 36.493 64.469 -10.475 1.00 13.22 339 LYS A CA 1
ATOM 2806 C C . LYS A 1 339 ? 37.409 63.381 -11.033 1.00 13.30 339 LYS A C 1
ATOM 2807 O O . LYS A 1 339 ? 38.258 62.856 -10.306 1.00 12.92 339 LYS A O 1
ATOM 2813 N N A ARG A 1 340 ? 37.226 63.046 -12.309 0.50 13.58 340 ARG A N 1
ATOM 2814 N N B ARG A 1 340 ? 37.227 63.031 -12.306 0.50 13.54 340 ARG A N 1
ATOM 2815 C CA A ARG A 1 340 ? 38.037 62.025 -12.979 0.50 14.28 340 ARG A CA 1
ATOM 2816 C CA B ARG A 1 340 ? 38.061 62.009 -12.953 0.50 14.26 340 ARG A CA 1
ATOM 2817 C C A ARG A 1 340 ? 39.502 62.440 -13.091 0.50 13.51 340 ARG A C 1
ATOM 2818 C C B ARG A 1 340 ? 39.518 62.447 -13.051 0.50 13.45 340 ARG A C 1
ATOM 2819 O O A ARG A 1 340 ? 40.403 61.620 -12.891 0.50 13.27 340 ARG A O 1
ATOM 2820 O O B ARG A 1 340 ? 40.429 61.646 -12.814 0.50 13.08 340 ARG A O 1
ATOM 2835 N N . ARG A 1 341 ? 39.735 63.718 -13.387 1.00 12.84 341 ARG A N 1
ATOM 2836 C CA . ARG A 1 341 ? 41.086 64.253 -13.464 1.00 12.89 341 ARG A CA 1
ATOM 2837 C C . ARG A 1 341 ? 41.769 64.227 -12.108 1.00 12.29 341 ARG A C 1
ATOM 2838 O O . ARG A 1 341 ? 42.941 63.866 -12.022 1.00 12.45 341 ARG A O 1
ATOM 2846 N N . VAL A 1 342 ? 41.042 64.603 -11.053 1.00 12.16 342 VAL A N 1
ATOM 2847 C CA . VAL A 1 342 ? 41.581 64.532 -9.693 1.00 12.06 342 VAL A CA 1
ATOM 2848 C C . VAL A 1 342 ? 41.945 63.087 -9.320 1.00 11.67 342 VAL A C 1
ATOM 2849 O O . VAL A 1 342 ? 43.034 62.827 -8.798 1.00 11.77 342 VAL A O 1
ATOM 2853 N N . ALA A 1 343 ? 41.038 62.154 -9.597 1.00 11.61 343 ALA A N 1
ATOM 2854 C CA . ALA A 1 343 ? 41.275 60.766 -9.257 1.00 11.28 343 ALA A CA 1
ATOM 2855 C C . ALA A 1 343 ? 42.559 60.243 -9.900 1.00 10.89 343 ALA A C 1
ATOM 2856 O O . ALA A 1 343 ? 43.357 59.570 -9.228 1.00 11.26 343 ALA A O 1
ATOM 2858 N N . ASP A 1 344 ? 42.760 60.532 -11.188 1.00 10.30 344 ASP A N 1
ATOM 2859 C CA . ASP A 1 344 ? 43.972 60.102 -11.879 1.00 10.68 344 ASP A CA 1
ATOM 2860 C C . ASP A 1 344 ? 45.197 60.833 -11.354 1.00 10.17 344 ASP A C 1
ATOM 2861 O O . ASP A 1 344 ? 46.267 60.228 -11.237 1.00 9.99 344 ASP A O 1
ATOM 2866 N N . ALA A 1 345 ? 45.061 62.128 -11.064 1.00 10.15 345 ALA A N 1
ATOM 2867 C CA . ALA A 1 345 ? 46.193 62.918 -10.599 1.00 10.15 345 ALA A CA 1
ATOM 2868 C C . ALA A 1 345 ? 46.710 62.481 -9.232 1.00 9.69 345 ALA A C 1
ATOM 2869 O O . ALA A 1 345 ? 47.913 62.541 -8.971 1.00 10.25 345 ALA A O 1
ATOM 2871 N N . VAL A 1 346 ? 45.822 62.021 -8.359 1.00 9.64 346 VAL A N 1
ATOM 2872 C CA . VAL A 1 346 ? 46.276 61.482 -7.085 1.00 9.59 346 VAL A CA 1
ATOM 2873 C C . VAL A 1 346 ? 47.178 60.264 -7.312 1.00 9.40 346 VAL A C 1
ATOM 2874 O O . VAL A 1 346 ? 48.261 60.171 -6.726 1.00 9.90 346 VAL A O 1
ATOM 2878 N N . GLN A 1 347 ? 46.740 59.324 -8.146 1.00 9.28 347 GLN A N 1
ATOM 2879 C CA . GLN A 1 347 ? 47.583 58.135 -8.388 1.00 9.58 347 GLN A CA 1
ATOM 2880 C C . GLN A 1 347 ? 48.890 58.513 -9.084 1.00 9.43 347 GLN A C 1
ATOM 2881 O O . GLN A 1 347 ? 49.941 57.944 -8.786 1.00 9.30 347 GLN A O 1
ATOM 2887 N N . ARG A 1 348 ? 48.832 59.511 -9.959 1.00 9.05 348 ARG A N 1
ATOM 2888 C CA . ARG A 1 348 ? 49.996 59.978 -10.707 1.00 9.99 348 ARG A CA 1
ATOM 2889 C C . ARG A 1 348 ? 51.086 60.501 -9.784 1.00 9.84 348 ARG A C 1
ATOM 2890 O O . ARG A 1 348 ? 52.268 60.267 -10.041 1.00 9.92 348 ARG A O 1
ATOM 2898 N N . SER A 1 349 ? 50.703 61.192 -8.710 1.00 10.05 349 SER A N 1
ATOM 2899 C CA . SER A 1 349 ? 51.677 61.649 -7.725 1.00 10.43 349 SER A CA 1
ATOM 2900 C C . SER A 1 349 ? 52.037 60.605 -6.677 1.00 10.34 349 SER A C 1
ATOM 2901 O O . SER A 1 349 ? 53.219 60.366 -6.439 1.00 10.07 349 SER A O 1
ATOM 2904 N N . ILE A 1 350 ? 51.039 59.988 -6.039 1.00 10.77 350 ILE A N 1
ATOM 2905 C CA . ILE A 1 350 ? 51.333 59.178 -4.855 1.00 11.45 350 ILE A CA 1
ATOM 2906 C C . ILE A 1 350 ? 50.774 57.767 -4.855 1.00 10.31 350 ILE A C 1
ATOM 2907 O O . ILE A 1 350 ? 50.852 57.084 -3.834 1.00 11.12 350 ILE A O 1
ATOM 2912 N N . GLY A 1 351 ? 50.243 57.310 -5.984 1.00 10.20 351 GLY A N 1
ATOM 2913 C CA . GLY A 1 351 ? 49.789 55.926 -6.070 1.00 10.25 351 GLY A CA 1
ATOM 2914 C C . GLY A 1 351 ? 50.949 54.971 -6.287 1.00 9.67 351 GLY A C 1
ATOM 2915 O O . GLY A 1 351 ? 52.122 55.353 -6.226 1.00 9.75 351 GLY A O 1
ATOM 2916 N N . PRO A 1 352 ? 50.640 53.694 -6.541 1.00 9.60 352 PRO A N 1
ATOM 2917 C CA . PRO A 1 352 ? 51.701 52.698 -6.762 1.00 10.06 352 PRO A CA 1
ATOM 2918 C C . PRO A 1 352 ? 52.708 53.074 -7.848 1.00 9.76 352 PRO A C 1
ATOM 2919 O O . PRO A 1 352 ? 53.897 52.737 -7.710 1.00 10.69 352 PRO A O 1
ATOM 2923 N N . ALA A 1 353 ? 52.262 53.755 -8.902 1.00 9.70 353 ALA A N 1
ATOM 2924 C CA . ALA A 1 353 ? 53.184 54.289 -9.924 1.00 10.13 353 ALA A CA 1
ATOM 2925 C C . ALA A 1 353 ? 53.322 55.812 -9.805 1.00 10.07 353 ALA A C 1
ATOM 2926 O O . ALA A 1 353 ? 53.556 56.505 -10.796 1.00 11.05 353 ALA A O 1
ATOM 2928 N N . GLY A 1 354 ? 53.180 56.326 -8.588 1.00 9.86 354 GLY A N 1
ATOM 2929 C CA . GLY A 1 354 ? 53.260 57.773 -8.364 1.00 10.16 354 GLY A CA 1
ATOM 2930 C C . GLY A 1 354 ? 54.705 58.233 -8.359 1.00 10.18 354 GLY A C 1
ATOM 2931 O O . GLY A 1 354 ? 55.546 57.633 -7.692 1.00 10.93 354 GLY A O 1
ATOM 2932 N N . PHE A 1 355 ? 55.013 59.294 -9.097 1.00 10.20 355 PHE A N 1
ATOM 2933 C CA . PHE A 1 355 ? 56.409 59.733 -9.158 1.00 11.14 355 PHE A CA 1
ATOM 2934 C C . PHE A 1 355 ? 56.886 60.433 -7.888 1.00 11.86 355 PHE A C 1
ATOM 2935 O O . PHE A 1 355 ? 58.052 60.294 -7.528 1.00 12.98 355 PHE A O 1
ATOM 2943 N N . TRP A 1 356 ? 55.992 61.104 -7.165 1.00 11.20 356 TRP A N 1
ATOM 2944 C CA . TRP A 1 356 ? 56.351 61.619 -5.838 1.00 11.93 356 TRP A CA 1
ATOM 2945 C C . TRP A 1 356 ? 56.511 60.484 -4.836 1.00 12.85 356 TRP A C 1
ATOM 2946 O O . TRP A 1 356 ? 57.435 60.499 -4.030 1.00 13.40 356 TRP A O 1
ATOM 2957 N N . GLU A 1 357 ? 55.613 59.503 -4.889 1.00 13.02 357 GLU A N 1
ATOM 2958 C CA . GLU A 1 357 ? 55.659 58.347 -3.995 1.00 13.81 357 GLU A CA 1
ATOM 2959 C C . GLU A 1 357 ? 57.001 57.625 -4.066 1.00 13.26 357 GLU A C 1
ATOM 2960 O O . GLU A 1 357 ? 57.535 57.179 -3.040 1.00 13.10 357 GLU A O 1
ATOM 2966 N N . SER A 1 358 ? 57.560 57.518 -5.267 1.00 13.83 358 SER A N 1
ATOM 2967 C CA . SER A 1 358 ? 58.894 56.956 -5.436 1.00 14.95 358 SER A CA 1
ATOM 2968 C C . SER A 1 358 ? 59.908 57.695 -4.551 1.00 14.65 358 SER A C 1
ATOM 2969 O O . SER A 1 358 ? 60.741 57.070 -3.890 1.00 15.35 358 SER A O 1
ATOM 2972 N N . ASP A 1 359 ? 59.831 59.024 -4.535 1.00 14.24 359 ASP A N 1
ATOM 2973 C CA . ASP A 1 359 ? 60.730 59.827 -3.699 1.00 14.34 359 ASP A CA 1
ATOM 2974 C C . ASP A 1 359 ? 60.483 59.552 -2.212 1.00 14.74 359 ASP A C 1
ATOM 2975 O O . ASP A 1 359 ? 61.436 59.409 -1.448 1.00 15.24 359 ASP A O 1
ATOM 2980 N N . ASP A 1 360 ? 59.214 59.526 -1.794 1.00 15.18 360 ASP A N 1
ATOM 2981 C CA . ASP A 1 360 ? 58.879 59.329 -0.374 1.00 16.04 360 ASP A CA 1
ATOM 2982 C C . ASP A 1 360 ? 59.325 57.950 0.125 1.00 16.53 360 ASP A C 1
ATOM 2983 O O . ASP A 1 360 ? 59.890 57.830 1.214 1.00 15.78 360 ASP A O 1
ATOM 2988 N N A ASN A 1 361 ? 59.062 56.914 -0.675 0.50 16.99 361 ASN A N 1
ATOM 2989 N N B ASN A 1 361 ? 59.084 56.914 -0.669 0.50 16.61 361 ASN A N 1
ATOM 2990 C CA A ASN A 1 361 ? 59.403 55.533 -0.313 0.50 17.63 361 ASN A CA 1
ATOM 2991 C CA B ASN A 1 361 ? 59.399 55.563 -0.221 0.50 16.91 361 ASN A CA 1
ATOM 2992 C C A ASN A 1 361 ? 60.895 55.319 -0.139 0.50 17.51 361 ASN A C 1
ATOM 2993 C C B ASN A 1 361 ? 60.896 55.258 -0.200 0.50 17.15 361 ASN A C 1
ATOM 2994 O O A ASN A 1 361 ? 61.335 54.481 0.653 0.50 17.11 361 ASN A O 1
ATOM 2995 O O B ASN A 1 361 ? 61.344 54.329 0.470 0.50 17.07 361 ASN A O 1
ATOM 3004 N N . GLU A 1 362 ? 61.669 56.091 -0.891 1.00 17.78 362 GLU A N 1
ATOM 3005 C CA . GLU A 1 362 ? 63.103 56.074 -0.780 1.00 18.36 362 GLU A CA 1
ATOM 3006 C C . GLU A 1 362 ? 63.512 56.399 0.677 1.00 18.17 362 GLU A C 1
ATOM 3007 O O . GLU A 1 362 ? 64.409 55.780 1.230 1.00 19.41 362 GLU A O 1
ATOM 3013 N N . ASN A 1 363 ? 62.794 57.325 1.309 1.00 16.47 363 ASN A N 1
ATOM 3014 C CA . ASN A 1 363 ? 62.996 57.659 2.725 1.00 15.63 363 ASN A CA 1
ATOM 3015 C C . ASN A 1 363 ? 62.441 56.630 3.716 1.00 15.42 363 ASN A C 1
ATOM 3016 O O . ASN A 1 363 ? 63.098 56.265 4.684 1.00 16.75 363 ASN A O 1
ATOM 3021 N N . MET A 1 364 ? 61.218 56.172 3.470 1.00 14.37 364 MET A N 1
ATOM 3022 C CA . MET A 1 364 ? 60.530 55.244 4.375 1.00 14.71 364 MET A CA 1
ATOM 3023 C C . MET A 1 364 ? 61.270 53.916 4.553 1.00 14.59 364 MET A C 1
ATOM 3024 O O . MET A 1 364 ? 61.426 53.406 5.675 1.00 14.38 364 MET A O 1
ATOM 3029 N N A GLU A 1 365 ? 61.737 53.318 3.474 0.50 14.03 365 GLU A N 1
ATOM 3030 N N B GLU A 1 365 ? 61.717 53.415 3.400 0.50 15.43 365 GLU A N 1
ATOM 3031 C CA A GLU A 1 365 ? 62.295 51.975 3.620 0.50 13.73 365 GLU A CA 1
ATOM 3032 C CA B GLU A 1 365 ? 62.340 52.112 3.221 0.50 16.63 365 GLU A CA 1
ATOM 3033 C C A GLU A 1 365 ? 63.602 51.891 4.428 0.50 14.03 365 GLU A C 1
ATOM 3034 C C B GLU A 1 365 ? 63.797 52.050 3.660 0.50 17.34 365 GLU A C 1
ATOM 3035 O O A GLU A 1 365 ? 63.780 50.991 5.239 0.50 12.99 365 GLU A O 1
ATOM 3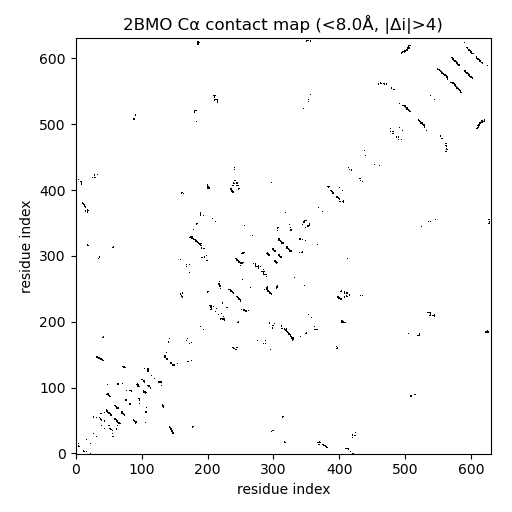036 O O B GLU A 1 365 ? 64.411 50.981 3.611 0.50 17.75 365 GLU A O 1
ATOM 3047 N N A THR A 1 366 ? 64.507 52.836 4.227 0.50 14.85 366 THR A N 1
ATOM 3048 N N B THR A 1 366 ? 64.373 53.184 4.043 0.50 17.58 366 THR A N 1
ATOM 3049 C CA A THR A 1 366 ? 65.806 52.737 4.889 0.50 15.97 366 THR A CA 1
ATOM 3050 C CA B THR A 1 366 ? 65.700 53.154 4.660 0.50 18.42 366 THR A CA 1
ATOM 3051 C C A THR A 1 366 ? 65.690 53.072 6.381 0.50 16.55 366 THR A C 1
ATOM 3052 C C B THR A 1 366 ? 65.642 53.439 6.170 0.50 18.39 366 THR A C 1
ATOM 3053 O O A THR A 1 366 ? 66.314 52.427 7.235 0.50 16.59 366 THR A O 1
ATOM 3054 O O B THR A 1 366 ? 66.445 52.918 6.946 0.50 18.54 366 THR A O 1
ATOM 3061 N N A MET A 1 367 ? 64.891 54.084 6.696 0.50 17.06 367 MET A N 1
ATOM 3062 N N B MET A 1 367 ? 64.675 54.249 6.582 0.50 18.08 367 MET A N 1
ATOM 3063 C CA A MET A 1 367 ? 64.629 54.392 8.089 0.50 17.94 367 MET A CA 1
ATOM 3064 C CA B MET A 1 367 ? 64.443 54.525 8.000 0.50 18.26 367 MET A CA 1
ATOM 3065 C C A MET A 1 367 ? 64.223 53.116 8.797 0.50 18.06 367 MET A C 1
ATOM 3066 C C B MET A 1 367 ? 64.129 53.245 8.788 0.50 18.25 367 MET A C 1
ATOM 3067 O O A MET A 1 367 ? 64.795 52.749 9.826 0.50 18.46 367 MET A O 1
ATOM 3068 O O B MET A 1 367 ? 64.689 53.001 9.856 0.50 18.66 367 MET A O 1
ATOM 3077 N N . SER A 1 368 ? 63.217 52.443 8.246 1.00 18.15 368 SER A N 1
ATOM 3078 C CA . SER A 1 368 ? 62.698 51.238 8.883 1.00 18.59 368 SER A CA 1
ATOM 3079 C C . SER A 1 368 ? 63.747 50.120 8.946 1.00 18.88 368 SER A C 1
ATOM 3080 O O . SER A 1 368 ? 63.848 49.407 9.947 1.00 20.00 368 SER A O 1
ATOM 3083 N N . GLN A 1 369 ? 64.540 49.992 7.887 1.00 18.92 369 GLN A N 1
ATOM 3084 C CA . GLN A 1 369 ? 65.612 49.003 7.842 1.00 18.90 369 GLN A CA 1
ATOM 3085 C C . GLN A 1 369 ? 66.666 49.260 8.926 1.00 18.25 369 GLN A C 1
ATOM 3086 O O . GLN A 1 369 ? 67.179 48.331 9.551 1.00 18.36 369 GLN A O 1
ATOM 3092 N N . ASN A 1 370 ? 66.988 50.527 9.151 1.00 17.08 370 ASN A N 1
ATOM 3093 C CA . ASN A 1 370 ? 67.972 50.884 10.172 1.00 16.58 370 ASN A CA 1
ATOM 3094 C C . ASN A 1 370 ? 67.507 50.580 11.590 1.00 16.70 370 ASN A C 1
ATOM 3095 O O . ASN A 1 370 ? 68.318 50.272 12.469 1.00 16.59 370 ASN A O 1
ATOM 3100 N N . GLY A 1 371 ? 66.194 50.634 11.807 1.00 16.57 371 GLY A N 1
ATOM 3101 C CA . GLY A 1 371 ? 65.621 50.269 13.099 1.00 17.92 371 GLY A CA 1
ATOM 3102 C C . GLY A 1 371 ? 65.762 48.793 13.438 1.00 18.58 371 GLY A C 1
ATOM 3103 O O . GLY A 1 371 ? 65.588 48.400 14.594 1.00 19.63 371 GLY A O 1
ATOM 3104 N N . LYS A 1 372 ? 66.070 47.972 12.435 1.00 18.73 372 LYS A N 1
ATOM 3105 C CA . LYS A 1 372 ? 66.262 46.536 12.635 1.00 19.25 372 LYS A CA 1
ATOM 3106 C C . LYS A 1 372 ? 67.700 46.185 13.013 1.00 19.21 372 LYS A C 1
ATOM 3107 O O . LYS A 1 372 ? 67.953 45.110 13.565 1.00 20.44 372 LYS A O 1
ATOM 3113 N N . LYS A 1 373 ? 68.632 47.083 12.702 1.00 18.65 373 LYS A N 1
ATOM 3114 C CA . LYS A 1 3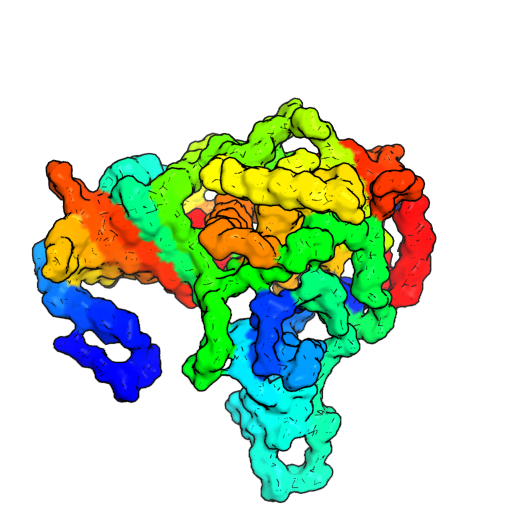73 ? 70.067 46.815 12.853 1.00 18.19 373 LYS A CA 1
ATOM 3115 C C . LYS A 1 373 ? 70.516 47.115 14.278 1.00 18.11 373 LYS A C 1
ATOM 3116 O O . LYS A 1 373 ? 70.160 48.151 14.832 1.00 18.63 373 LYS A O 1
ATOM 3122 N N . TYR A 1 374 ? 71.322 46.226 14.856 1.00 18.18 374 TYR A N 1
ATOM 3123 C CA . TYR A 1 374 ? 71.672 46.300 16.278 1.00 18.28 374 TYR A CA 1
ATOM 3124 C C . TYR A 1 374 ? 72.202 47.662 16.744 1.00 17.30 374 TYR A C 1
ATOM 3125 O O . TYR A 1 374 ? 71.597 48.288 17.620 1.00 17.86 374 TYR A O 1
ATOM 3134 N N . GLN A 1 375 ? 73.311 48.132 16.167 1.00 15.96 375 GLN A N 1
ATOM 3135 C CA . GLN A 1 375 ? 73.889 49.406 16.619 1.00 15.20 375 GLN A CA 1
ATOM 3136 C C . GLN A 1 375 ? 73.019 50.592 16.224 1.00 14.80 375 GLN A C 1
ATOM 3137 O O . GLN A 1 375 ? 72.757 51.480 17.039 1.00 14.69 375 GLN A O 1
ATOM 3143 N N . SER A 1 376 ? 72.544 50.583 14.982 1.00 14.66 376 SER A N 1
ATOM 3144 C CA . SER A 1 376 ? 71.830 51.719 14.415 1.00 14.91 376 SER A CA 1
ATOM 3145 C C . SER A 1 376 ? 70.494 51.947 15.110 1.00 14.91 376 SER A C 1
ATOM 3146 O O . SER A 1 376 ? 70.023 53.083 15.198 1.00 15.11 376 SER A O 1
ATOM 3149 N N . SER A 1 377 ? 69.892 50.869 15.611 1.00 15.36 377 SER A N 1
ATOM 3150 C CA . SER A 1 377 ? 68.578 50.940 16.267 1.00 16.17 377 SER A CA 1
ATOM 3151 C C . SER A 1 377 ? 68.588 51.747 17.570 1.00 16.22 377 SER A C 1
ATOM 3152 O O . SER A 1 377 ? 67.535 52.184 18.052 1.00 16.20 377 SER A O 1
ATOM 3155 N N . ASN A 1 378 ? 69.773 51.940 18.148 1.00 16.41 378 ASN A N 1
ATOM 3156 C CA . ASN A 1 378 ? 69.910 52.746 19.354 1.00 17.03 378 ASN A CA 1
ATOM 3157 C C . ASN A 1 378 ? 70.079 54.241 19.075 1.00 16.56 378 ASN A C 1
ATOM 3158 O O . ASN A 1 378 ? 70.105 55.043 20.005 1.00 17.59 378 ASN A O 1
ATOM 3163 N N . ILE A 1 379 ? 70.182 54.628 17.806 1.00 15.89 379 ILE A N 1
ATOM 3164 C CA . ILE A 1 379 ? 70.205 56.051 17.448 1.00 15.90 379 ILE A CA 1
ATOM 3165 C C . ILE A 1 379 ? 68.808 56.642 17.650 1.00 15.85 379 ILE A C 1
ATOM 3166 O O . ILE A 1 379 ? 67.811 55.994 17.330 1.00 16.54 379 ILE A O 1
ATOM 3171 N N . ASP A 1 380 ? 68.743 57.853 18.206 1.00 15.91 380 ASP A N 1
ATOM 3172 C CA . ASP A 1 380 ? 67.472 58.568 18.341 1.00 16.36 380 ASP A CA 1
ATOM 3173 C C . ASP A 1 380 ? 67.097 59.300 17.062 1.00 15.66 380 ASP A C 1
ATOM 3174 O O . ASP A 1 380 ? 67.943 59.928 16.417 1.00 16.15 380 ASP A O 1
ATOM 3179 N N . GLN A 1 381 ? 65.821 59.218 16.695 1.00 15.28 381 GLN A N 1
ATOM 3180 C CA . GLN A 1 381 ? 65.218 60.215 15.820 1.00 15.03 381 GLN A CA 1
ATOM 3181 C C . GLN A 1 381 ? 64.895 61.433 16.666 1.00 15.32 381 GLN A C 1
ATOM 3182 O O . GLN A 1 381 ? 64.459 61.291 17.815 1.00 16.22 381 GLN A O 1
ATOM 3188 N N . ILE A 1 382 ? 65.079 62.617 16.098 1.00 15.33 382 ILE A N 1
ATOM 3189 C CA . ILE A 1 382 ? 64.756 63.841 16.824 1.00 16.82 382 ILE A CA 1
ATOM 3190 C C . ILE A 1 382 ? 63.618 64.595 16.152 1.00 16.84 382 ILE A C 1
ATOM 3191 O O . ILE A 1 382 ? 63.565 64.706 14.923 1.00 17.25 382 ILE A O 1
ATOM 3196 N N . ALA A 1 383 ? 62.700 65.092 16.975 1.00 16.61 383 ALA A N 1
ATOM 3197 C CA . ALA A 1 383 ? 61.524 65.807 16.484 1.00 16.92 383 ALA A CA 1
ATOM 3198 C C . ALA A 1 383 ? 61.498 67.176 17.152 1.00 17.27 383 ALA A C 1
ATOM 3199 O O . ALA A 1 383 ? 60.546 67.526 17.855 1.00 17.39 383 ALA A O 1
ATOM 3201 N N . SER A 1 384 ? 62.565 67.940 16.917 1.00 18.00 384 SER A N 1
ATOM 3202 C CA . SER A 1 384 ? 62.840 69.181 17.643 1.00 18.56 384 SER A CA 1
ATOM 3203 C C . SER A 1 384 ? 62.381 70.453 16.934 1.00 18.77 384 SER A C 1
ATOM 3204 O O . SER A 1 384 ? 62.377 71.538 17.536 1.00 18.95 384 SER A O 1
ATOM 3207 N N . LEU A 1 385 ? 62.007 70.344 15.663 1.00 18.86 385 LEU A N 1
ATOM 3208 C CA . LEU A 1 385 ? 61.669 71.529 14.881 1.00 19.61 385 LEU A CA 1
ATOM 3209 C C . LEU A 1 385 ? 60.439 72.235 15.460 1.00 19.50 385 LEU A C 1
ATOM 3210 O O . LEU A 1 385 ? 59.371 71.642 15.576 1.00 19.22 385 LEU A O 1
ATOM 3215 N N . GLY A 1 386 ? 60.621 73.494 15.858 1.00 19.94 386 GLY A N 1
ATOM 3216 C CA . GLY A 1 386 ? 59.556 74.279 16.479 1.00 20.30 386 GLY A CA 1
ATOM 3217 C C . GLY A 1 386 ? 59.395 74.085 17.977 1.00 20.62 386 GLY A C 1
ATOM 3218 O O . GLY A 1 386 ? 58.542 74.730 18.597 1.00 20.29 386 GLY A O 1
ATOM 3219 N N . PHE A 1 387 ? 60.208 73.211 18.569 1.00 21.12 387 PHE A N 1
ATOM 3220 C CA . PHE A 1 387 ? 60.099 72.899 19.996 1.00 22.41 387 PHE A CA 1
ATOM 3221 C C . PHE A 1 387 ? 60.380 74.114 20.873 1.00 22.58 387 PHE A C 1
ATOM 3222 O O . PHE A 1 387 ? 61.342 74.849 20.645 1.00 22.96 387 PHE A O 1
ATOM 3230 N N . GLY A 1 388 ? 59.522 74.315 21.868 1.00 22.85 388 GLY A N 1
ATOM 3231 C CA . GLY A 1 388 ? 59.626 75.461 22.769 1.00 22.76 388 GLY A CA 1
ATOM 3232 C C . GLY A 1 388 ? 58.782 76.651 22.349 1.00 22.74 388 GLY A C 1
ATOM 3233 O O . GLY A 1 388 ? 58.744 77.661 23.058 1.00 23.44 388 GLY A O 1
ATOM 3234 N N . LYS A 1 389 ? 58.097 76.541 21.210 1.00 21.99 389 LYS A N 1
ATOM 3235 C CA . LYS A 1 389 ? 57.303 77.652 20.670 1.00 21.51 389 LYS A CA 1
ATOM 3236 C C . LYS A 1 389 ? 55.851 77.282 20.347 1.00 21.14 389 LYS A C 1
ATOM 3237 O O . LYS A 1 389 ? 55.083 78.118 19.866 1.00 21.27 389 LYS A O 1
ATOM 3243 N N . ASP A 1 390 ? 55.477 76.032 20.602 1.00 20.30 390 ASP A N 1
ATOM 3244 C CA . ASP A 1 390 ? 54.082 75.614 20.456 1.00 20.12 390 ASP A CA 1
ATOM 3245 C C . ASP A 1 390 ? 53.218 76.300 21.507 1.00 20.22 390 ASP A C 1
ATOM 3246 O O . ASP A 1 390 ? 53.679 76.566 22.628 1.00 20.58 390 ASP A O 1
ATOM 3251 N N . VAL A 1 391 ? 51.979 76.593 21.134 1.00 20.20 391 VAL A N 1
ATOM 3252 C CA . VAL A 1 391 ? 51.025 77.221 22.045 1.00 20.60 391 VAL A CA 1
ATOM 3253 C C . VAL A 1 391 ? 49.779 76.357 22.202 1.00 20.63 391 VAL A C 1
ATOM 3254 O O . VAL A 1 391 ? 49.492 75.505 21.358 1.00 20.23 391 VAL A O 1
ATOM 3258 N N . TYR A 1 392 ? 49.054 76.569 23.295 1.00 21.10 392 TYR A N 1
ATOM 3259 C CA . TYR A 1 392 ? 47.746 75.958 23.502 1.00 21.98 392 TYR A CA 1
ATOM 3260 C C . TYR A 1 392 ? 46.776 77.070 23.891 1.00 22.61 392 TYR A C 1
ATOM 3261 O O . TYR A 1 392 ? 47.168 78.036 24.540 1.00 22.98 392 TYR A O 1
ATOM 3270 N N . GLY A 1 393 ? 45.521 76.944 23.476 1.00 23.35 393 GLY A N 1
ATOM 3271 C CA . GLY A 1 393 ? 44.499 77.926 23.834 1.00 24.24 393 GLY A CA 1
ATOM 3272 C C . GLY A 1 393 ? 44.540 79.214 23.036 1.00 24.92 393 GLY A C 1
ATOM 3273 O O . GLY A 1 393 ? 44.071 80.251 23.508 1.00 25.44 393 GLY A O 1
ATOM 3274 N N . ASP A 1 394 ? 45.095 79.159 21.825 1.00 25.26 394 ASP A N 1
ATOM 3275 C CA . ASP A 1 394 ? 45.085 80.306 20.921 1.00 25.57 394 ASP A CA 1
ATOM 3276 C C . ASP A 1 394 ? 43.646 80.670 20.560 1.00 25.65 394 ASP A C 1
ATOM 3277 O O . ASP A 1 394 ? 42.805 79.788 20.382 1.00 25.69 394 ASP A O 1
ATOM 3282 N N . GLU A 1 395 ? 43.379 81.970 20.459 1.00 25.99 395 GLU A N 1
ATOM 3283 C CA . GLU A 1 395 ? 42.025 82.483 20.213 1.00 25.97 395 GLU A CA 1
ATOM 3284 C C . GLU A 1 395 ? 41.430 82.051 18.871 1.00 25.85 395 GLU A C 1
ATOM 3285 O O . GLU A 1 395 ? 40.207 81.929 18.738 1.00 26.28 395 GLU A O 1
ATOM 3291 N N . CYS A 1 396 ? 42.300 81.813 17.893 1.00 25.22 396 CYS A N 1
ATOM 3292 C CA . CYS A 1 396 ? 41.880 81.485 16.530 1.00 24.29 396 CYS A CA 1
ATOM 3293 C C . CYS A 1 396 ? 42.056 80.009 16.162 1.00 23.35 396 CYS A C 1
ATOM 3294 O O . CYS A 1 396 ? 41.187 79.425 15.515 1.00 24.09 396 CYS A O 1
ATOM 3297 N N . TYR A 1 397 ? 43.177 79.420 16.574 1.00 21.79 397 TYR A N 1
ATOM 3298 C CA . TYR A 1 397 ? 43.556 78.061 16.164 1.00 20.09 397 TYR A CA 1
ATOM 3299 C C . TYR A 1 397 ? 43.609 77.118 17.362 1.00 19.28 397 TYR A C 1
ATOM 3300 O O . TYR A 1 397 ? 44.461 77.284 18.226 1.00 19.67 397 TYR A O 1
ATOM 3309 N N . PRO A 1 398 ? 42.684 76.136 17.434 1.00 18.29 398 PRO A N 1
ATOM 3310 C CA . PRO A 1 398 ? 42.642 75.236 18.585 1.00 17.83 398 PRO A CA 1
ATOM 3311 C C . PRO A 1 398 ? 43.690 74.116 18.584 1.00 17.30 398 PRO A C 1
ATOM 3312 O O . PRO A 1 398 ? 44.275 73.794 17.543 1.00 17.10 398 PRO A O 1
ATOM 3316 N N . GLY A 1 399 ? 43.891 73.517 19.754 1.00 17.02 399 GLY A N 1
ATOM 3317 C CA . GLY A 1 399 ? 44.853 72.436 19.956 1.00 16.75 399 GLY A CA 1
ATOM 3318 C C . GLY A 1 399 ? 46.226 72.954 20.320 1.00 16.44 399 GLY A C 1
ATOM 3319 O O . GLY A 1 399 ? 46.393 74.126 20.671 1.00 17.07 399 GLY A O 1
ATOM 3320 N N . VAL A 1 400 ? 47.220 72.076 20.241 1.00 16.04 400 VAL A N 1
ATOM 3321 C CA . VAL A 1 400 ? 48.612 72.494 20.376 1.00 16.30 400 VAL A CA 1
ATOM 3322 C C . VAL A 1 400 ? 49.092 72.887 18.988 1.00 15.78 400 VAL A C 1
ATOM 3323 O O . VAL A 1 400 ? 49.060 72.066 18.068 1.00 15.85 400 VAL A O 1
ATOM 3327 N N . VAL A 1 401 ? 49.515 74.140 18.832 1.00 15.85 401 VAL A N 1
ATOM 3328 C CA . VAL A 1 401 ? 49.729 74.743 17.521 1.00 16.29 401 VAL A CA 1
ATOM 3329 C C . VAL A 1 401 ? 51.103 75.382 17.399 1.00 16.19 401 VAL A C 1
ATOM 3330 O O . VAL A 1 401 ? 51.533 76.106 18.300 1.00 16.65 401 VAL A O 1
ATOM 3334 N N . GLY A 1 402 ? 51.773 75.120 16.277 1.00 16.48 402 GLY A N 1
ATOM 3335 C CA . GLY A 1 402 ? 53.011 75.806 15.908 1.00 17.40 402 GLY A CA 1
ATOM 3336 C C . GLY A 1 402 ? 52.786 76.659 14.669 1.00 17.73 402 GLY A C 1
ATOM 3337 O O . GLY A 1 402 ? 51.876 76.393 13.877 1.00 18.36 402 GLY A O 1
ATOM 3338 N N A LYS A 1 403 ? 53.640 77.662 14.481 0.50 18.28 403 LYS A N 1
ATOM 3339 N N B LYS A 1 403 ? 53.603 77.696 14.506 0.50 18.23 403 LYS A N 1
ATOM 3340 C CA A LYS A 1 403 ? 53.492 78.639 13.398 0.50 18.52 403 LYS A CA 1
ATOM 3341 C CA B LYS A 1 403 ? 53.468 78.617 13.378 0.50 18.47 403 LYS A CA 1
ATOM 3342 C C A LYS A 1 403 ? 54.208 78.258 12.091 0.50 18.45 403 LYS A C 1
ATOM 3343 C C B LYS A 1 403 ? 54.360 78.243 12.191 0.50 18.35 403 LYS A C 1
ATOM 3344 O O A LYS A 1 403 ? 54.606 79.130 11.314 0.50 18.59 403 LYS A O 1
ATOM 3345 O O B LYS A 1 403 ? 55.033 79.095 11.610 0.50 18.32 403 LYS A O 1
ATOM 3356 N N . SER A 1 404 ? 54.356 76.958 11.838 1.00 18.39 404 SER A N 1
ATOM 3357 C CA . SER A 1 404 ? 54.994 76.490 10.600 1.00 17.53 404 SER A CA 1
ATOM 3358 C C . SER A 1 404 ? 54.577 75.085 10.233 1.00 16.88 404 SER A C 1
ATOM 3359 O O . SER A 1 404 ? 54.598 74.201 11.080 1.00 16.15 404 SER A O 1
ATOM 3362 N N . ALA A 1 405 ? 54.221 74.895 8.962 1.00 16.40 405 ALA A N 1
ATOM 3363 C CA . ALA A 1 405 ? 53.952 73.558 8.416 1.00 16.05 405 ALA A CA 1
ATOM 3364 C C . ALA A 1 405 ? 55.257 72.796 8.159 1.00 16.12 405 ALA A C 1
ATOM 3365 O O . ALA A 1 405 ? 55.260 71.577 7.969 1.00 15.60 405 ALA A O 1
ATOM 3367 N N . ILE A 1 406 ? 56.364 73.528 8.144 1.00 16.09 406 ILE A N 1
ATOM 3368 C CA . ILE A 1 406 ? 57.691 72.935 8.181 1.00 16.50 406 ILE A CA 1
ATOM 3369 C C . ILE A 1 406 ? 58.043 72.960 9.661 1.00 16.57 406 ILE A C 1
ATOM 3370 O O . ILE A 1 406 ? 58.508 73.971 10.193 1.00 17.28 406 ILE A O 1
ATOM 3375 N N . GLY A 1 407 ? 57.752 71.859 10.340 1.00 16.80 407 GLY A N 1
ATOM 3376 C CA . GLY A 1 407 ? 57.806 71.821 11.795 1.00 16.68 407 GLY A CA 1
ATOM 3377 C C . GLY A 1 407 ? 57.534 70.417 12.275 1.00 15.97 407 GLY A C 1
ATOM 3378 O O . GLY A 1 407 ? 57.127 69.550 11.491 1.00 15.69 407 GLY A O 1
ATOM 3379 N N . GLU A 1 408 ? 57.767 70.180 13.560 1.00 15.31 408 GLU A N 1
ATOM 3380 C CA . GLU A 1 408 ? 57.601 68.837 14.103 1.00 15.29 408 GLU A CA 1
ATOM 3381 C C . GLU A 1 408 ? 56.643 68.788 15.306 1.00 14.95 408 GLU A C 1
ATOM 3382 O O . GLU A 1 408 ? 56.594 67.811 16.046 1.00 15.23 408 GLU A O 1
ATOM 3388 N N . THR A 1 409 ? 55.850 69.852 15.450 1.00 14.93 409 THR A N 1
ATOM 3389 C CA . THR A 1 409 ? 54.734 69.909 16.400 1.00 15.04 409 THR A CA 1
ATOM 3390 C C . THR A 1 409 ? 53.881 68.633 16.372 1.00 14.15 409 THR A C 1
ATOM 3391 O O . THR A 1 409 ? 53.608 68.019 17.408 1.00 14.36 409 THR A O 1
ATOM 3395 N N . SER A 1 410 ? 53.465 68.226 15.178 1.00 14.01 410 SER A N 1
ATOM 3396 C CA . SER A 1 410 ? 52.573 67.082 15.057 1.00 14.03 410 SER A CA 1
ATOM 3397 C C . SER A 1 410 ? 53.305 65.743 15.162 1.00 13.49 410 SER A C 1
ATOM 3398 O O . SER A 1 410 ? 52.690 64.746 15.527 1.00 13.32 410 SER A O 1
ATOM 3401 N N . TYR A 1 411 ? 54.606 65.703 14.866 1.00 13.90 411 TYR A N 1
ATOM 3402 C CA . TYR A 1 411 ? 55.401 64.512 15.196 1.00 14.04 411 TYR A CA 1
ATOM 3403 C C . TYR A 1 411 ? 55.378 64.286 16.704 1.00 13.71 411 TYR A C 1
ATOM 3404 O O . TYR A 1 411 ? 55.196 63.168 17.181 1.00 13.43 411 TYR A O 1
ATOM 3413 N N . ARG A 1 412 ? 55.618 65.361 17.455 1.00 13.89 412 ARG A N 1
ATOM 3414 C CA . ARG A 1 412 ? 55.697 65.270 18.909 1.00 14.50 412 ARG A CA 1
ATOM 3415 C C . ARG A 1 412 ? 54.373 64.780 19.501 1.00 13.98 412 ARG A C 1
ATOM 3416 O O . ARG A 1 412 ? 54.365 63.905 20.361 1.00 14.52 412 ARG A O 1
ATOM 3424 N N . GLY A 1 413 ? 53.259 65.310 18.998 1.00 13.97 413 GLY A N 1
ATOM 3425 C CA . GLY A 1 413 ? 51.944 64.882 19.468 1.00 14.09 413 GLY A CA 1
ATOM 3426 C C . GLY A 1 413 ? 51.610 63.449 19.088 1.00 13.81 413 GLY A C 1
ATOM 3427 O O . GLY A 1 413 ? 51.015 62.717 19.876 1.00 14.21 413 GLY A O 1
ATOM 3428 N N . PHE A 1 414 ? 52.000 63.041 17.880 1.00 13.63 414 PHE A N 1
ATOM 3429 C CA . PHE A 1 414 ? 51.780 61.672 17.419 1.00 13.44 414 PHE A CA 1
ATOM 3430 C C . PHE A 1 414 ? 52.525 60.704 18.323 1.00 13.36 414 PHE A C 1
ATOM 3431 O O . PHE A 1 414 ? 51.962 59.730 18.817 1.00 13.37 414 PHE A O 1
ATOM 3439 N N . TYR A 1 415 ? 53.808 60.969 18.534 1.00 13.47 415 TYR A N 1
ATOM 3440 C CA . TYR A 1 415 ? 54.612 60.063 19.333 1.00 14.31 415 TYR A CA 1
ATOM 3441 C C . TYR A 1 415 ? 54.289 60.089 20.828 1.00 14.59 415 TYR A C 1
ATOM 3442 O O . TYR A 1 415 ? 54.434 59.073 21.500 1.00 14.81 415 TYR A O 1
ATOM 3451 N N A ARG A 1 416 ? 53.837 61.232 21.346 0.50 14.93 416 ARG A N 1
ATOM 3452 N N B ARG A 1 416 ? 53.831 61.244 21.314 0.50 15.16 416 ARG A N 1
ATOM 3453 C CA A ARG A 1 416 ? 53.361 61.273 22.731 0.50 15.20 416 ARG A CA 1
ATOM 3454 C CA B ARG A 1 416 ? 53.318 61.400 22.679 0.50 15.66 416 ARG A CA 1
ATOM 3455 C C A ARG A 1 416 ? 52.186 60.308 22.895 0.50 15.11 416 ARG A C 1
ATOM 3456 C C B ARG A 1 416 ? 52.157 60.423 22.926 0.50 15.46 416 ARG A C 1
ATOM 3457 O O A ARG A 1 416 ? 52.185 59.475 23.809 0.50 15.12 416 ARG A O 1
ATOM 3458 O O B ARG A 1 416 ? 52.139 59.701 23.924 0.50 15.83 416 ARG A O 1
ATOM 3473 N N . ALA A 1 417 ? 51.200 60.407 21.999 1.00 15.15 417 ALA A N 1
ATOM 3474 C CA . ALA A 1 417 ? 50.024 59.533 22.077 1.00 15.14 417 ALA A CA 1
ATOM 3475 C C . ALA A 1 417 ? 50.419 58.065 21.900 1.00 14.64 417 ALA A C 1
ATOM 3476 O O . ALA A 1 417 ? 49.936 57.195 22.616 1.00 14.85 417 ALA A O 1
ATOM 3478 N N . TYR A 1 418 ? 51.326 57.807 20.958 1.00 14.01 418 TYR A N 1
ATOM 3479 C CA . TYR A 1 418 ? 51.852 56.468 20.730 1.00 14.11 418 TYR A CA 1
ATOM 3480 C C . TYR A 1 418 ? 52.457 55.886 22.009 1.00 14.32 418 TYR A C 1
ATOM 3481 O O . TYR A 1 418 ? 52.109 54.775 22.414 1.00 14.20 418 TYR A O 1
ATOM 3490 N N . GLN A 1 419 ? 53.355 56.641 22.647 1.00 14.52 419 GLN A N 1
ATOM 3491 C CA . GLN A 1 419 ? 54.019 56.176 23.866 1.00 15.34 419 GLN A CA 1
ATOM 3492 C C . GLN A 1 419 ? 53.022 55.937 24.999 1.00 15.21 419 GLN A C 1
ATOM 3493 O O . GLN A 1 419 ? 53.118 54.943 25.718 1.00 15.56 419 GLN A O 1
ATOM 3499 N N . ALA A 1 420 ? 52.053 56.838 25.140 1.00 15.29 420 ALA A N 1
ATOM 3500 C CA . ALA A 1 420 ? 51.000 56.653 26.129 1.00 15.64 420 ALA A CA 1
ATOM 3501 C C . ALA A 1 420 ? 50.218 55.360 25.901 1.00 15.66 420 ALA A C 1
ATOM 3502 O O . ALA A 1 420 ? 49.941 54.632 26.845 1.00 16.61 420 ALA A O 1
ATOM 3504 N N . HIS A 1 421 ? 49.889 55.048 24.645 1.00 15.68 421 HIS A N 1
ATOM 3505 C CA . HIS A 1 421 ? 49.209 53.786 24.349 1.00 15.72 421 HIS A CA 1
ATOM 3506 C C . HIS A 1 421 ? 50.034 52.539 24.617 1.00 15.94 421 HIS A C 1
ATOM 3507 O O . HIS A 1 421 ? 49.530 51.592 25.212 1.00 16.25 421 HIS A O 1
ATOM 3514 N N . ILE A 1 422 ? 51.288 52.517 24.170 1.00 16.35 422 ILE A N 1
ATOM 3515 C CA . ILE A 1 422 ? 52.097 51.309 24.359 1.00 17.28 422 ILE A CA 1
ATOM 3516 C C . ILE A 1 422 ? 52.423 51.039 25.839 1.00 17.77 422 ILE A C 1
ATOM 3517 O O . ILE A 1 422 ? 52.676 49.898 26.217 1.00 18.03 422 ILE A O 1
ATOM 3522 N N A SER A 1 423 ? 52.390 52.089 26.658 0.50 18.17 423 SER A N 1
ATOM 3523 N N B SER A 1 423 ? 52.387 52.082 26.667 0.50 17.83 423 SER A N 1
ATOM 3524 C CA A SER A 1 423 ? 52.634 51.954 28.097 0.50 18.67 423 SER A CA 1
ATOM 3525 C CA B SER A 1 423 ? 52.624 51.929 28.108 0.50 18.05 423 SER A CA 1
ATOM 3526 C C A SER A 1 423 ? 51.340 51.815 28.909 0.50 18.62 423 SER A C 1
ATOM 3527 C C B SER A 1 423 ? 51.363 51.521 28.870 0.50 18.22 423 SER A C 1
ATOM 3528 O O A SER A 1 423 ? 51.370 51.856 30.147 0.50 18.62 423 SER A O 1
ATOM 3529 O O B SER A 1 423 ? 51.435 51.104 30.028 0.50 18.35 423 SER A O 1
ATOM 3534 N N . SER A 1 424 ? 50.214 51.641 28.211 1.00 18.47 424 SER A N 1
ATOM 3535 C CA . SER A 1 424 ? 48.903 51.472 28.863 1.00 18.80 424 SER A CA 1
ATOM 3536 C C . SER A 1 424 ? 48.212 50.165 28.483 1.00 19.01 424 SER A C 1
ATOM 3537 O O . SER A 1 424 ? 48.394 49.666 27.369 1.00 19.36 424 SER A O 1
ATOM 3540 N N A SER A 1 425 ? 47.413 49.633 29.409 0.50 19.22 425 SER A N 1
ATOM 3541 N N B SER A 1 425 ? 47.412 49.622 29.400 0.50 19.32 425 SER A N 1
ATOM 3542 C CA A SER A 1 425 ? 46.678 48.383 29.200 0.50 19.42 425 SER A CA 1
ATOM 3543 C CA B SER A 1 425 ? 46.689 48.374 29.149 0.50 19.61 425 SER A CA 1
ATOM 3544 C C A SER A 1 425 ? 45.249 48.595 28.698 0.50 19.26 425 SER A C 1
ATOM 3545 C C B SER A 1 425 ? 45.244 48.592 28.690 0.50 19.36 425 SER A C 1
ATOM 3546 O O A SER A 1 425 ? 44.623 47.665 28.192 0.50 19.42 425 SER A O 1
ATOM 3547 O O B SER A 1 425 ? 44.600 47.662 28.207 0.50 19.50 425 SER A O 1
ATOM 3552 N N . ASN A 1 426 ? 44.743 49.817 28.840 1.00 19.19 426 ASN A N 1
ATOM 3553 C CA . ASN A 1 426 ? 43.363 50.141 28.467 1.00 18.55 426 ASN A CA 1
ATOM 3554 C C . ASN A 1 426 ? 43.176 51.639 28.285 1.00 17.93 426 ASN A C 1
ATOM 3555 O O . ASN A 1 426 ? 44.097 52.416 28.514 1.00 17.17 426 ASN A O 1
ATOM 3560 N N . TRP A 1 427 ? 41.977 52.040 27.875 1.00 17.06 427 TRP A N 1
ATOM 3561 C CA . TRP A 1 427 ? 41.679 53.454 27.671 1.00 16.99 427 TRP A CA 1
ATOM 3562 C C . TRP A 1 427 ? 41.824 54.299 28.936 1.00 17.39 427 TRP A C 1
ATOM 3563 O O . TRP A 1 427 ? 42.313 55.429 28.874 1.00 17.29 427 TRP A O 1
ATOM 3574 N N . ALA A 1 428 ? 41.416 53.748 30.077 1.00 18.04 428 ALA A N 1
ATOM 3575 C CA . ALA A 1 428 ? 41.517 54.483 31.342 1.00 18.34 428 ALA A CA 1
ATOM 3576 C C . ALA A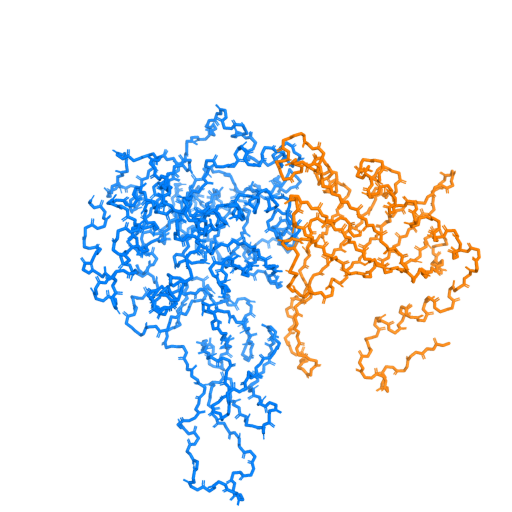 1 428 ? 42.971 54.818 31.675 1.00 18.65 428 ALA A C 1
ATOM 3577 O O . ALA A 1 428 ? 43.280 55.927 32.116 1.00 18.82 428 ALA A O 1
ATOM 3579 N N . GLU A 1 429 ? 43.870 53.869 31.433 1.00 18.71 429 GLU A N 1
ATOM 3580 C CA . GLU A 1 429 ? 45.297 54.114 31.638 1.00 19.17 429 GLU A CA 1
ATOM 3581 C C . GLU A 1 429 ? 45.864 55.122 30.641 1.00 18.66 429 GLU A C 1
ATOM 3582 O O . GLU A 1 429 ? 46.682 55.962 31.019 1.00 18.58 429 GLU A O 1
ATOM 3588 N N . PHE A 1 430 ? 45.425 55.064 29.380 1.00 18.13 430 PHE A N 1
ATOM 3589 C CA . PHE A 1 430 ? 45.819 56.091 28.414 1.00 17.69 430 PHE A CA 1
ATOM 3590 C C . PHE A 1 430 ? 45.404 57.477 28.899 1.00 18.16 430 PHE A C 1
ATOM 3591 O O . PHE A 1 430 ? 46.179 58.430 28.807 1.00 17.89 430 PHE A O 1
ATOM 3599 N N . GLU A 1 431 ? 44.176 57.588 29.406 1.00 18.87 431 GLU A N 1
ATOM 3600 C CA . GLU A 1 431 ? 43.677 58.874 29.902 1.00 20.07 431 GLU A CA 1
ATOM 3601 C C . GLU A 1 431 ? 44.539 59.418 31.038 1.00 20.94 431 GLU A C 1
ATOM 3602 O O . GLU A 1 431 ? 44.888 60.600 31.052 1.00 20.95 431 GLU A O 1
ATOM 3608 N N . ASN A 1 432 ? 44.898 58.544 31.974 1.00 21.71 432 ASN A N 1
ATOM 3609 C CA . ASN A 1 432 ? 45.782 58.937 33.072 1.00 23.30 432 ASN A CA 1
ATOM 3610 C C . ASN A 1 432 ? 47.152 59.409 32.584 1.00 23.95 432 ASN A C 1
ATOM 3611 O O . ASN A 1 432 ? 47.719 60.357 33.129 1.00 24.72 432 ASN A O 1
ATOM 3616 N N . ALA A 1 433 ? 47.666 58.749 31.549 1.00 24.34 433 ALA A N 1
ATOM 3617 C CA . ALA A 1 433 ? 48.968 59.080 30.977 1.00 25.03 433 ALA A CA 1
ATOM 3618 C C . ALA A 1 433 ? 48.939 60.351 30.120 1.00 25.65 433 ALA A C 1
ATOM 3619 O O . ALA A 1 433 ? 49.991 60.849 29.703 1.00 26.08 433 ALA A O 1
ATOM 3621 N N . SER A 1 434 ? 47.737 60.867 29.864 1.00 26.22 434 SER A N 1
ATOM 3622 C CA . SER A 1 434 ? 47.536 61.986 28.937 1.00 27.14 434 SER A CA 1
ATOM 3623 C C . SER A 1 434 ? 46.888 63.206 29.595 1.00 28.33 434 SER A C 1
ATOM 3624 O O . SER A 1 434 ? 46.464 64.140 28.906 1.00 28.41 434 SER A O 1
ATOM 3627 N N . ARG A 1 435 ? 46.821 63.193 30.925 1.00 29.79 435 ARG A N 1
ATOM 3628 C CA . ARG A 1 435 ? 46.184 64.266 31.698 1.00 31.19 435 ARG A CA 1
ATOM 3629 C C . ARG A 1 435 ? 46.803 65.644 31.463 1.00 31.56 435 ARG A C 1
ATOM 3630 O O . ARG A 1 435 ? 46.105 66.658 31.514 1.00 31.90 435 ARG A O 1
ATOM 3638 N N . ASN A 1 436 ? 48.106 65.672 31.203 1.00 31.83 436 ASN A N 1
ATOM 3639 C CA . ASN A 1 436 ? 48.820 66.923 30.956 1.00 32.21 436 ASN A CA 1
ATOM 3640 C C . ASN A 1 436 ? 49.381 67.021 29.535 1.00 31.93 436 ASN A C 1
ATOM 3641 O O . ASN A 1 436 ? 50.432 67.629 29.318 1.00 32.12 436 ASN A O 1
ATOM 3646 N N . TRP A 1 437 ? 48.665 66.444 28.569 1.00 31.36 437 TRP A N 1
ATOM 3647 C CA . TRP A 1 437 ? 49.169 66.322 27.193 1.00 30.84 437 TRP A CA 1
ATOM 3648 C C . TRP A 1 437 ? 49.567 67.643 26.532 1.00 31.82 437 TRP A C 1
ATOM 3649 O O . TRP A 1 437 ? 50.497 67.675 25.728 1.00 31.86 437 TRP A O 1
ATOM 3660 N N . HIS A 1 438 ? 48.863 68.724 26.856 1.00 32.86 438 HIS A N 1
ATOM 3661 C CA . HIS A 1 438 ? 49.148 70.015 26.228 1.00 34.13 438 HIS A CA 1
ATOM 3662 C C . HIS A 1 438 ? 50.154 70.851 27.017 1.00 34.86 438 HIS A C 1
ATOM 3663 O O . HIS A 1 438 ? 50.899 71.638 26.431 1.00 35.02 438 HIS A O 1
ATOM 3670 N N . ILE A 1 439 ? 50.174 70.673 28.335 1.00 35.58 439 ILE A N 1
ATOM 3671 C CA . ILE A 1 439 ? 51.144 71.353 29.191 1.00 36.29 439 ILE A CA 1
ATOM 3672 C C . ILE A 1 439 ? 52.501 70.661 29.099 1.00 36.60 439 ILE A C 1
ATOM 3673 O O . ILE A 1 439 ? 53.387 71.113 28.374 1.00 36.90 439 ILE A O 1
ATOM 3678 N N . MET B 2 1 ? 38.532 30.785 -36.508 1.00 24.75 1 MET B N 1
ATOM 3679 C CA . MET B 2 1 ? 38.642 30.471 -35.051 1.00 23.31 1 MET B CA 1
ATOM 3680 C C . MET B 2 1 ? 37.986 31.502 -34.151 1.00 22.16 1 MET B C 1
ATOM 3681 O O . MET B 2 1 ? 38.511 32.611 -33.960 1.00 23.37 1 MET B O 1
ATOM 3686 N N A MET B 2 2 ? 36.840 31.124 -33.592 0.50 21.13 2 MET B N 1
ATOM 3687 N N B MET B 2 2 ? 36.822 31.146 -33.616 0.50 20.77 2 MET B N 1
ATOM 3688 C CA A MET B 2 2 ? 36.096 31.975 -32.673 0.50 19.93 2 MET B CA 1
ATOM 3689 C CA B MET B 2 2 ? 36.119 31.991 -32.659 0.50 19.11 2 MET B CA 1
ATOM 3690 C C A MET B 2 2 ? 35.838 31.235 -31.368 0.50 18.34 2 MET B C 1
ATOM 3691 C C B MET B 2 2 ? 35.824 31.239 -31.373 0.50 17.93 2 MET B C 1
ATOM 3692 O O A MET B 2 2 ? 35.829 30.005 -31.333 0.50 18.25 2 MET B O 1
ATOM 3693 O O B MET B 2 2 ? 35.779 30.009 -31.353 0.50 17.81 2 MET B O 1
ATOM 3702 N N . ILE B 2 3 ? 35.608 31.997 -30.305 1.00 16.67 3 ILE B N 1
ATOM 3703 C CA . ILE B 2 3 ? 35.307 31.440 -28.996 1.00 14.68 3 ILE B CA 1
ATOM 3704 C C . ILE B 2 3 ? 33.811 31.596 -28.745 1.00 14.41 3 ILE B C 1
ATOM 3705 O O . ILE B 2 3 ? 33.252 32.683 -28.959 1.00 14.71 3 ILE B O 1
ATOM 3710 N N . ASN B 2 4 ? 33.180 30.511 -28.302 1.00 13.78 4 ASN B N 1
ATOM 3711 C CA . ASN B 2 4 ? 31.770 30.513 -27.930 1.00 13.75 4 ASN B CA 1
ATOM 3712 C C . ASN B 2 4 ? 31.689 30.840 -26.448 1.00 13.10 4 ASN B C 1
ATOM 3713 O O . ASN B 2 4 ? 31.973 29.990 -25.609 1.00 12.83 4 ASN B O 1
ATOM 3718 N N . THR B 2 5 ? 31.330 32.076 -26.120 1.00 13.43 5 THR B N 1
ATOM 3719 C CA . THR B 2 5 ? 31.359 32.530 -24.736 1.00 14.38 5 THR B CA 1
ATOM 3720 C C . THR B 2 5 ? 30.237 31.939 -23.873 1.00 14.65 5 THR B C 1
ATOM 3721 O O . THR B 2 5 ? 30.319 31.987 -22.649 1.00 15.20 5 THR B O 1
ATOM 3725 N N . GLN B 2 6 ? 29.219 31.339 -24.493 1.00 15.23 6 GLN B N 1
ATOM 3726 C CA . GLN B 2 6 ? 28.211 30.620 -23.699 1.00 16.46 6 GLN B CA 1
ATOM 3727 C C . GLN B 2 6 ? 28.816 29.341 -23.095 1.00 16.08 6 GLN B C 1
ATOM 3728 O O . GLN B 2 6 ? 28.562 29.013 -21.925 1.00 18.24 6 GLN B O 1
ATOM 3734 N N . GLU B 2 7 ? 29.609 28.622 -23.885 1.00 15.28 7 GLU B N 1
ATOM 3735 C CA . GLU B 2 7 ? 30.248 27.383 -23.418 1.00 15.15 7 GLU B CA 1
ATOM 3736 C C . GLU B 2 7 ? 31.539 27.678 -22.657 1.00 13.63 7 GLU B C 1
ATOM 3737 O O . GLU B 2 7 ? 31.856 26.988 -21.676 1.00 14.46 7 GLU B O 1
ATOM 3743 N N . ASP B 2 8 ? 32.289 28.677 -23.124 1.00 12.54 8 ASP B N 1
ATOM 3744 C CA . ASP B 2 8 ? 33.547 29.067 -22.495 1.00 11.39 8 ASP B CA 1
ATOM 3745 C C . ASP B 2 8 ? 33.260 30.115 -21.437 1.00 11.43 8 ASP B C 1
ATOM 3746 O O . ASP B 2 8 ? 33.395 31.327 -21.676 1.00 11.77 8 ASP B O 1
ATOM 3751 N N . LYS B 2 9 ? 32.859 29.615 -20.264 1.00 11.95 9 LYS B N 1
ATOM 3752 C CA . LYS B 2 9 ? 32.237 30.409 -19.207 1.00 13.53 9 LYS B CA 1
ATOM 3753 C C . LYS B 2 9 ? 33.158 31.424 -18.548 1.00 12.54 9 LYS B C 1
ATOM 3754 O O . LYS B 2 9 ? 32.682 32.360 -17.906 1.00 13.10 9 LYS B O 1
ATOM 3760 N N . LEU B 2 10 ? 34.468 31.240 -18.690 1.00 11.72 10 LEU B N 1
ATOM 3761 C CA . LEU B 2 10 ? 35.447 32.124 -18.057 1.00 11.41 10 LEU B CA 1
ATOM 3762 C C . LEU B 2 10 ? 35.895 33.257 -18.965 1.00 11.49 10 LEU B C 1
ATOM 3763 O O . LEU B 2 10 ? 36.611 34.142 -18.513 1.00 12.95 10 LEU B O 1
ATOM 3768 N N . VAL B 2 11 ? 35.479 33.232 -20.230 1.00 11.54 11 VAL B N 1
ATOM 3769 C CA . VAL B 2 11 ? 36.006 34.176 -21.227 1.00 11.94 11 VAL B CA 1
ATOM 3770 C C . VAL B 2 11 ? 35.107 35.395 -21.369 1.00 12.64 11 VAL B C 1
ATOM 3771 O O . VAL B 2 11 ? 33.908 35.269 -21.606 1.00 13.93 11 VAL B O 1
ATOM 3775 N N . SER B 2 12 ? 35.685 36.584 -21.244 1.00 13.01 12 SER B N 1
ATOM 3776 C CA . SER B 2 12 ? 34.912 37.800 -21.459 1.00 13.37 12 SER B CA 1
ATOM 3777 C C . SER B 2 12 ? 34.649 38.027 -22.947 1.00 13.07 12 SER B C 1
ATOM 3778 O O . SER B 2 12 ? 35.411 37.568 -23.809 1.00 12.34 12 SER B O 1
ATOM 3781 N N . ALA B 2 13 ? 33.565 38.731 -23.256 1.00 13.33 13 ALA B N 1
ATOM 3782 C CA . ALA B 2 13 ? 33.257 39.102 -24.628 1.00 13.30 13 ALA B CA 1
ATOM 3783 C C . ALA B 2 13 ? 34.419 39.874 -25.248 1.00 12.76 13 ALA B C 1
ATOM 3784 O O . ALA B 2 13 ? 34.802 39.640 -26.390 1.00 12.90 13 ALA B O 1
ATOM 3786 N N . HIS B 2 14 ? 34.966 40.795 -24.471 1.00 12.25 14 HIS B N 1
ATOM 3787 C CA . HIS B 2 14 ? 36.111 41.583 -24.888 1.00 11.84 14 HIS B CA 1
ATOM 3788 C C . HIS B 2 14 ? 37.296 40.690 -25.288 1.00 11.28 14 HIS B C 1
ATOM 3789 O O . HIS B 2 14 ? 37.873 40.859 -26.359 1.00 11.77 14 HIS B O 1
ATOM 3796 N N . ASP B 2 15 ? 37.664 39.749 -24.422 1.00 10.77 15 ASP B N 1
ATOM 3797 C CA . ASP B 2 15 ? 38.817 38.889 -24.711 1.00 10.79 15 ASP B CA 1
ATOM 3798 C C . ASP B 2 15 ? 38.557 37.965 -25.895 1.00 10.47 15 ASP B C 1
ATOM 3799 O O . ASP B 2 15 ? 39.448 37.702 -26.703 1.00 10.92 15 ASP B O 1
ATOM 3804 N N . ALA B 2 16 ? 37.328 37.477 -26.011 1.00 10.84 16 ALA B N 1
ATOM 3805 C CA . ALA B 2 16 ? 36.979 36.607 -27.139 1.00 11.87 16 ALA B CA 1
ATOM 3806 C C . ALA B 2 16 ? 37.170 37.317 -28.479 1.00 12.35 16 ALA B C 1
ATOM 3807 O O . ALA B 2 16 ? 37.730 36.766 -29.432 1.00 12.59 16 ALA B O 1
ATOM 3809 N N . GLU B 2 17 ? 36.682 38.550 -28.549 1.00 13.27 17 GLU B N 1
ATOM 3810 C CA . GLU B 2 17 ? 36.805 39.352 -29.756 1.00 14.69 17 GLU B CA 1
ATOM 3811 C C . GLU B 2 17 ? 38.247 39.684 -30.100 1.00 14.44 17 GLU B C 1
ATOM 3812 O O . GLU B 2 17 ? 38.637 39.629 -31.273 1.00 14.96 17 GLU B O 1
ATOM 3818 N N A GLU B 2 18 ? 39.044 40.055 -29.102 0.75 14.12 18 GLU B N 1
ATOM 3819 N N B GLU B 2 18 ? 39.035 39.998 -29.078 0.25 14.11 18 GLU B N 1
ATOM 3820 C CA A GLU B 2 18 ? 40.454 40.338 -29.343 0.75 14.75 18 GLU B CA 1
ATOM 3821 C CA B GLU B 2 18 ? 40.438 40.342 -29.248 0.25 13.96 18 GLU B CA 1
ATOM 3822 C C A GLU B 2 18 ? 41.176 39.104 -29.852 0.75 13.83 18 GLU B C 1
ATOM 3823 C C B GLU B 2 18 ? 41.293 39.139 -29.667 0.25 13.35 18 GLU B C 1
ATOM 3824 O O A GLU B 2 18 ? 41.987 39.199 -30.777 0.75 14.20 18 GLU B O 1
ATOM 3825 O O B GLU B 2 18 ? 42.311 39.297 -30.345 0.25 13.44 18 GLU B O 1
ATOM 3836 N N . PHE B 2 19 ? 40.873 37.939 -29.271 1.00 12.87 19 PHE B N 1
ATOM 3837 C CA . PHE B 2 19 ? 41.508 36.719 -29.742 1.00 12.04 19 PHE B CA 1
ATOM 3838 C C . PHE B 2 19 ? 41.238 36.531 -31.235 1.00 11.95 19 PHE B C 1
ATOM 3839 O O . PHE B 2 19 ? 42.143 36.252 -32.009 1.00 11.38 19 PHE B O 1
ATOM 3847 N N . HIS B 2 20 ? 39.986 36.703 -31.635 1.00 11.80 20 HIS B N 1
ATOM 3848 C CA . HIS B 2 20 ? 39.627 36.560 -33.033 1.00 13.60 20 HIS B CA 1
ATOM 3849 C C . HIS B 2 20 ? 40.376 37.568 -33.916 1.00 13.60 20 HIS B C 1
ATOM 3850 O O . HIS B 2 20 ? 40.874 37.201 -34.990 1.00 14.15 20 HIS B O 1
ATOM 3857 N N A ARG B 2 21 ? 40.459 38.819 -33.454 0.75 14.02 21 ARG B N 1
ATOM 3858 N N B ARG B 2 21 ? 40.468 38.815 -33.454 0.25 13.97 21 ARG B N 1
ATOM 3859 C CA A ARG B 2 21 ? 41.195 39.885 -34.164 0.75 14.50 21 ARG B CA 1
ATOM 3860 C CA B ARG B 2 21 ? 41.178 39.878 -34.175 0.25 14.17 21 ARG B CA 1
ATOM 3861 C C A ARG B 2 21 ? 42.602 39.455 -34.519 0.75 14.21 21 ARG B C 1
ATOM 3862 C C B ARG B 2 21 ? 42.611 39.490 -34.513 0.25 14.15 21 ARG B C 1
ATOM 3863 O O A ARG B 2 21 ? 43.032 39.578 -35.672 0.75 14.18 21 ARG B O 1
ATOM 3864 O O B ARG B 2 21 ? 43.059 39.666 -35.650 0.25 14.16 21 ARG B O 1
ATOM 3879 N N . PHE B 2 22 ? 43.329 38.971 -33.522 1.00 13.99 22 PHE B N 1
ATOM 3880 C CA . PHE B 2 22 ? 44.711 38.593 -33.708 1.00 14.18 22 PHE B CA 1
ATOM 3881 C C . PHE B 2 22 ? 44.879 37.279 -34.453 1.00 14.26 22 PHE B C 1
ATOM 3882 O O . PHE B 2 22 ? 45.911 37.059 -35.090 1.00 15.02 22 PHE B O 1
ATOM 3890 N N . PHE B 2 23 ? 43.863 36.418 -34.391 1.00 13.76 23 PHE B N 1
ATOM 3891 C CA . PHE B 2 23 ? 43.895 35.173 -35.144 1.00 13.85 23 PHE B CA 1
ATOM 3892 C C . PHE B 2 23 ? 43.835 35.467 -36.643 1.00 14.22 23 PHE B C 1
ATOM 3893 O O . PHE B 2 23 ? 44.738 35.089 -37.395 1.00 14.46 23 PHE B O 1
ATOM 3901 N N . VAL B 2 24 ? 42.791 36.162 -37.074 1.00 14.10 24 VAL B N 1
ATOM 3902 C CA . VAL B 2 24 ? 42.586 36.432 -38.506 1.00 15.04 24 VAL B CA 1
ATOM 3903 C C . VAL B 2 24 ? 43.537 37.482 -39.072 1.00 14.43 24 VAL B C 1
ATOM 3904 O O . VAL B 2 24 ? 43.743 37.547 -40.282 1.00 15.25 24 VAL B O 1
ATOM 3908 N N . GLY B 2 25 ? 44.116 38.302 -38.198 1.00 13.44 25 GLY B N 1
ATOM 3909 C CA . GLY B 2 25 ? 45.013 39.376 -38.620 1.00 13.08 25 GLY B CA 1
ATOM 3910 C C . GLY B 2 25 ? 46.449 38.939 -38.828 1.00 11.96 25 GLY B C 1
ATOM 3911 O O . GLY B 2 25 ? 47.289 39.754 -39.194 1.00 11.93 25 GLY B O 1
ATOM 3912 N N . HIS B 2 26 ? 46.743 37.655 -38.623 1.00 12.17 26 HIS B N 1
ATOM 3913 C CA . HIS B 2 26 ? 48.111 37.175 -38.790 1.00 12.12 26 HIS B CA 1
ATOM 3914 C C . HIS B 2 26 ? 48.683 37.480 -40.170 1.00 11.79 26 HIS B C 1
ATOM 3915 O O . HIS B 2 26 ? 48.066 37.156 -41.188 1.00 12.38 26 HIS B O 1
ATOM 3922 N N . ASP B 2 27 ? 49.879 38.057 -40.192 1.00 11.83 27 ASP B N 1
ATOM 3923 C CA . ASP B 2 27 ? 50.615 38.312 -41.413 1.00 12.82 27 ASP B CA 1
ATOM 3924 C C . ASP B 2 27 ? 52.096 38.158 -41.097 1.00 12.53 27 ASP B C 1
ATOM 3925 O O . ASP B 2 27 ? 52.620 38.843 -40.215 1.00 11.98 27 ASP B O 1
ATOM 3930 N N A SER B 2 28 ? 52.769 37.273 -41.825 0.50 13.08 28 SER B N 1
ATOM 3931 N N B SER B 2 28 ? 52.786 37.269 -41.804 0.50 12.98 28 SER B N 1
ATOM 3932 C CA A SER B 2 28 ? 54.165 36.942 -41.543 0.50 13.75 28 SER B CA 1
ATOM 3933 C CA B SER B 2 28 ? 54.174 36.964 -41.442 0.50 13.52 28 SER B CA 1
ATOM 3934 C C A SER B 2 28 ? 55.103 38.151 -41.580 0.50 13.42 28 SER B C 1
ATOM 3935 C C B SER B 2 28 ? 55.127 38.163 -41.569 0.50 13.30 28 SER B C 1
ATOM 3936 O O A SER B 2 28 ? 55.945 38.322 -40.693 0.50 13.31 28 SER B O 1
ATOM 3937 O O B SER B 2 28 ? 56.010 38.341 -40.725 0.50 13.14 28 SER B O 1
ATOM 3942 N N . ASP B 2 29 ? 54.949 38.988 -42.601 1.00 13.45 29 ASP B N 1
ATOM 3943 C CA . ASP B 2 29 ? 55.763 40.204 -42.738 1.00 13.92 29 ASP B CA 1
ATOM 3944 C C . ASP B 2 29 ? 55.526 41.163 -41.575 1.00 13.05 29 ASP B C 1
ATOM 3945 O O . ASP B 2 29 ? 56.483 41.711 -41.009 1.00 13.31 29 ASP B O 1
ATOM 3950 N N . LEU B 2 30 ? 54.259 41.348 -41.211 1.00 11.84 30 LEU B N 1
ATOM 3951 C CA . LEU B 2 30 ? 53.923 42.231 -40.111 1.00 11.33 30 LEU B CA 1
ATOM 3952 C C . LEU B 2 30 ? 54.487 41.721 -38.787 1.00 10.76 30 LEU B C 1
ATOM 3953 O O . LEU B 2 30 ? 54.989 42.498 -37.965 1.00 10.42 30 LEU B O 1
ATOM 3958 N N . GLN B 2 31 ? 54.428 40.407 -38.587 1.00 10.58 31 GLN B N 1
ATOM 3959 C CA . GLN B 2 31 ? 54.976 39.797 -37.381 1.00 10.86 31 GLN B CA 1
ATOM 3960 C C . GLN B 2 31 ? 56.454 40.135 -37.214 1.00 10.98 31 GLN B C 1
ATOM 3961 O O . GLN B 2 31 ? 56.893 40.516 -36.119 1.00 10.61 31 GLN B O 1
ATOM 3967 N N . GLN B 2 32 ? 57.226 40.005 -38.292 1.00 11.49 32 GLN B N 1
ATOM 3968 C CA . GLN B 2 32 ? 58.649 40.307 -38.244 1.00 12.11 32 GLN B CA 1
ATOM 3969 C C . GLN B 2 32 ? 58.881 41.779 -37.945 1.00 11.67 32 GLN B C 1
ATOM 3970 O O . GLN B 2 32 ? 59.705 42.135 -37.099 1.00 11.76 32 GLN B O 1
ATOM 3976 N N . GLU B 2 33 ? 58.138 42.633 -38.641 1.00 11.24 33 GLU B N 1
ATOM 3977 C CA . GLU B 2 33 ? 58.283 44.079 -38.500 1.00 11.06 33 GLU B CA 1
ATOM 3978 C C . GLU B 2 33 ? 57.980 44.554 -37.081 1.00 10.14 33 GLU B C 1
ATOM 3979 O O . GLU B 2 33 ? 58.727 45.358 -36.509 1.00 10.19 33 GLU B O 1
ATOM 3985 N N . VAL B 2 34 ? 56.894 44.045 -36.506 1.00 9.69 34 VAL B N 1
ATOM 3986 C CA . VAL B 2 34 ? 56.480 44.460 -35.181 1.00 9.93 34 VAL B CA 1
ATOM 3987 C C . VAL B 2 34 ? 57.393 43.866 -34.101 1.00 9.38 34 VAL B C 1
ATOM 3988 O O . VAL B 2 34 ? 57.667 44.513 -33.095 1.00 9.22 34 VAL B O 1
ATOM 3992 N N . THR B 2 35 ? 57.883 42.653 -34.320 1.00 9.48 35 THR B N 1
ATOM 3993 C CA . THR B 2 35 ? 58.839 42.073 -33.385 1.00 10.06 35 THR B CA 1
ATOM 3994 C C . THR B 2 35 ? 60.094 42.958 -33.313 1.00 9.45 35 THR B C 1
ATOM 3995 O O . THR B 2 35 ? 60.583 43.264 -32.222 1.00 9.51 35 THR B O 1
ATOM 3999 N N . THR B 2 36 ? 60.582 43.409 -34.468 1.00 9.15 36 THR B N 1
ATOM 4000 C CA . THR B 2 36 ? 61.741 44.304 -34.497 1.00 9.77 36 THR B CA 1
ATOM 4001 C C . THR B 2 36 ? 61.445 45.624 -33.764 1.00 9.05 36 THR B C 1
ATOM 4002 O O . THR B 2 36 ? 62.252 46.087 -32.949 1.00 8.98 36 THR B O 1
ATOM 4006 N N . LEU B 2 37 ? 60.277 46.206 -34.044 1.00 9.34 37 LEU B N 1
ATOM 4007 C CA . LEU B 2 37 ? 59.841 47.441 -33.405 1.00 9.17 37 LEU B CA 1
ATOM 4008 C C . LEU B 2 37 ? 59.871 47.310 -31.875 1.00 8.65 37 LEU B C 1
ATOM 4009 O O . LEU B 2 37 ? 60.415 48.169 -31.182 1.00 8.75 37 LEU B O 1
ATOM 4014 N N . LEU B 2 38 ? 59.274 46.242 -31.354 1.00 8.37 38 LEU B N 1
ATOM 4015 C CA . LEU B 2 38 ? 59.169 46.071 -29.904 1.00 8.32 38 LEU B CA 1
ATOM 4016 C C . LEU B 2 38 ? 60.507 45.746 -29.260 1.00 8.53 38 LEU B C 1
ATOM 4017 O O . LEU B 2 38 ? 60.767 46.133 -28.124 1.00 8.34 38 LEU B O 1
ATOM 4022 N N . THR B 2 39 ? 61.373 45.062 -29.997 1.00 8.49 39 THR B N 1
ATOM 4023 C CA . THR B 2 39 ? 62.717 44.785 -29.502 1.00 9.13 39 THR B CA 1
ATOM 4024 C C . THR B 2 39 ? 63.532 46.079 -29.402 1.00 8.25 39 THR B C 1
ATOM 4025 O O . THR B 2 39 ? 64.219 46.321 -28.409 1.00 8.21 39 THR B O 1
ATOM 4029 N N . ARG B 2 40 ? 63.437 46.920 -30.429 1.00 8.33 40 ARG B N 1
ATOM 4030 C CA . ARG B 2 40 ? 64.098 48.222 -30.407 1.00 8.74 40 ARG B CA 1
ATOM 4031 C C . ARG B 2 40 ? 63.577 49.083 -29.254 1.00 8.31 40 ARG B C 1
ATOM 4032 O O . ARG B 2 40 ? 64.355 49.711 -28.538 1.00 8.59 40 ARG B O 1
ATOM 4040 N N . GLU B 2 41 ? 62.253 49.098 -29.067 1.00 8.02 41 GLU B N 1
ATOM 4041 C CA . GLU B 2 41 ? 61.650 49.905 -28.013 1.00 8.72 41 GLU B CA 1
ATOM 4042 C C . GLU B 2 41 ? 62.180 49.450 -26.646 1.00 8.50 41 GLU B C 1
ATOM 4043 O O . GLU B 2 41 ? 62.541 50.277 -25.805 1.00 8.68 41 GLU B O 1
ATOM 4049 N N . ALA B 2 42 ? 62.194 48.132 -26.417 1.00 8.37 42 ALA B N 1
ATOM 4050 C CA . ALA B 2 42 ? 62.629 47.573 -25.152 1.00 8.65 42 ALA B CA 1
ATOM 4051 C C . ALA B 2 42 ? 64.111 47.849 -24.894 1.00 8.44 42 ALA B C 1
ATOM 4052 O O . ALA B 2 42 ? 64.492 48.103 -23.752 1.00 8.54 42 ALA B O 1
ATOM 4054 N N . HIS B 2 43 ? 64.936 47.790 -25.941 1.00 8.75 43 HIS B N 1
ATOM 4055 C CA . HIS B 2 43 ? 66.361 48.087 -25.812 1.00 8.78 43 HIS B CA 1
ATOM 4056 C C . HIS B 2 43 ? 66.540 49.550 -25.374 1.00 8.73 43 HIS B C 1
ATOM 4057 O O . HIS B 2 43 ? 67.290 49.849 -24.442 1.00 8.61 43 HIS B O 1
ATOM 4064 N N . LEU B 2 44 ? 65.821 50.454 -26.032 1.00 8.92 44 LEU B N 1
ATOM 4065 C CA . LEU B 2 44 ? 65.898 51.861 -25.712 1.00 9.65 44 LEU B CA 1
ATOM 4066 C C . LEU B 2 44 ? 65.506 52.138 -24.262 1.00 9.27 44 LEU B C 1
ATOM 4067 O O . LEU B 2 44 ? 66.174 52.906 -23.554 1.00 9.71 44 LEU B O 1
ATOM 4072 N N . LEU B 2 45 ? 64.426 51.503 -23.804 1.00 8.82 45 LEU B N 1
ATOM 4073 C CA . LEU B 2 45 ? 64.015 51.649 -22.414 1.00 9.30 45 LEU B CA 1
ATOM 4074 C C . LEU B 2 45 ? 65.008 51.034 -21.433 1.00 8.82 45 LEU B C 1
ATOM 4075 O O . LEU B 2 45 ? 65.286 51.611 -20.385 1.00 9.39 45 LEU B O 1
ATOM 4080 N N . ASP B 2 46 ? 65.579 49.884 -21.788 1.00 8.53 46 ASP B N 1
ATOM 4081 C CA . ASP B 2 46 ? 66.536 49.218 -20.901 1.00 9.30 46 ASP B CA 1
ATOM 4082 C C . ASP B 2 46 ? 67.787 50.048 -20.645 1.00 9.35 46 ASP B C 1
ATOM 4083 O O . ASP B 2 46 ? 68.347 49.997 -19.560 1.00 10.38 46 ASP B O 1
ATOM 4088 N N . ILE B 2 47 ? 68.239 50.805 -21.640 1.00 9.08 47 ILE B N 1
ATOM 4089 C CA . ILE B 2 47 ? 69.402 51.687 -21.449 1.00 9.66 47 ILE B CA 1
ATOM 4090 C C . ILE B 2 47 ? 68.994 53.070 -20.938 1.00 9.25 47 ILE B C 1
ATOM 4091 O O . ILE B 2 47 ? 69.832 53.958 -20.809 1.00 9.83 47 ILE B O 1
ATOM 4096 N N . GLN B 2 48 ? 67.709 53.228 -20.631 1.00 9.20 48 GLN B N 1
ATOM 4097 C CA . GLN B 2 48 ? 67.154 54.417 -19.960 1.00 9.64 48 GLN B CA 1
ATOM 4098 C C . GLN B 2 48 ? 67.190 55.649 -20.848 1.00 9.14 48 GLN B C 1
ATOM 4099 O O . GLN B 2 48 ? 67.263 56.780 -20.362 1.00 9.43 48 GLN B O 1
ATOM 4105 N N . ALA B 2 49 ? 67.051 55.418 -22.151 1.00 8.96 49 ALA B N 1
ATOM 4106 C CA . ALA B 2 49 ? 66.975 56.507 -23.127 1.00 8.92 49 ALA B CA 1
ATOM 4107 C C . ALA B 2 49 ? 65.533 56.996 -23.246 1.00 8.93 49 ALA B C 1
ATOM 4108 O O . ALA B 2 49 ? 64.882 56.893 -24.293 1.00 9.51 49 ALA B O 1
ATOM 4110 N N . TYR B 2 50 ? 65.037 57.530 -22.137 1.00 9.00 50 TYR B N 1
ATOM 4111 C CA . TYR B 2 50 ? 63.635 57.900 -22.045 1.00 9.42 50 TYR B CA 1
ATOM 4112 C C . TYR B 2 50 ? 63.238 59.055 -22.964 1.00 9.28 50 TYR B C 1
ATOM 4113 O O . TYR B 2 50 ? 62.104 59.095 -23.453 1.00 9.59 50 TYR B O 1
ATOM 4122 N N A LYS B 2 51 ? 64.145 60.006 -23.204 0.50 9.33 51 LYS B N 1
ATOM 4123 N N B LYS B 2 51 ? 64.158 59.991 -23.197 0.50 9.41 51 LYS B N 1
ATOM 4124 C CA A LYS B 2 51 ? 63.826 61.107 -24.117 0.50 9.98 51 LYS B CA 1
ATOM 4125 C CA B LYS B 2 51 ? 63.867 61.107 -24.085 0.50 10.10 51 LYS B CA 1
ATOM 4126 C C A LYS B 2 51 ? 63.724 60.625 -25.555 0.50 9.50 51 LYS B C 1
ATOM 4127 C C B LYS B 2 51 ? 63.740 60.634 -25.534 0.50 9.55 51 LYS B C 1
ATOM 4128 O O A LYS B 2 51 ? 62.788 60.989 -26.265 0.50 10.04 51 LYS B O 1
ATOM 4129 O O B LYS B 2 51 ? 62.797 61.013 -26.227 0.50 10.05 51 LYS B O 1
ATOM 4140 N N . ALA B 2 52 ? 64.669 59.786 -25.975 1.00 9.47 52 ALA B N 1
ATOM 4141 C CA . ALA B 2 52 ? 64.616 59.187 -27.311 1.00 9.77 52 ALA B CA 1
ATOM 4142 C C . ALA B 2 52 ? 63.344 58.354 -27.482 1.00 9.24 52 ALA B C 1
ATOM 4143 O O . ALA B 2 52 ? 62.705 58.395 -28.533 1.00 9.80 52 ALA B O 1
ATOM 4145 N N . TRP B 2 53 ? 62.961 57.618 -26.441 1.00 9.18 53 TRP B N 1
ATOM 4146 C CA . TRP B 2 53 ? 61.728 56.836 -26.478 1.00 9.12 53 TRP B CA 1
ATOM 4147 C C . TRP B 2 53 ? 60.508 57.751 -26.672 1.00 8.86 53 TRP B C 1
ATOM 4148 O O . TRP B 2 53 ? 59.698 57.546 -27.580 1.00 9.69 53 TRP B O 1
ATOM 4159 N N . LEU B 2 54 ? 60.392 58.780 -25.840 1.00 9.39 54 LEU B N 1
ATOM 4160 C CA . LEU B 2 54 ? 59.242 59.664 -25.900 1.00 10.24 54 LEU B CA 1
ATOM 4161 C C . LEU B 2 54 ? 59.186 60.423 -27.229 1.00 10.45 54 LEU B C 1
ATOM 4162 O O . LEU B 2 54 ? 58.113 60.583 -27.801 1.00 11.24 54 LEU B O 1
ATOM 4167 N N . GLU B 2 55 ? 60.339 60.848 -27.748 1.00 10.83 55 GLU B N 1
ATOM 4168 C CA . GLU B 2 55 ? 60.343 61.595 -28.998 1.00 12.09 55 GLU B CA 1
ATOM 4169 C C . GLU B 2 55 ? 60.103 60.714 -30.218 1.00 11.93 55 GLU B C 1
ATOM 4170 O O . GLU B 2 55 ? 59.311 61.072 -31.095 1.00 13.25 55 GLU B O 1
ATOM 4176 N N . HIS B 2 56 ? 60.778 59.570 -30.285 1.00 11.50 56 HIS B N 1
ATOM 4177 C CA . HIS B 2 56 ? 60.791 58.775 -31.508 1.00 11.26 56 HIS B CA 1
ATOM 4178 C C . HIS B 2 56 ? 59.833 57.600 -31.537 1.00 10.57 56 HIS B C 1
ATOM 4179 O O . HIS B 2 56 ? 59.455 57.160 -32.624 1.00 11.33 56 HIS B O 1
ATOM 4186 N N . PHE B 2 57 ? 59.447 57.086 -30.371 1.00 9.79 57 PHE B N 1
ATOM 4187 C CA . PHE B 2 57 ? 58.570 55.909 -30.316 1.00 9.62 57 PHE B CA 1
ATOM 4188 C C . PHE B 2 57 ? 57.149 56.207 -29.862 1.00 9.61 57 PHE B C 1
ATOM 4189 O O . PHE B 2 57 ? 56.297 55.329 -29.941 1.00 10.01 57 PHE B O 1
ATOM 4197 N N . VAL B 2 58 ? 56.878 57.424 -29.388 1.00 9.45 58 VAL B N 1
ATOM 4198 C CA . VAL B 2 58 ? 55.579 57.733 -28.774 1.00 9.56 58 VAL B CA 1
ATOM 4199 C C . VAL B 2 58 ? 54.928 58.880 -29.540 1.00 9.48 58 VAL B C 1
ATOM 4200 O O . VAL B 2 58 ? 55.555 59.915 -29.761 1.00 10.57 58 VAL B O 1
ATOM 4204 N N . ALA B 2 59 ? 53.675 58.702 -29.953 1.00 9.74 59 ALA B N 1
ATOM 4205 C CA . ALA B 2 59 ? 52.961 59.726 -30.719 1.00 10.49 59 ALA B CA 1
ATOM 4206 C C . ALA B 2 59 ? 52.442 60.846 -29.832 1.00 10.57 59 ALA B C 1
ATOM 4207 O O . ALA B 2 59 ? 52.115 60.631 -28.665 1.00 9.96 59 ALA B O 1
ATOM 4209 N N . PRO B 2 60 ? 52.314 62.061 -30.399 1.00 11.25 60 PRO B N 1
ATOM 4210 C CA . PRO B 2 60 ? 51.737 63.166 -29.632 1.00 11.54 60 PRO B CA 1
ATOM 4211 C C . PRO B 2 60 ? 50.391 62.851 -28.963 1.00 10.84 60 PRO B C 1
ATOM 4212 O O . PRO B 2 60 ? 50.130 63.332 -27.863 1.00 11.15 60 PRO B O 1
ATOM 4216 N N . GLU B 2 61 ? 49.562 62.041 -29.623 1.00 10.95 61 GLU B N 1
ATOM 4217 C CA . GLU B 2 61 ? 48.220 61.725 -29.125 1.00 10.94 61 GLU B CA 1
ATOM 4218 C C . GLU B 2 61 ? 48.178 60.549 -28.146 1.00 10.43 61 GLU B C 1
ATOM 4219 O O . GLU B 2 61 ? 47.102 60.067 -27.800 1.00 10.81 61 GLU B O 1
ATOM 4225 N N . ILE B 2 62 ? 49.342 60.100 -27.684 1.00 9.58 62 ILE B N 1
ATOM 4226 C CA . ILE B 2 62 ? 49.439 58.956 -26.778 1.00 9.38 62 ILE B CA 1
ATOM 4227 C C . ILE B 2 62 ? 48.459 58.971 -25.611 1.00 9.28 62 ILE B C 1
ATOM 4228 O O . ILE B 2 62 ? 48.234 60.013 -24.966 1.00 9.49 62 ILE B O 1
ATOM 4233 N N A LYS B 2 63 ? 47.884 57.795 -25.362 0.50 9.23 63 LYS B N 1
ATOM 4234 N N B LYS B 2 63 ? 47.872 57.805 -25.353 0.50 9.36 63 LYS B N 1
ATOM 4235 C CA A LYS B 2 63 ? 47.224 57.444 -24.108 0.50 9.50 63 LYS B CA 1
ATOM 4236 C CA B LYS B 2 63 ? 47.253 57.495 -24.069 0.50 9.79 63 LYS B CA 1
ATOM 4237 C C A LYS B 2 63 ? 48.004 56.254 -23.550 0.50 9.10 63 LYS B C 1
ATOM 4238 C C B LYS B 2 63 ? 47.973 56.267 -23.530 0.50 9.24 63 LYS B C 1
ATOM 4239 O O A LYS B 2 63 ? 48.030 55.189 -24.170 0.50 9.18 63 LYS B O 1
ATOM 4240 O O B LYS B 2 63 ? 47.926 55.195 -24.137 0.50 9.34 63 LYS B O 1
ATOM 4251 N N . TYR B 2 64 ? 48.664 56.452 -22.413 1.00 8.84 64 TYR B N 1
ATOM 4252 C CA . TYR B 2 64 ? 49.488 55.417 -21.812 1.00 8.66 64 TYR B CA 1
ATOM 4253 C C . TYR B 2 64 ? 48.826 55.024 -20.500 1.00 8.62 64 TYR B C 1
ATOM 4254 O O . TYR B 2 64 ? 48.890 55.775 -19.522 1.00 9.00 64 TYR B O 1
ATOM 4263 N N . GLN B 2 65 ? 48.163 53.867 -20.489 1.00 9.18 65 GLN B N 1
ATOM 4264 C CA . GLN B 2 65 ? 47.262 53.521 -19.392 1.00 9.48 65 GLN B CA 1
ATOM 4265 C C . GLN B 2 65 ? 47.578 52.156 -18.797 1.00 8.94 65 GLN B C 1
ATOM 4266 O O . GLN B 2 65 ? 47.676 51.170 -19.523 1.00 9.48 65 GLN B O 1
ATOM 4272 N N . VAL B 2 66 ? 47.705 52.105 -17.472 1.00 8.71 66 VAL B N 1
ATOM 4273 C CA . VAL B 2 66 ? 47.902 50.862 -16.732 1.00 8.90 66 VAL B CA 1
ATOM 4274 C C . VAL B 2 66 ? 46.891 50.888 -15.611 1.00 8.57 66 VAL B C 1
ATOM 4275 O O . VAL B 2 66 ? 46.891 51.819 -14.799 1.00 9.45 66 VAL B O 1
ATOM 4279 N N . ILE B 2 67 ? 46.038 49.869 -15.567 1.00 8.94 67 ILE B N 1
ATOM 4280 C CA . ILE B 2 67 ? 45.009 49.798 -14.538 1.00 9.44 67 ILE B CA 1
ATOM 4281 C C . ILE B 2 67 ? 45.275 48.696 -13.540 1.00 9.24 67 ILE B C 1
ATOM 4282 O O . ILE B 2 67 ? 45.958 47.704 -13.831 1.00 9.37 67 ILE B O 1
ATOM 4287 N N . SER B 2 68 ? 44.706 48.892 -12.357 1.00 9.14 68 SER B N 1
ATOM 4288 C CA . SER B 2 68 ? 44.590 47.848 -11.357 1.00 9.63 68 SER B CA 1
ATOM 4289 C C . SER B 2 68 ? 43.104 47.608 -11.139 1.00 9.67 68 SER B C 1
ATOM 4290 O O . SER B 2 68 ? 42.373 48.533 -10.783 1.00 10.38 68 SER B O 1
ATOM 4293 N N . ARG B 2 69 ? 42.657 46.382 -11.396 1.00 10.01 69 ARG B N 1
ATOM 4294 C CA . ARG B 2 69 ? 41.247 46.048 -11.299 1.00 10.74 69 ARG B CA 1
ATOM 4295 C C . ARG B 2 69 ? 40.909 45.474 -9.944 1.00 10.08 69 ARG B C 1
ATOM 4296 O O . ARG B 2 69 ? 41.507 44.500 -9.501 1.00 10.10 69 ARG B O 1
ATOM 4304 N N . GLU B 2 70 ? 39.948 46.097 -9.277 1.00 10.32 70 GLU B N 1
ATOM 4305 C CA . GLU B 2 70 ? 39.447 45.590 -8.019 1.00 10.35 70 GLU B CA 1
ATOM 4306 C C . GLU B 2 70 ? 38.869 44.196 -8.222 1.00 10.06 70 GLU B C 1
ATOM 4307 O O . GLU B 2 70 ? 38.193 43.940 -9.217 1.00 10.98 70 GLU B O 1
ATOM 4313 N N . LEU B 2 71 ? 39.130 43.304 -7.272 1.00 10.44 71 LEU B N 1
ATOM 4314 C CA . LEU B 2 71 ? 38.675 41.927 -7.400 1.00 11.50 71 LEU B CA 1
ATOM 4315 C C . LEU B 2 71 ? 37.223 41.812 -6.950 1.00 11.51 71 LEU B C 1
ATOM 4316 O O . LEU B 2 71 ? 36.870 42.123 -5.811 1.00 13.74 71 LEU B O 1
ATOM 4321 N N . ARG B 2 72 ? 36.374 41.428 -7.889 1.00 11.23 72 ARG B N 1
ATOM 4322 C CA . ARG B 2 72 ? 34.937 41.357 -7.680 1.00 11.52 72 ARG B CA 1
ATOM 4323 C C . ARG B 2 72 ? 34.502 39.913 -7.827 1.00 11.81 72 ARG B C 1
ATOM 4324 O O . ARG B 2 72 ? 35.165 39.112 -8.489 1.00 12.06 72 ARG B O 1
ATOM 4332 N N . SER B 2 73 ? 33.371 39.574 -7.218 1.00 12.44 73 SER B N 1
ATOM 4333 C CA . SER B 2 73 ? 32.819 38.242 -7.359 1.00 13.73 73 SER B CA 1
ATOM 4334 C C . SER B 2 73 ? 32.335 38.021 -8.777 1.00 15.56 73 SER B C 1
ATOM 4335 O O . SER B 2 73 ? 31.727 38.902 -9.388 1.00 16.78 73 SER B O 1
ATOM 4338 N N . THR B 2 74 ? 32.626 36.836 -9.300 1.00 17.57 74 THR B N 1
ATOM 4339 C CA . THR B 2 74 ? 32.243 36.456 -10.652 1.00 20.80 74 THR B CA 1
ATOM 4340 C C . THR B 2 74 ? 30.723 36.345 -10.778 1.00 22.83 74 THR B C 1
ATOM 4341 O O . THR B 2 74 ? 30.169 36.540 -11.864 1.00 23.89 74 THR B O 1
ATOM 4345 N N . SER B 2 75 ? 30.090 35.960 -9.690 1.00 24.92 75 SER B N 1
ATOM 4346 C CA . SER B 2 75 ? 28.663 35.583 -9.666 1.00 27.21 75 SER B CA 1
ATOM 4347 C C . SER B 2 75 ? 27.633 36.672 -9.313 1.00 28.16 75 SER B C 1
ATOM 4348 O O . SER B 2 75 ? 26.440 36.535 -9.627 1.00 28.90 75 SER B O 1
ATOM 4351 N N A GLU B 2 76 ? 28.061 37.783 -8.632 0.50 28.42 76 GLU B N 1
ATOM 4352 N N B GLU B 2 76 ? 28.092 37.728 -8.695 0.50 28.79 76 GLU B N 1
ATOM 4353 C CA A GLU B 2 76 ? 27.203 38.951 -8.218 0.50 28.55 76 GLU B CA 1
ATOM 4354 C CA B GLU B 2 76 ? 27.211 38.770 -8.160 0.50 29.34 76 GLU B CA 1
ATOM 4355 C C A GLU B 2 76 ? 27.083 39.894 -9.450 0.50 28.97 76 GLU B C 1
ATOM 4356 C C B GLU B 2 76 ? 26.841 39.829 -9.208 0.50 29.44 76 GLU B C 1
ATOM 4357 O O A GLU B 2 76 ? 27.753 39.620 -10.446 0.50 29.22 76 GLU B O 1
ATOM 4358 O O B GLU B 2 76 ? 27.581 40.060 -10.167 0.50 29.70 76 GLU B O 1
ATOM 4369 N N . ARG B 2 77 ? 26.284 40.970 -9.457 1.00 29.43 77 ARG B N 1
ATOM 4370 C CA . ARG B 2 77 ? 26.118 41.736 -10.720 0.0000 29.54 77 ARG B CA 1
ATOM 4371 C C . ARG B 2 77 ? 25.915 43.209 -10.463 1.00 26.00 77 ARG B C 1
ATOM 4372 O O . ARG B 2 77 ? 26.389 44.115 -11.144 1.00 27.53 77 ARG B O 1
ATOM 4380 N N . ARG B 2 78 ? 25.128 43.321 -9.404 1.00 24.92 78 ARG B N 1
ATOM 4381 C CA . ARG B 2 78 ? 24.563 44.539 -8.856 1.00 23.48 78 ARG B CA 1
ATOM 4382 C C . ARG B 2 78 ? 25.526 45.675 -8.550 1.00 21.99 78 ARG B C 1
ATOM 4383 O O . ARG B 2 78 ? 25.259 46.835 -8.883 1.00 21.92 78 ARG B O 1
ATOM 4391 N N . TYR B 2 79 ? 26.638 45.357 -7.907 1.00 20.07 79 TYR B N 1
ATOM 4392 C CA . TYR B 2 79 ? 27.630 46.388 -7.535 1.00 17.91 79 TYR B CA 1
ATOM 4393 C C . TYR B 2 79 ? 28.292 46.958 -8.798 1.00 17.94 79 TYR B C 1
ATOM 4394 O O . TYR B 2 79 ? 29.103 46.279 -9.441 1.00 18.72 79 TYR B O 1
ATOM 4403 N N A GLN B 2 80 ? 27.934 48.202 -9.141 0.50 17.97 80 GLN B N 1
ATOM 4404 N N B GLN B 2 80 ? 27.998 48.214 -9.101 0.50 17.77 80 GLN B N 1
ATOM 4405 C CA A GLN B 2 80 ? 28.404 48.823 -10.400 0.50 17.96 80 GLN B CA 1
ATOM 4406 C CA B GLN B 2 80 ? 28.366 48.847 -10.369 0.50 17.70 80 GLN B CA 1
ATOM 4407 C C A GLN B 2 80 ? 29.358 50.023 -10.210 0.50 17.29 80 GLN B C 1
ATOM 4408 C C B GLN B 2 80 ? 29.487 49.883 -10.284 0.50 17.03 80 GLN B C 1
ATOM 4409 O O A GLN B 2 80 ? 29.448 50.872 -11.099 0.50 17.43 80 GLN B O 1
ATOM 4410 O O B GLN B 2 80 ? 29.900 50.423 -11.315 0.50 17.08 80 GLN B O 1
ATOM 4421 N N . LEU B 2 81 ? 30.046 50.098 -9.077 1.00 16.58 81 LEU B N 1
ATOM 4422 C CA . LEU B 2 81 ? 30.994 51.202 -8.890 1.00 15.91 81 LEU B CA 1
ATOM 4423 C C . LEU B 2 81 ? 32.218 50.868 -9.728 1.00 15.44 81 LEU B C 1
ATOM 4424 O O . LEU B 2 81 ? 32.506 49.687 -9.973 1.00 15.54 81 LEU B O 1
ATOM 4429 N N A ASN B 2 82 ? 32.921 51.899 -10.185 0.50 15.17 82 ASN B N 1
ATOM 4430 N N B ASN B 2 82 ? 32.924 51.912 -10.160 0.50 15.29 82 ASN B N 1
ATOM 4431 C CA A ASN B 2 82 ? 34.070 51.703 -11.057 0.50 14.99 82 ASN B CA 1
ATOM 4432 C CA B ASN B 2 82 ? 34.175 51.805 -10.913 0.50 15.27 82 ASN B CA 1
ATOM 4433 C C A ASN B 2 82 ? 35.033 50.701 -10.444 0.50 14.49 82 ASN B C 1
ATOM 4434 C C B ASN B 2 82 ? 35.056 50.674 -10.387 0.50 14.63 82 ASN B C 1
ATOM 4435 O O A ASN B 2 82 ? 35.390 50.800 -9.271 0.50 14.08 82 ASN B O 1
ATOM 4436 O O B ASN B 2 82 ? 35.377 50.651 -9.199 0.50 14.20 82 ASN B O 1
ATOM 4445 N N . ASP B 2 83 ? 35.437 49.732 -11.253 1.00 14.31 83 ASP B N 1
ATOM 4446 C CA . ASP B 2 83 ? 36.270 48.625 -10.791 1.00 14.23 83 ASP B CA 1
ATOM 4447 C C . ASP B 2 83 ? 37.736 48.777 -11.124 1.00 12.93 83 ASP B C 1
ATOM 4448 O O . ASP B 2 83 ? 38.493 47.861 -10.867 1.00 13.64 83 ASP B O 1
ATOM 4453 N N . ALA B 2 84 ? 38.151 49.913 -11.676 1.00 12.03 84 ALA B N 1
ATOM 4454 C CA . ALA B 2 84 ? 39.539 50.053 -12.116 1.00 12.17 84 ALA B CA 1
ATOM 4455 C C . ALA B 2 84 ? 40.111 51.372 -11.653 1.00 11.86 84 ALA B C 1
ATOM 4456 O O . ALA B 2 84 ? 39.450 52.407 -11.768 1.00 13.34 84 ALA B O 1
ATOM 4458 N N . VAL B 2 85 ? 41.321 51.334 -11.106 1.00 10.49 85 VAL B N 1
ATOM 4459 C CA . VAL B 2 85 ? 42.056 52.546 -10.798 1.00 10.78 85 VAL B CA 1
ATOM 4460 C C . VAL B 2 85 ? 43.199 52.674 -11.793 1.00 10.03 85 VAL B C 1
ATOM 4461 O O . VAL B 2 85 ? 43.843 51.683 -12.171 1.00 9.89 85 VAL B O 1
ATOM 4465 N N . ASN B 2 86 ? 43.416 53.895 -12.258 1.00 10.11 86 ASN B N 1
ATOM 4466 C CA . ASN B 2 86 ? 44.503 54.188 -13.195 1.00 10.10 86 ASN B CA 1
ATOM 4467 C C . ASN B 2 86 ? 45.814 54.401 -12.461 1.00 10.34 86 ASN B C 1
ATOM 4468 O O . ASN B 2 86 ? 46.042 55.455 -11.862 1.00 11.03 86 ASN B O 1
ATOM 4473 N N . LEU B 2 87 ? 46.686 53.399 -12.502 1.00 9.61 87 LEU B N 1
ATOM 4474 C CA . LEU B 2 87 ? 48.046 53.574 -11.998 1.00 9.86 87 LEU B CA 1
ATOM 4475 C C . LEU B 2 87 ? 48.837 54.510 -12.906 1.00 9.56 87 LEU B C 1
ATOM 4476 O O . LEU B 2 87 ? 49.639 55.310 -12.418 1.00 9.55 87 LEU B O 1
ATOM 4481 N N . TYR B 2 88 ? 48.608 54.389 -14.214 1.00 9.37 88 TYR B N 1
ATOM 4482 C CA . TYR B 2 88 ? 49.013 55.372 -15.212 1.00 8.99 88 TYR B CA 1
ATOM 4483 C C . TYR B 2 88 ? 47.793 55.667 -16.060 1.00 9.23 88 TYR B C 1
ATOM 4484 O O . TYR B 2 88 ? 47.019 54.762 -16.365 1.00 9.15 88 TYR B O 1
ATOM 4493 N N . ASN B 2 89 ? 47.635 56.925 -16.467 1.00 9.26 89 ASN B N 1
ATOM 4494 C CA . ASN B 2 89 ? 46.706 57.279 -17.538 1.00 9.98 89 ASN B CA 1
ATOM 4495 C C . ASN B 2 89 ? 47.186 58.579 -18.141 1.00 9.58 89 ASN B C 1
ATOM 4496 O O . ASN B 2 89 ? 46.627 59.649 -17.871 1.00 10.78 89 ASN B O 1
ATOM 4501 N N . GLU B 2 90 ? 48.231 58.479 -18.953 1.00 9.32 90 GLU B N 1
ATOM 4502 C CA . GLU B 2 90 ? 49.053 59.636 -19.272 1.00 9.45 90 GLU B CA 1
ATOM 4503 C C . GLU B 2 90 ? 48.926 60.084 -20.705 1.00 9.04 90 GLU B C 1
ATOM 4504 O O . GLU B 2 90 ? 48.897 59.272 -21.630 1.00 9.89 90 GLU B O 1
ATOM 4510 N N . ASN B 2 91 ? 48.860 61.398 -20.881 1.00 9.00 91 ASN B N 1
ATOM 4511 C CA . ASN B 2 91 ? 49.038 62.009 -22.186 1.00 9.02 91 ASN B CA 1
ATOM 4512 C C . ASN B 2 91 ? 50.521 62.342 -22.388 1.00 8.79 91 ASN B C 1
ATOM 4513 O O . ASN B 2 91 ? 51.364 62.030 -21.522 1.00 8.95 91 ASN B O 1
ATOM 4518 N N . TYR B 2 92 ? 50.846 62.989 -23.503 1.00 9.35 92 TYR B N 1
ATOM 4519 C CA . TYR B 2 92 ? 52.234 63.228 -23.849 1.00 9.60 92 TYR B CA 1
ATOM 4520 C C . TYR B 2 92 ? 52.930 64.116 -22.829 1.00 9.65 92 TYR B C 1
ATOM 4521 O O . TYR B 2 92 ? 54.053 63.833 -22.423 1.00 9.59 92 TYR B O 1
ATOM 4530 N N . GLN B 2 93 ? 52.262 65.188 -22.405 1.00 10.05 93 GLN B N 1
ATOM 4531 C CA . GLN B 2 93 ? 52.831 66.102 -21.421 1.00 10.60 93 GLN B CA 1
ATOM 4532 C C . GLN B 2 93 ? 53.091 65.397 -20.079 1.00 10.38 93 GLN B C 1
ATOM 4533 O O . GLN B 2 93 ? 54.109 65.624 -19.425 1.00 10.41 93 GLN B O 1
ATOM 4539 N N . GLN B 2 94 ? 52.157 64.538 -19.677 1.00 9.90 94 GLN B N 1
ATOM 4540 C CA . GLN B 2 94 ? 52.304 63.784 -18.445 1.00 9.53 94 GLN B CA 1
ATOM 4541 C C . GLN B 2 94 ? 53.468 62.798 -18.526 1.00 9.05 94 GLN B C 1
ATOM 4542 O O . GLN B 2 94 ? 54.226 62.640 -17.566 1.00 9.15 94 GLN B O 1
ATOM 4548 N N . LEU B 2 95 ? 53.644 62.172 -19.685 1.00 9.07 95 LEU B N 1
ATOM 4549 C CA . LEU B 2 95 ? 54.848 61.357 -19.892 1.00 9.36 95 LEU B CA 1
ATOM 4550 C C . LEU B 2 95 ? 56.119 62.209 -19.856 1.00 9.84 95 LEU B C 1
ATOM 4551 O O . LEU B 2 95 ? 57.116 61.803 -19.259 1.00 9.54 95 LEU B O 1
ATOM 4556 N N . LYS B 2 96 ? 56.078 63.396 -20.457 1.00 10.03 96 LYS B N 1
ATOM 4557 C CA . LYS B 2 96 ? 57.231 64.295 -20.418 1.00 10.64 96 LYS B CA 1
ATOM 4558 C C . LYS B 2 96 ? 57.643 64.618 -18.984 1.00 10.41 96 LYS B C 1
ATOM 4559 O O . LYS B 2 96 ? 58.824 64.586 -18.658 1.00 10.75 96 LYS B O 1
ATOM 4565 N N . VAL B 2 97 ? 56.668 64.920 -18.128 1.00 10.07 97 VAL B N 1
ATOM 4566 C CA . VAL B 2 97 ? 56.945 65.191 -16.723 1.00 10.70 97 VAL B CA 1
ATOM 4567 C C . VAL B 2 97 ? 57.628 63.998 -16.062 1.00 10.30 97 VAL B C 1
ATOM 4568 O O . VAL B 2 97 ? 58.625 64.148 -15.362 1.00 10.47 97 VAL B O 1
ATOM 4572 N N . ARG B 2 98 ? 57.092 62.806 -16.296 1.00 10.03 98 ARG B N 1
ATOM 4573 C CA . ARG B 2 98 ? 57.684 61.604 -15.720 1.00 10.12 98 ARG B CA 1
ATOM 4574 C C . ARG B 2 98 ? 59.109 61.361 -16.219 1.00 10.22 98 ARG B C 1
ATOM 4575 O O . ARG B 2 98 ? 59.977 60.964 -15.445 1.00 10.42 98 ARG B O 1
ATOM 4583 N N . VAL B 2 99 ? 59.337 61.590 -17.508 1.00 10.61 99 VAL B N 1
ATOM 4584 C CA . VAL B 2 99 ? 60.662 61.429 -18.116 1.00 11.46 99 VAL B CA 1
ATOM 4585 C C . VAL B 2 99 ? 61.667 62.399 -17.506 1.00 12.04 99 VAL B C 1
ATOM 4586 O O . VAL B 2 99 ? 62.784 62.004 -17.155 1.00 12.54 99 VAL B O 1
ATOM 4590 N N A GLU B 2 100 ? 61.259 63.643 -17.317 0.50 12.06 100 GLU B N 1
ATOM 4591 N N B GLU B 2 100 ? 61.271 63.664 -17.375 0.50 12.07 100 GLU B N 1
ATOM 4592 C CA A GLU B 2 100 ? 62.158 64.629 -16.737 0.50 12.62 100 GLU B CA 1
ATOM 4593 C CA B GLU B 2 100 ? 62.116 64.667 -16.727 0.50 12.64 100 GLU B CA 1
ATOM 4594 C C A GLU B 2 100 ? 62.466 64.379 -15.266 0.50 12.39 100 GLU B C 1
ATOM 4595 C C B GLU B 2 100 ? 62.506 64.191 -15.328 0.50 12.04 100 GLU B C 1
ATOM 4596 O O A GLU B 2 100 ? 63.561 64.687 -14.801 0.50 12.78 100 GLU B O 1
ATOM 4597 O O B GLU B 2 100 ? 63.692 64.140 -14.973 0.50 11.38 100 GLU B O 1
ATOM 4608 N N . HIS B 2 101 ? 61.504 63.821 -14.536 1.00 11.74 101 HIS B N 1
ATOM 4609 C CA . HIS B 2 101 ? 61.758 63.364 -13.178 1.00 11.85 101 HIS B CA 1
ATOM 4610 C C . HIS B 2 101 ? 62.746 62.181 -13.139 1.00 12.42 101 HIS B C 1
ATOM 4611 O O . HIS B 2 101 ? 63.641 62.148 -12.287 1.00 12.96 101 HIS B O 1
ATOM 4618 N N . GLN B 2 102 ? 62.612 61.233 -14.068 1.00 12.96 102 GLN B N 1
ATOM 4619 C CA . GLN B 2 102 ? 63.536 60.092 -14.121 1.00 13.93 102 GLN B CA 1
ATOM 4620 C C . GLN B 2 102 ? 64.980 60.517 -14.332 1.00 14.42 102 GLN B C 1
ATOM 4621 O O . GLN B 2 102 ? 65.901 59.927 -13.757 1.00 14.69 102 GLN B O 1
ATOM 4627 N N . MET B 2 103 ? 65.170 61.530 -15.169 1.00 14.10 103 MET B N 1
ATOM 4628 C CA . MET B 2 103 ? 66.505 61.931 -15.626 1.00 15.62 103 MET B CA 1
ATOM 4629 C C . MET B 2 103 ? 67.172 63.002 -14.767 1.00 15.49 103 MET B C 1
ATOM 4630 O O . MET B 2 103 ? 68.359 63.2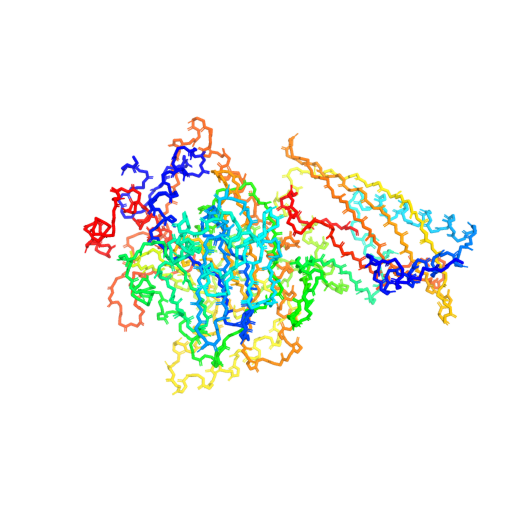83 -14.945 1.00 16.34 103 MET B O 1
ATOM 4635 N N . ASP B 2 104 ? 66.410 63.623 -13.870 1.00 15.02 104 ASP B N 1
ATOM 4636 C CA . ASP B 2 104 ? 66.905 64.749 -13.074 1.00 14.89 104 ASP B CA 1
ATOM 4637 C C . ASP B 2 104 ? 68.035 64.283 -12.160 1.00 15.04 104 ASP B C 1
ATOM 4638 O O . ASP B 2 104 ? 67.899 63.273 -11.479 1.00 14.76 104 ASP B O 1
ATOM 4643 N N . PRO B 2 105 ? 69.159 65.032 -12.125 1.00 15.89 105 PRO B N 1
ATOM 4644 C CA . PRO B 2 105 ? 70.268 64.630 -11.262 1.00 16.50 105 PRO B CA 1
ATOM 4645 C C . PRO B 2 105 ? 69.924 64.620 -9.773 1.00 16.29 105 PRO B C 1
ATOM 4646 O O . PRO B 2 105 ? 70.663 64.051 -8.979 1.00 17.81 105 PRO B O 1
ATOM 4650 N N . GLN B 2 106 ? 68.806 65.232 -9.396 1.00 15.36 106 GLN B N 1
ATOM 4651 C CA . GLN B 2 106 ? 68.366 65.201 -8.008 1.00 15.35 106 GLN B CA 1
ATOM 4652 C C . GLN B 2 106 ? 67.232 64.225 -7.730 1.00 14.34 106 GLN B C 1
ATOM 4653 O O . GLN B 2 106 ? 66.598 64.291 -6.676 1.00 13.58 106 GLN B O 1
ATOM 4659 N N . ASN B 2 107 ? 66.990 63.299 -8.660 1.00 13.55 107 ASN B N 1
ATOM 4660 C CA . ASN B 2 107 ? 66.135 62.154 -8.350 1.00 13.40 107 ASN B CA 1
ATOM 4661 C C . ASN B 2 107 ? 66.974 61.201 -7.512 1.00 13.02 107 ASN B C 1
ATOM 4662 O O . ASN B 2 107 ? 67.781 60.422 -8.051 1.00 13.80 107 ASN B O 1
ATOM 4667 N N . TRP B 2 108 ? 66.797 61.286 -6.197 1.00 12.91 108 TRP B N 1
ATOM 4668 C CA . TRP B 2 108 ? 67.663 60.584 -5.247 1.00 12.90 108 TRP B CA 1
ATOM 4669 C C . TRP B 2 108 ? 67.563 59.069 -5.377 1.00 13.01 108 TRP B C 1
ATOM 4670 O O . TRP B 2 108 ? 68.552 58.355 -5.181 1.00 13.67 108 TRP B O 1
ATOM 4681 N N . ALA B 2 109 ? 66.378 58.578 -5.741 1.00 12.89 109 ALA B N 1
ATOM 4682 C CA . ALA B 2 109 ? 66.149 57.142 -5.888 1.00 12.99 109 ALA B CA 1
ATOM 4683 C C . ALA B 2 109 ? 66.963 56.519 -7.017 1.00 12.72 109 ALA B C 1
ATOM 4684 O O . ALA B 2 109 ? 67.209 55.311 -7.008 1.00 13.03 109 ALA B O 1
ATOM 4686 N N . ASN B 2 110 ? 67.382 57.335 -7.979 1.00 12.54 110 ASN B N 1
ATOM 4687 C CA . ASN B 2 110 ? 68.084 56.836 -9.151 1.00 13.27 110 ASN B CA 1
ATOM 4688 C C . ASN B 2 110 ? 69.611 56.901 -9.070 1.00 12.50 110 ASN B C 1
ATOM 4689 O O . ASN B 2 110 ? 70.296 56.756 -10.078 1.00 13.43 110 ASN B O 1
ATOM 4694 N N . ASN B 2 111 ? 70.121 57.091 -7.858 1.00 11.97 111 ASN B N 1
ATOM 4695 C CA . ASN B 2 111 ? 71.555 57.095 -7.614 1.00 12.03 111 ASN B CA 1
ATOM 4696 C C . ASN B 2 111 ? 71.856 56.107 -6.499 1.00 11.66 111 ASN B C 1
ATOM 4697 O O . ASN B 2 111 ? 71.343 56.273 -5.398 1.00 12.34 111 ASN B O 1
ATOM 4702 N N . PRO B 2 112 ? 72.690 55.078 -6.768 1.00 11.25 112 PRO B N 1
ATOM 4703 C CA . PRO B 2 112 ? 73.351 54.723 -8.026 1.00 10.99 112 PRO B CA 1
ATOM 4704 C C . PRO B 2 112 ? 72.383 54.303 -9.129 1.00 10.86 112 PRO B C 1
ATOM 4705 O O . PRO B 2 112 ? 71.235 53.947 -8.862 1.00 11.50 112 PRO B O 1
ATOM 4709 N N . LYS B 2 113 ? 72.860 54.345 -10.363 1.00 10.20 113 LYS B N 1
ATOM 4710 C CA . LYS B 2 113 ? 72.053 54.020 -11.534 1.00 11.01 113 LYS B CA 1
ATOM 4711 C C . LYS B 2 113 ? 71.397 52.642 -11.437 1.00 10.55 113 LYS B C 1
ATOM 4712 O O . LYS B 2 113 ? 72.057 51.649 -11.149 1.00 11.54 113 LYS B O 1
ATOM 4718 N N A ILE B 2 114 ? 70.091 52.591 -11.666 0.50 9.97 114 ILE B N 1
ATOM 4719 N N B ILE B 2 114 ? 70.098 52.628 -11.723 0.50 10.00 114 ILE B N 1
ATOM 4720 C CA A ILE B 2 114 ? 69.332 51.348 -11.587 0.50 10.15 114 ILE B CA 1
ATOM 4721 C CA B ILE B 2 114 ? 69.235 51.451 -11.733 0.50 10.18 114 ILE B CA 1
ATOM 4722 C C A ILE B 2 114 ? 69.543 50.543 -12.875 0.50 9.40 114 ILE B C 1
ATOM 4723 C C B ILE B 2 114 ? 69.606 50.533 -12.908 0.50 9.32 114 ILE B C 1
ATOM 4724 O O A ILE B 2 114 ? 69.904 51.094 -13.919 0.50 9.92 114 ILE B O 1
ATOM 4725 O O B ILE B 2 114 ? 70.173 50.994 -13.905 0.50 9.79 114 ILE B O 1
ATOM 4734 N N . ARG B 2 115 ? 69.304 49.237 -12.788 1.00 8.84 115 ARG B N 1
ATOM 4735 C CA . ARG B 2 115 ? 69.490 48.313 -13.916 1.00 8.96 115 ARG B CA 1
ATOM 4736 C C . ARG B 2 115 ? 68.175 47.680 -14.365 1.00 8.65 115 ARG B C 1
ATOM 4737 O O . ARG B 2 115 ? 67.476 47.061 -13.561 1.00 9.51 115 ARG B O 1
ATOM 4745 N N . PHE B 2 116 ? 67.861 47.833 -15.648 1.00 8.58 116 PHE B N 1
ATOM 4746 C CA . PHE B 2 116 ? 66.646 47.274 -16.255 1.00 9.05 116 PHE B CA 1
ATOM 4747 C C . PHE B 2 116 ? 66.981 46.239 -17.306 1.00 9.19 116 PHE B C 1
ATOM 4748 O O . PHE B 2 116 ? 67.903 46.430 -18.099 1.00 10.22 116 PHE B O 1
ATOM 4756 N N . THR B 2 117 ? 66.203 45.157 -17.327 1.00 8.86 117 THR B N 1
ATOM 4757 C CA . THR B 2 117 ? 66.291 44.157 -18.372 1.00 8.98 117 THR B CA 1
ATOM 4758 C C . THR B 2 117 ? 64.869 43.748 -18.745 1.00 8.40 117 THR B C 1
ATOM 4759 O O . THR B 2 117 ? 64.100 43.328 -17.867 1.00 9.03 117 THR B O 1
ATOM 4763 N N . ARG B 2 118 ? 64.533 43.852 -20.034 1.00 8.04 118 ARG B N 1
ATOM 4764 C CA . ARG B 2 118 ? 63.182 43.562 -20.521 1.00 8.54 118 ARG B CA 1
ATOM 4765 C C . ARG B 2 118 ? 63.159 42.371 -21.459 1.00 8.36 118 ARG B C 1
ATOM 4766 O O . ARG B 2 118 ? 64.010 42.232 -22.347 1.00 10.29 118 ARG B O 1
ATOM 4774 N N . PHE B 2 119 ? 62.156 41.523 -21.274 1.00 7.71 119 PHE B N 1
ATOM 4775 C CA . PHE B 2 119 ? 61.982 40.312 -22.058 1.00 8.11 119 PHE B CA 1
ATOM 4776 C C . PHE B 2 119 ? 60.613 40.393 -22.702 1.00 8.24 119 PHE B C 1
ATOM 4777 O O . PHE B 2 119 ? 59.596 40.349 -21.995 1.00 8.90 119 PHE B O 1
ATOM 4785 N N . VAL B 2 120 ? 60.577 40.530 -24.024 1.00 8.02 120 VAL B N 1
ATOM 4786 C CA . VAL B 2 120 ? 59.324 40.666 -24.775 1.00 8.82 120 VAL B CA 1
ATOM 4787 C C . VAL B 2 120 ? 59.050 39.378 -25.522 1.00 8.59 120 VAL B C 1
ATOM 4788 O O . VAL B 2 120 ? 59.917 38.872 -26.233 1.00 9.50 120 VAL B O 1
ATOM 4792 N N . THR B 2 121 ? 57.854 38.824 -25.352 1.00 8.19 121 THR B N 1
ATOM 4793 C CA . THR B 2 121 ? 57.511 37.548 -25.972 1.00 8.27 121 THR B CA 1
ATOM 4794 C C . THR B 2 121 ? 56.080 37.580 -26.490 1.00 7.69 121 THR B C 1
ATOM 4795 O O . THR B 2 121 ? 55.310 38.514 -26.221 1.00 7.90 121 THR B O 1
ATOM 4799 N N . ASN B 2 122 ? 55.735 36.540 -27.244 1.00 7.44 122 ASN B N 1
ATOM 4800 C CA . ASN B 2 122 ? 54.336 36.295 -27.628 1.00 8.46 122 ASN B CA 1
ATOM 4801 C C . ASN B 2 122 ? 53.771 37.476 -28.403 1.00 8.67 122 ASN B C 1
ATOM 4802 O O . ASN B 2 122 ? 52.631 37.875 -28.214 1.00 9.85 122 ASN B O 1
ATOM 4807 N N . VAL B 2 123 ? 54.571 38.003 -29.313 1.00 8.93 123 VAL B N 1
ATOM 4808 C CA . VAL B 2 123 ? 54.160 39.163 -30.093 1.00 9.34 123 VAL B CA 1
ATOM 4809 C C . VAL B 2 123 ? 53.120 38.758 -31.122 1.00 9.73 123 VAL B C 1
ATOM 4810 O O . VAL B 2 123 ? 53.302 37.799 -31.871 1.00 10.63 123 VAL B O 1
ATOM 4814 N N A THR B 2 124 ? 52.037 39.503 -31.180 0.50 9.58 124 THR B N 1
ATOM 4815 N N B THR B 2 124 ? 52.024 39.523 -31.177 0.50 9.87 124 THR B N 1
ATOM 4816 C CA A THR B 2 124 ? 51.143 39.342 -32.290 0.50 10.38 124 THR B CA 1
ATOM 4817 C CA B THR B 2 124 ? 50.889 39.278 -32.085 0.50 10.84 124 THR B CA 1
ATOM 4818 C C A THR B 2 124 ? 50.715 40.712 -32.750 0.50 9.74 124 THR B C 1
ATOM 4819 C C B THR B 2 124 ? 50.385 40.622 -32.651 0.50 10.05 124 THR B C 1
ATOM 4820 O O A THR B 2 124 ? 50.801 41.701 -32.025 0.50 9.44 124 THR B O 1
ATOM 4821 O O B THR B 2 124 ? 50.088 41.522 -31.867 0.50 9.41 124 THR B O 1
ATOM 4828 N N . ALA B 2 125 ? 50.274 40.753 -33.983 1.00 10.00 125 ALA B N 1
ATOM 4829 C CA . ALA B 2 125 ? 49.921 42.022 -34.610 1.00 9.64 125 ALA B CA 1
ATOM 4830 C C . ALA B 2 125 ? 48.782 41.854 -35.587 1.00 9.67 125 ALA B C 1
ATOM 4831 O O . ALA B 2 125 ? 48.601 40.798 -36.180 1.00 9.99 125 ALA B O 1
ATOM 4833 N N . ALA B 2 126 ? 48.013 42.921 -35.775 1.00 9.17 126 ALA B N 1
ATOM 4834 C CA . ALA B 2 126 ? 46.954 42.940 -36.779 1.00 9.74 126 ALA B CA 1
ATOM 4835 C C . ALA B 2 126 ? 46.752 44.365 -37.250 1.00 9.57 126 ALA B C 1
ATOM 4836 O O . ALA B 2 126 ? 46.583 45.263 -36.436 1.00 9.98 126 ALA B O 1
ATOM 4838 N N . LYS B 2 127 ? 46.735 44.570 -38.562 1.00 10.29 127 LYS B N 1
ATOM 4839 C CA . LYS B 2 127 ? 46.399 45.866 -39.134 1.00 12.12 127 LYS B CA 1
ATOM 4840 C C . LYS B 2 127 ? 44.937 46.153 -38.803 1.00 11.51 127 LYS B C 1
ATOM 4841 O O . LYS B 2 127 ? 44.087 45.275 -38.926 1.00 11.83 127 LYS B O 1
ATOM 4847 N N . ASP B 2 128 ? 44.629 47.379 -38.396 1.00 11.21 128 ASP B N 1
ATOM 4848 C CA . ASP B 2 128 ? 43.237 47.759 -38.193 1.00 11.22 128 ASP B CA 1
ATOM 4849 C C . ASP B 2 128 ? 42.451 47.665 -39.495 1.00 11.44 128 ASP B C 1
ATOM 4850 O O . ASP B 2 128 ? 42.960 48.032 -40.550 1.00 12.32 128 ASP B O 1
ATOM 4855 N N . LYS B 2 129 ? 41.222 47.167 -39.416 1.00 11.99 129 LYS B N 1
ATOM 4856 C CA . LYS B 2 129 ? 40.416 46.941 -40.625 1.00 13.00 129 LYS B CA 1
ATOM 4857 C C . LYS B 2 129 ? 39.846 48.217 -41.240 1.00 13.64 129 LYS B C 1
ATOM 4858 O O . LYS B 2 129 ? 39.432 48.210 -42.398 1.00 14.33 129 LYS B O 1
ATOM 4864 N N A SER B 2 130 ? 39.817 49.297 -40.469 0.50 13.61 130 SER B N 1
ATOM 4865 N N B SER B 2 130 ? 39.839 49.298 -40.465 0.50 13.65 130 SER B N 1
ATOM 4866 C CA A SER B 2 130 ? 39.343 50.580 -40.978 0.50 14.20 130 SER B CA 1
ATOM 4867 C CA B SER B 2 130 ? 39.308 50.580 -40.924 0.50 14.27 130 SER B CA 1
ATOM 4868 C C A SER B 2 130 ? 40.511 51.499 -41.289 0.50 14.33 130 SER B C 1
ATOM 4869 C C B SER B 2 130 ? 40.406 51.598 -41.194 0.50 14.36 130 SER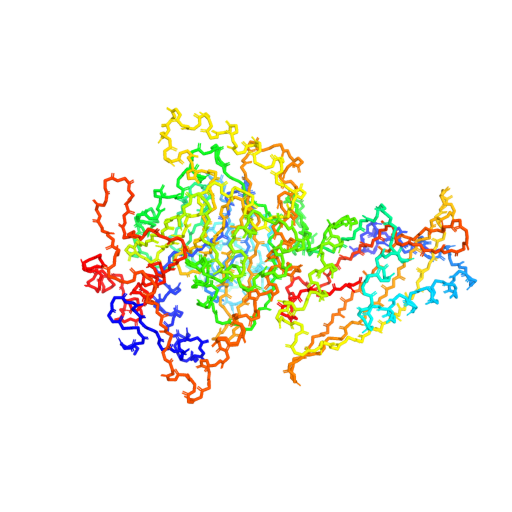 B C 1
ATOM 4870 O O A SER B 2 130 ? 40.596 52.088 -42.373 0.50 14.84 130 SER B O 1
ATOM 4871 O O B SER B 2 130 ? 40.334 52.354 -42.162 0.50 14.85 130 SER B O 1
ATOM 4876 N N . ALA B 2 131 ? 41.410 51.626 -40.320 1.00 14.36 131 ALA B N 1
ATOM 4877 C CA . ALA B 2 131 ? 42.527 52.535 -40.437 1.00 14.53 131 ALA B CA 1
ATOM 4878 C C . ALA B 2 131 ? 43.795 51.714 -40.675 1.00 15.29 131 ALA B C 1
ATOM 4879 O O . ALA B 2 131 ? 44.462 51.305 -39.730 1.00 14.20 131 ALA B O 1
ATOM 4881 N N . PRO B 2 132 ? 44.141 51.476 -41.948 1.00 16.45 132 PRO B N 1
ATOM 4882 C CA . PRO B 2 132 ? 45.264 50.577 -42.216 1.00 16.86 132 PRO B CA 1
ATOM 4883 C C . PRO B 2 132 ? 46.617 51.048 -41.675 1.00 16.62 132 PRO B C 1
ATOM 4884 O O . PRO B 2 132 ? 47.520 50.221 -41.541 1.00 17.35 132 PRO B O 1
ATOM 4888 N N . GLU B 2 133 ? 46.758 52.338 -41.366 1.00 15.90 133 GLU B N 1
ATOM 4889 C CA . GLU B 2 133 ? 47.996 52.864 -40.765 1.00 15.09 133 GLU B CA 1
ATOM 4890 C C . GLU B 2 133 ? 48.145 52.530 -39.287 1.00 12.76 133 GLU B C 1
ATOM 4891 O O . GLU B 2 133 ? 49.215 52.742 -38.697 1.00 13.16 133 GLU B O 1
ATOM 4897 N N . ILE B 2 134 ? 47.072 52.025 -38.692 1.00 11.48 134 ILE B N 1
ATOM 4898 C CA . ILE B 2 134 ? 47.056 51.626 -37.296 1.00 10.95 134 ILE B CA 1
ATOM 4899 C C . ILE B 2 134 ? 47.316 50.129 -37.178 1.00 10.48 134 ILE B C 1
ATOM 4900 O O . ILE B 2 134 ? 46.667 49.311 -37.845 1.00 11.11 134 ILE B O 1
ATOM 4905 N N . LEU B 2 135 ? 48.282 49.793 -36.330 1.00 9.64 135 LEU B N 1
ATOM 4906 C CA . LEU B 2 135 ? 48.643 48.408 -36.057 1.00 9.81 135 LEU B CA 1
ATOM 4907 C C . LEU B 2 135 ? 48.269 48.087 -34.633 1.00 9.28 135 LEU B C 1
ATOM 4908 O O . LEU B 2 135 ? 48.757 48.723 -33.692 1.00 10.22 135 LEU B O 1
ATOM 4913 N N . HIS B 2 136 ? 47.396 47.102 -34.471 1.00 8.83 136 HIS B N 1
ATOM 4914 C CA . HIS B 2 136 ? 47.110 46.551 -33.150 1.00 8.41 136 HIS B CA 1
ATOM 4915 C C . HIS B 2 136 ? 48.213 45.572 -32.804 1.00 8.36 136 HIS B C 1
ATOM 4916 O O . HIS B 2 136 ? 48.574 44.734 -33.626 1.00 8.77 136 HIS B O 1
ATOM 4923 N N . VAL B 2 137 ? 48.748 45.675 -31.595 1.00 8.45 137 VAL B N 1
ATOM 4924 C CA . VAL B 2 137 ? 49.857 44.830 -31.178 1.00 9.15 137 VAL B CA 1
ATOM 4925 C C . VAL B 2 137 ? 49.593 44.341 -29.772 1.00 9.18 137 VAL B C 1
ATOM 4926 O O . VAL B 2 137 ? 49.160 45.093 -28.914 1.00 10.50 137 VAL B O 1
ATOM 4930 N N A ARG B 2 138 ? 49.828 43.052 -29.566 0.50 9.02 138 ARG B N 1
ATOM 4931 N N B ARG B 2 138 ? 49.853 43.067 -29.528 0.50 9.05 138 ARG B N 1
ATOM 4932 C CA A ARG B 2 138 ? 49.787 42.431 -28.257 0.50 8.79 138 ARG B CA 1
ATOM 4933 C CA B ARG B 2 138 ? 49.747 42.511 -28.192 0.50 8.82 138 ARG B CA 1
ATOM 4934 C C A ARG B 2 138 ? 51.174 41.864 -27.998 0.50 8.07 138 ARG B C 1
ATOM 4935 C C B ARG B 2 138 ? 51.048 41.758 -27.926 0.50 8.24 138 ARG B C 1
ATOM 4936 O O A ARG B 2 138 ? 51.803 41.309 -28.907 0.50 7.97 138 ARG B O 1
ATOM 4937 O O B ARG B 2 138 ? 51.498 40.990 -28.771 0.50 7.96 138 ARG B O 1
ATOM 4952 N N . SER B 2 139 ? 51.655 41.999 -26.770 1.00 7.57 139 SER B N 1
ATOM 4953 C CA . SER B 2 139 ? 52.925 41.359 -26.413 1.00 7.70 139 SER B CA 1
ATOM 4954 C C . SER B 2 139 ? 53.004 41.207 -24.922 1.00 7.76 139 SER B C 1
ATOM 4955 O O . SER B 2 139 ? 52.454 42.009 -24.171 1.00 8.18 139 SER B O 1
ATOM 4958 N N . ASN B 2 140 ? 53.710 40.176 -24.489 1.00 7.54 140 ASN B N 1
ATOM 4959 C CA . ASN B 2 140 ? 53.915 39.923 -23.074 1.00 7.95 140 ASN B CA 1
ATOM 4960 C C . ASN B 2 140 ? 55.311 40.372 -22.666 1.00 7.93 140 ASN B C 1
ATOM 4961 O O . ASN B 2 140 ? 56.267 40.268 -23.445 1.00 9.51 140 ASN B O 1
ATOM 4966 N N . LEU B 2 141 ? 55.404 40.930 -21.467 1.00 7.54 141 LEU B N 1
ATOM 4967 C CA . LEU B 2 141 ? 56.637 41.505 -20.953 1.00 7.58 141 LEU B CA 1
ATOM 4968 C C . LEU B 2 141 ? 56.977 40.956 -19.592 1.00 7.13 141 LEU B C 1
ATOM 4969 O O . LEU B 2 141 ? 56.127 40.927 -18.700 1.00 7.36 141 LEU B O 1
ATOM 4974 N N . ILE B 2 142 ? 58.244 40.555 -19.436 1.00 7.07 142 ILE B N 1
ATOM 4975 C CA . ILE B 2 142 ? 58.863 40.408 -18.120 1.00 7.47 142 ILE B CA 1
ATOM 4976 C C . ILE B 2 142 ? 59.870 41.544 -17.995 1.00 7.46 142 ILE B C 1
ATOM 4977 O O . ILE B 2 142 ? 60.704 41.741 -18.888 1.00 7.74 142 ILE B O 1
ATOM 4982 N N . LEU B 2 143 ? 59.780 42.314 -16.911 1.00 7.58 143 LEU B N 1
ATOM 4983 C CA . LEU B 2 143 ? 60.716 43.406 -16.682 1.00 7.92 143 LEU B CA 1
ATOM 4984 C C . LEU B 2 143 ? 61.420 43.165 -15.356 1.00 7.75 143 LEU B C 1
ATOM 4985 O O . LEU B 2 143 ? 60.766 43.052 -14.323 1.00 8.38 143 LEU B O 1
ATOM 4990 N N . HIS B 2 144 ? 62.747 43.070 -15.402 1.00 7.72 144 HIS B N 1
ATOM 4991 C CA . HIS B 2 144 ? 63.576 42.863 -14.223 1.00 7.97 144 HIS B CA 1
ATOM 4992 C C . HIS B 2 144 ? 64.240 44.193 -13.884 1.00 7.87 144 HIS B C 1
ATOM 4993 O O . HIS B 2 144 ? 64.876 44.818 -14.745 1.00 8.58 144 HIS B O 1
ATOM 5000 N N . ARG B 2 145 ? 64.078 44.627 -12.646 1.00 8.20 145 ARG B N 1
ATOM 5001 C CA . ARG B 2 145 ? 64.691 45.858 -12.155 1.00 8.60 145 ARG B CA 1
ATOM 5002 C C . ARG B 2 145 ? 65.540 45.533 -10.944 1.00 8.58 145 ARG B C 1
ATOM 5003 O O . ARG B 2 145 ? 65.044 44.956 -9.979 1.00 8.99 145 ARG B O 1
ATOM 5011 N N . ALA B 2 146 ? 66.821 45.907 -10.997 1.00 8.54 146 ALA B N 1
ATOM 5012 C CA . ALA B 2 146 ? 67.745 45.651 -9.892 1.00 9.11 146 ALA B CA 1
ATOM 5013 C C . ALA B 2 146 ? 68.360 46.967 -9.427 1.00 9.27 146 ALA B C 1
ATOM 5014 O O . ALA B 2 146 ? 68.774 47.799 -10.250 1.00 9.67 146 ALA B O 1
ATOM 5016 N N . ARG B 2 147 ? 68.437 47.153 -8.114 1.00 9.72 147 ARG B N 1
ATOM 5017 C CA . ARG B 2 147 ? 69.033 48.359 -7.544 1.00 10.84 147 ARG B CA 1
ATOM 5018 C C . ARG B 2 147 ? 69.539 48.081 -6.149 1.00 10.31 147 ARG B C 1
ATOM 5019 O O . ARG B 2 147 ? 69.134 47.124 -5.507 1.00 9.93 147 ARG B O 1
ATOM 5027 N N . ARG B 2 148 ? 70.426 48.956 -5.680 1.00 11.09 148 ARG B N 1
ATOM 5028 C CA . ARG B 2 148 ? 70.778 49.041 -4.254 1.00 11.39 148 ARG B CA 1
ATOM 5029 C C . ARG B 2 148 ? 71.278 47.706 -3.688 1.00 11.64 148 ARG B C 1
ATOM 5030 O O . ARG B 2 148 ? 70.956 47.328 -2.557 1.00 11.89 148 ARG B O 1
ATOM 5038 N N . GLU B 2 149 ? 72.070 47.009 -4.504 1.00 11.55 149 GLU B N 1
ATOM 5039 C CA . GLU B 2 149 ? 72.803 45.780 -4.122 1.00 11.91 149 GLU B CA 1
ATOM 5040 C C . GLU B 2 149 ? 71.964 44.519 -4.098 1.00 11.79 149 GLU B C 1
ATOM 5041 O O . GLU B 2 149 ? 72.360 43.508 -4.682 1.00 11.69 149 GLU B O 1
ATOM 5047 N N . ASN B 2 150 ? 70.832 44.570 -3.406 1.00 11.65 150 ASN B N 1
ATOM 5048 C CA . ASN B 2 150 ? 70.058 43.355 -3.195 1.00 12.70 150 ASN B CA 1
ATOM 5049 C C . ASN B 2 150 ? 68.562 43.520 -3.431 1.00 12.28 150 ASN B C 1
ATOM 5050 O O . ASN B 2 150 ? 67.785 42.660 -3.027 1.00 13.64 150 ASN B O 1
ATOM 5055 N N . GLN B 2 151 ? 68.151 44.601 -4.087 1.00 11.34 151 GLN B N 1
ATOM 5056 C CA . GLN B 2 151 ? 66.745 44.762 -4.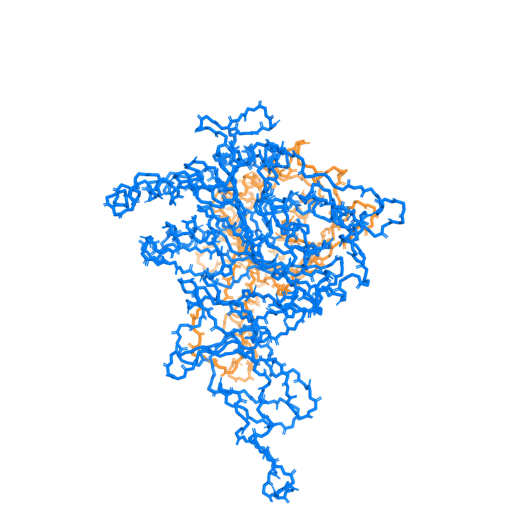458 1.00 11.24 151 GLN B CA 1
ATOM 5057 C C . GLN B 2 151 ? 66.530 44.276 -5.879 1.00 10.55 151 GLN B C 1
ATOM 5058 O O . GLN B 2 151 ? 67.218 44.704 -6.805 1.00 10.59 151 GLN B O 1
ATOM 5064 N N . VAL B 2 152 ? 65.585 43.352 -6.024 1.00 10.65 152 VAL B N 1
ATOM 5065 C CA . VAL B 2 152 ? 65.203 42.801 -7.318 1.00 11.14 152 VAL B CA 1
ATOM 5066 C C . VAL B 2 152 ? 63.690 42.759 -7.384 1.00 10.62 152 VAL B C 1
ATOM 5067 O O . VAL B 2 152 ? 63.045 42.168 -6.517 1.00 11.88 152 VAL B O 1
ATOM 5071 N N . ASP B 2 153 ? 63.138 43.386 -8.414 1.00 9.89 153 ASP B N 1
ATOM 5072 C CA . ASP B 2 153 ? 61.701 43.371 -8.650 1.00 10.07 153 ASP B CA 1
ATOM 5073 C C . ASP B 2 153 ? 61.451 42.897 -10.063 1.00 9.13 153 ASP B C 1
ATOM 5074 O O . ASP B 2 153 ? 62.108 43.356 -11.005 1.00 10.18 153 ASP B O 1
ATOM 5079 N N . VAL B 2 154 ? 60.509 41.968 -10.207 1.00 8.94 154 VAL B N 1
ATOM 5080 C CA . VAL B 2 154 ? 60.159 41.414 -11.503 1.00 9.27 154 VAL B CA 1
ATOM 5081 C C . VAL B 2 154 ? 58.683 41.662 -11.773 1.00 8.80 154 VAL B C 1
ATOM 5082 O O . VAL B 2 154 ? 57.825 41.324 -10.959 1.00 9.95 154 VAL B O 1
ATOM 5086 N N . PHE B 2 155 ? 58.424 42.306 -12.902 1.00 8.39 155 PHE B N 1
ATOM 5087 C CA . PHE B 2 155 ? 57.085 42.705 -13.338 1.00 8.17 155 PHE B CA 1
ATOM 5088 C C . PHE B 2 155 ? 56.671 41.825 -14.509 1.00 8.08 155 PHE B C 1
ATOM 5089 O O . PHE B 2 155 ? 57.500 41.450 -15.335 1.00 8.28 155 PHE B O 1
ATOM 5097 N N . TYR B 2 156 ? 55.372 41.515 -14.587 1.00 8.13 156 TYR B N 1
ATOM 5098 C CA . TYR B 2 156 ? 54.814 40.634 -15.607 1.00 8.25 156 TYR B CA 1
ATOM 5099 C C . TYR B 2 156 ? 53.566 41.310 -16.157 1.00 8.87 156 TYR B C 1
ATOM 5100 O O . TYR B 2 156 ? 52.694 41.704 -15.372 1.00 9.73 156 TYR B O 1
ATOM 5109 N N . ALA B 2 157 ? 53.456 41.440 -17.474 1.00 8.60 157 ALA B N 1
ATOM 5110 C CA . ALA B 2 157 ? 52.344 42.198 -18.048 1.00 9.24 157 ALA B CA 1
ATOM 5111 C C . ALA B 2 157 ? 52.068 41.814 -19.482 1.00 8.91 157 ALA B C 1
ATOM 5112 O O . ALA B 2 157 ? 52.949 41.330 -20.191 1.00 9.73 157 ALA B O 1
ATOM 5114 N N . THR B 2 158 ? 50.837 42.060 -19.913 1.00 8.98 158 THR B N 1
ATOM 5115 C CA . THR B 2 158 ? 50.450 41.999 -21.323 1.00 8.94 158 THR B CA 1
ATOM 5116 C C . THR B 2 158 ? 50.151 43.417 -21.776 1.00 8.80 158 THR B C 1
ATOM 5117 O O . THR B 2 158 ? 49.298 44.095 -21.195 1.00 9.51 158 THR B O 1
ATOM 5121 N N . ARG B 2 159 ? 50.868 43.873 -22.792 1.00 8.36 159 ARG B N 1
ATOM 5122 C CA . ARG B 2 159 ? 50.649 45.205 -23.363 1.00 8.54 159 ARG B CA 1
ATOM 5123 C C . ARG B 2 159 ? 49.741 45.111 -24.564 1.00 8.62 159 ARG B C 1
ATOM 5124 O O . ARG B 2 159 ? 50.044 44.393 -25.523 1.00 9.29 159 ARG B O 1
ATOM 5132 N N . GLU B 2 160 ? 48.640 45.855 -24.517 1.00 8.56 160 GLU B N 1
ATOM 5133 C CA . GLU B 2 160 ? 47.687 45.927 -25.627 1.00 8.68 160 GLU B CA 1
ATOM 5134 C C . GLU B 2 160 ? 47.845 47.300 -26.258 1.00 8.17 160 GLU B C 1
ATOM 5135 O O . GLU B 2 160 ? 47.444 48.309 -25.658 1.00 9.05 160 GLU B O 1
ATOM 5141 N N . ASP B 2 161 ? 48.481 47.337 -27.428 1.00 8.58 161 ASP B N 1
ATOM 5142 C CA . ASP B 2 161 ? 48.920 48.579 -28.039 1.00 8.78 161 ASP B CA 1
ATOM 5143 C C . ASP B 2 161 ? 48.186 48.883 -29.329 1.00 8.68 161 ASP B C 1
ATOM 5144 O O . ASP B 2 161 ? 47.789 47.983 -30.070 1.00 8.80 161 ASP B O 1
ATOM 5149 N N . LYS B 2 162 ? 48.112 50.180 -29.627 1.00 8.88 162 LYS B N 1
ATOM 5150 C CA . LYS B 2 162 ? 47.887 50.671 -30.976 1.00 9.28 162 LYS B CA 1
ATOM 5151 C C . LYS B 2 162 ? 49.093 51.498 -31.358 1.00 8.90 162 LYS B C 1
ATOM 5152 O O . LYS B 2 162 ? 49.479 52.419 -30.635 1.00 9.20 162 LYS B O 1
ATOM 5158 N N . TRP B 2 163 ? 49.681 51.145 -32.494 1.00 8.86 163 TRP B N 1
ATOM 5159 C CA . TRP B 2 163 ? 50.804 51.864 -33.080 1.00 9.18 163 TRP B CA 1
ATOM 5160 C C . TRP B 2 163 ? 50.355 52.464 -34.401 1.00 9.69 163 TRP B C 1
ATOM 5161 O O . TRP B 2 163 ? 49.445 51.953 -35.045 1.00 10.59 163 TRP B O 1
ATOM 5172 N N . LYS B 2 164 ? 51.003 53.548 -34.818 1.00 10.29 164 LYS B N 1
ATOM 5173 C CA . LYS B 2 164 ? 50.631 54.240 -36.051 1.00 11.73 164 LYS B CA 1
ATOM 5174 C C . LYS B 2 164 ? 51.852 54.432 -36.940 1.00 10.82 164 LYS B C 1
ATOM 5175 O O . LYS B 2 164 ? 52.905 54.885 -36.482 1.00 10.73 164 LYS B O 1
ATOM 5181 N N . ARG B 2 165 ? 51.708 54.084 -38.216 1.00 11.74 165 ARG B N 1
ATOM 5182 C CA . ARG B 2 165 ? 52.737 54.392 -39.206 1.00 12.39 165 ARG B CA 1
ATOM 5183 C C . ARG B 2 165 ? 52.809 55.894 -39.465 1.00 13.50 165 ARG B C 1
ATOM 5184 O O . ARG B 2 165 ? 51.779 56.558 -39.570 1.00 14.14 165 ARG B O 1
ATOM 5192 N N . ILE B 2 166 ? 54.038 56.405 -39.544 0.50 15.38 166 ILE B N 1
ATOM 5193 C CA . ILE B 2 166 ? 54.333 57.824 -39.758 0.50 18.47 166 ILE B CA 1
ATOM 5194 C C . ILE B 2 166 ? 54.886 58.050 -41.164 1.00 20.10 166 ILE B C 1
ATOM 5195 O O . ILE B 2 166 ? 55.602 57.187 -41.707 1.00 21.76 166 ILE B O 1
ATOM 5200 N N . GLU B 2 167 ? 54.575 59.203 -41.753 1.00 20.96 167 GLU B N 1
ATOM 5201 C CA . GLU B 2 167 ? 55.195 59.614 -43.031 1.00 21.97 167 GLU B CA 1
ATOM 5202 C C . GLU B 2 167 ? 56.719 59.597 -42.847 1.00 23.02 167 GLU B C 1
ATOM 5203 O O . GLU B 2 167 ? 57.233 60.163 -41.878 1.00 23.80 167 GLU B O 1
ATOM 5205 N N . GLY B 2 168 ? 57.429 58.893 -43.726 1.00 23.71 168 GLY B N 1
ATOM 5206 C CA . GLY B 2 168 ? 58.879 58.720 -43.570 1.00 23.82 168 GLY B CA 1
ATOM 5207 C C . GLY B 2 168 ? 59.328 57.332 -43.128 1.00 23.85 168 GLY B C 1
ATOM 5208 O O . GLY B 2 168 ? 60.511 57.000 -43.215 1.00 24.83 168 GLY B O 1
ATOM 5209 N N . GLY B 2 169 ? 58.398 56.522 -42.623 1.00 23.14 169 GLY B N 1
ATOM 5210 C CA . GLY B 2 169 ? 58.693 55.114 -42.344 1.00 21.68 169 GLY B CA 1
ATOM 5211 C C . GLY B 2 169 ? 58.653 54.691 -40.885 1.00 20.40 169 GLY B C 1
ATOM 5212 O O . GLY B 2 169 ? 58.586 53.491 -40.588 1.00 21.09 169 GLY B O 1
ATOM 5213 N N . GLY B 2 170 ? 58.692 55.666 -39.982 1.00 18.45 170 GLY B N 1
ATOM 5214 C CA . GLY B 2 170 ? 58.613 55.401 -38.545 1.00 16.34 170 GLY B CA 1
ATOM 5215 C C . GLY B 2 170 ? 57.264 54.857 -38.089 1.00 14.47 170 GLY B C 1
ATOM 5216 O O . GLY B 2 170 ? 56.290 54.848 -38.844 1.00 14.37 170 GLY B O 1
ATOM 5217 N N . ILE B 2 171 ? 57.230 54.373 -36.852 1.00 12.70 171 ILE B N 1
ATOM 5218 C CA . ILE B 2 171 ? 56.022 53.822 -36.241 1.00 11.97 171 ILE B CA 1
ATOM 5219 C C . ILE B 2 171 ? 56.002 54.310 -34.799 1.00 10.52 171 ILE B C 1
ATOM 5220 O O . ILE B 2 171 ? 56.982 54.132 -34.057 1.00 11.13 171 ILE B O 1
ATOM 5225 N N . LYS B 2 172 ? 54.891 54.911 -34.382 1.00 9.70 172 LYS B N 1
ATOM 5226 C CA . LYS B 2 172 ? 54.814 55.472 -33.035 1.00 10.27 172 LYS B CA 1
ATOM 5227 C C . LYS B 2 172 ? 53.608 54.972 -32.262 1.00 9.39 172 LYS B C 1
ATOM 5228 O O . LYS B 2 172 ? 52.552 54.704 -32.829 1.00 10.05 172 LYS B O 1
ATOM 5234 N N . LEU B 2 173 ? 53.775 54.869 -30.953 1.00 8.69 173 LEU B N 1
ATOM 5235 C CA . LEU B 2 173 ? 52.749 54.349 -30.066 1.00 8.91 173 LEU B CA 1
ATOM 5236 C C . LEU B 2 173 ? 51.644 55.388 -29.853 1.00 9.00 173 LEU B C 1
ATOM 5237 O O . LEU B 2 173 ? 51.925 56.505 -29.415 1.00 9.52 173 LEU B O 1
ATOM 5242 N N A VAL B 2 174 ? 50.394 55.038 -30.156 0.50 8.92 174 VAL B N 1
ATOM 5243 N N B VAL B 2 174 ? 50.407 54.988 -30.159 0.50 9.11 174 VAL B N 1
ATOM 5244 C CA A VAL B 2 174 ? 49.280 55.955 -29.871 0.50 9.12 174 VAL B CA 1
ATOM 5245 C CA B VAL B 2 174 ? 49.207 55.820 -30.027 0.50 9.50 174 VAL B CA 1
ATOM 5246 C C A VAL B 2 174 ? 48.448 55.527 -28.664 0.50 9.05 174 VAL B C 1
ATOM 5247 C C B VAL B 2 174 ? 48.479 55.511 -28.715 0.50 9.20 174 VAL B C 1
ATOM 5248 O O A VAL B 2 174 ? 47.788 56.353 -28.043 0.50 8.93 174 VAL B O 1
ATOM 5249 O O B VAL B 2 174 ? 47.937 56.401 -28.069 0.50 9.13 174 VAL B O 1
ATOM 5256 N N . GLU B 2 175 ? 48.478 54.238 -28.324 1.00 9.16 175 GLU B N 1
ATOM 5257 C CA . GLU B 2 175 ? 47.836 53.780 -27.093 1.00 9.54 175 GLU B CA 1
ATOM 5258 C C . GLU B 2 175 ? 48.573 52.555 -26.582 1.00 9.21 175 GLU B C 1
ATOM 5259 O O . GLU B 2 175 ? 48.876 51.663 -27.358 1.00 9.39 175 GLU B O 1
ATOM 5265 N N . ARG B 2 176 ? 48.846 52.527 -25.281 1.00 8.99 176 ARG B N 1
ATOM 5266 C CA . ARG B 2 176 ? 49.243 51.292 -24.604 1.00 8.90 176 ARG B CA 1
ATOM 5267 C C . ARG B 2 176 ? 48.305 51.119 -23.427 1.00 8.75 176 ARG B C 1
ATOM 5268 O O . ARG B 2 176 ? 48.102 52.048 -22.644 1.00 9.77 176 ARG B O 1
ATOM 5276 N N . PHE B 2 177 ? 47.738 49.922 -23.311 1.00 8.61 177 PHE B N 1
ATOM 5277 C CA . PHE B 2 177 ? 46.870 49.563 -22.215 1.00 8.59 177 PHE B CA 1
ATOM 5278 C C . PHE B 2 177 ? 47.398 48.288 -21.564 1.00 8.32 177 PHE B C 1
ATOM 5279 O O . PHE B 2 177 ? 47.665 47.312 -22.262 1.00 8.79 177 PHE B O 1
ATOM 5287 N N . VAL B 2 178 ? 47.504 48.311 -20.238 1.00 8.17 178 VAL B N 1
ATOM 5288 C CA . VAL B 2 178 ? 47.890 47.143 -19.448 1.00 8.25 178 VAL B CA 1
ATOM 5289 C C . VAL B 2 178 ? 46.898 46.973 -18.318 1.00 7.99 178 VAL B C 1
ATOM 5290 O O . VAL B 2 178 ? 46.688 47.900 -17.532 1.00 8.79 178 VAL B O 1
ATOM 5294 N N . ASP B 2 179 ? 46.299 45.789 -18.239 1.00 8.41 179 ASP B N 1
ATOM 5295 C CA . ASP B 2 179 ? 45.487 45.395 -17.101 1.00 8.99 179 ASP B CA 1
ATOM 5296 C C . ASP B 2 179 ? 46.439 44.626 -16.184 1.00 8.67 179 ASP B C 1
ATOM 5297 O O . ASP B 2 179 ? 46.729 43.453 -16.427 1.00 8.98 179 ASP B O 1
ATOM 5302 N N . TYR B 2 180 ? 47.009 45.300 -15.192 1.00 8.46 180 TYR B N 1
ATOM 5303 C CA . TYR B 2 180 ? 48.137 44.719 -14.460 1.00 9.18 180 TYR B CA 1
ATOM 5304 C C . TYR B 2 180 ? 47.687 43.498 -13.652 1.00 9.44 180 TYR B C 1
ATOM 5305 O O . TYR B 2 180 ? 46.715 43.592 -12.921 1.00 11.06 180 TYR B O 1
ATOM 5314 N N . PRO B 2 181 ? 48.346 42.341 -13.807 1.00 8.87 181 PRO B N 1
ATOM 5315 C CA . PRO B 2 181 ? 47.732 41.126 -13.257 1.00 9.37 181 PRO B CA 1
ATOM 5316 C C . PRO B 2 181 ? 47.739 40.914 -11.753 1.00 9.44 181 PRO B C 1
ATOM 5317 O O . PRO B 2 181 ? 46.924 40.135 -11.251 1.00 9.91 181 PRO B O 1
ATOM 5321 N N A GLU B 2 182 ? 48.654 41.569 -11.054 0.50 9.57 182 GLU B N 1
ATOM 5322 N N B GLU B 2 182 ? 48.636 41.591 -11.042 0.50 9.56 182 GLU B N 1
ATOM 5323 C CA A GLU B 2 182 ? 48.706 41.480 -9.608 0.50 9.92 182 GLU B CA 1
ATOM 5324 C CA B GLU B 2 182 ? 48.759 41.454 -9.590 0.50 9.98 182 GLU B CA 1
ATOM 5325 C C A GLU B 2 182 ? 47.941 42.654 -9.045 0.50 9.73 182 GLU B C 1
ATOM 5326 C C B GLU B 2 182 ? 48.059 42.632 -8.911 0.50 9.66 182 GLU B C 1
ATOM 5327 O O A GLU B 2 182 ? 48.236 43.798 -9.376 0.50 9.49 182 GLU B O 1
ATOM 5328 O O B GLU B 2 182 ? 48.537 43.762 -9.022 0.50 9.26 182 GLU B O 1
ATOM 5339 N N . ARG B 2 183 ? 46.944 42.381 -8.216 1.00 9.37 183 ARG B N 1
ATOM 5340 C CA . ARG B 2 183 ? 46.147 43.468 -7.640 1.00 9.66 183 ARG B CA 1
ATOM 5341 C C . ARG B 2 183 ? 46.984 44.313 -6.677 1.00 9.68 183 ARG B C 1
ATOM 5342 O O . ARG B 2 183 ? 46.892 45.543 -6.683 1.00 10.52 183 ARG B O 1
ATOM 5350 N N . ILE B 2 184 ? 47.780 43.647 -5.849 1.00 9.16 184 ILE B N 1
ATOM 5351 C CA . ILE B 2 184 ? 48.679 44.327 -4.926 1.00 10.15 184 ILE B CA 1
ATOM 5352 C C . ILE B 2 184 ? 50.099 43.936 -5.298 1.00 10.26 184 ILE B C 1
ATOM 5353 O O . ILE B 2 184 ? 50.598 42.898 -4.843 1.00 11.03 184 ILE B O 1
ATOM 5358 N N . PRO B 2 185 ? 50.764 44.757 -6.135 1.00 10.38 185 PRO B N 1
ATOM 5359 C CA . PRO B 2 185 ? 52.155 44.447 -6.470 1.00 11.68 185 PRO B CA 1
ATOM 5360 C C . PRO B 2 185 ? 53.039 44.384 -5.240 1.00 11.70 185 PRO B C 1
ATOM 5361 O O . PRO B 2 185 ? 52.904 45.196 -4.318 1.00 12.34 185 PRO B O 1
ATOM 5365 N N . GLN B 2 186 ? 53.933 43.401 -5.244 1.00 12.97 186 GLN B N 1
ATOM 5366 C CA . GLN B 2 186 ? 54.903 43.211 -4.175 1.00 14.61 186 GLN B CA 1
ATOM 5367 C C . GLN B 2 186 ? 56.293 43.543 -4.742 1.00 15.73 186 GLN B C 1
ATOM 5368 O O . GLN B 2 186 ? 57.292 42.849 -4.474 1.00 16.41 186 GLN B O 1
ATOM 5374 N N . THR B 2 187 ? 56.332 44.603 -5.551 1.00 15.86 187 THR B N 1
ATOM 5375 C CA . THR B 2 187 ? 57.543 45.091 -6.201 1.00 16.00 187 THR B CA 1
ATOM 5376 C C . THR B 2 187 ? 57.950 46.497 -5.720 1.00 15.66 187 THR B C 1
ATOM 5377 O O . THR B 2 187 ? 58.660 47.209 -6.426 1.00 15.02 187 THR B O 1
ATOM 5381 N N . HIS B 2 188 ? 57.498 46.877 -4.524 1.00 15.40 188 HIS B N 1
ATOM 5382 C CA . HIS B 2 188 ? 57.731 48.201 -3.893 1.00 15.42 188 HIS B CA 1
ATOM 5383 C C . HIS B 2 188 ? 56.943 49.348 -4.525 1.00 15.14 188 HIS B C 1
ATOM 5384 O O . HIS B 2 188 ? 56.460 50.244 -3.835 1.00 15.57 188 HIS B O 1
ATOM 5391 N N . ASN B 2 189 ? 56.860 49.329 -5.849 1.00 14.40 189 ASN B N 1
ATOM 5392 C CA . ASN B 2 189 ? 56.113 50.308 -6.618 1.00 13.33 189 ASN B CA 1
ATOM 5393 C C . ASN B 2 189 ? 55.863 49.727 -7.999 1.00 13.29 189 ASN B C 1
ATOM 5394 O O . ASN B 2 189 ? 56.259 48.588 -8.289 1.00 14.42 189 ASN B O 1
ATOM 5399 N N . LEU B 2 190 ? 55.210 50.504 -8.851 1.00 12.16 190 LEU B N 1
ATOM 5400 C CA . LEU B 2 190 ? 55.065 50.153 -10.256 1.00 12.12 190 LEU B CA 1
ATOM 5401 C C . LEU B 2 190 ? 55.626 51.266 -11.140 1.00 11.73 190 LEU B C 1
ATOM 5402 O O . LEU B 2 190 ? 55.104 51.529 -12.222 1.00 11.78 190 LEU B O 1
ATOM 5407 N N . LEU B 2 191 ? 56.709 51.894 -10.688 1.00 11.24 191 LEU B N 1
ATOM 5408 C CA . LEU B 2 191 ? 57.287 53.049 -11.381 1.00 11.33 191 LEU B CA 1
ATOM 5409 C C . LEU B 2 191 ? 58.237 52.631 -12.497 1.00 11.20 191 LEU B C 1
ATOM 5410 O O . LEU B 2 191 ? 59.430 52.960 -12.481 1.00 11.73 191 LEU B O 1
ATOM 5415 N N . VAL B 2 192 ? 57.698 51.882 -13.451 1.00 10.78 192 VAL B N 1
ATOM 5416 C CA . VAL B 2 192 ? 58.453 51.385 -14.598 1.00 10.98 192 VAL B CA 1
ATOM 5417 C C . VAL B 2 192 ? 57.595 51.609 -15.827 1.00 10.64 192 VAL B C 1
ATOM 5418 O O . VAL B 2 192 ? 56.359 51.612 -15.742 1.00 10.87 192 VAL B O 1
ATOM 5422 N N . PHE B 2 193 ? 58.238 51.839 -16.968 1.00 10.45 193 PHE B N 1
ATOM 5423 C CA . PHE B 2 193 ? 57.496 51.914 -18.211 1.00 10.80 193 PHE B CA 1
ATOM 5424 C C . PHE B 2 193 ? 57.303 50.516 -18.776 1.00 10.86 193 PHE B C 1
ATOM 5425 O O . PHE B 2 193 ? 58.223 49.905 -19.333 1.00 11.09 193 PHE B O 1
ATOM 5433 N N . LEU B 2 194 ? 56.098 50.001 -18.597 1.00 10.86 194 LEU B N 1
ATOM 5434 C CA . LEU B 2 194 ? 55.678 48.748 -19.196 1.00 11.35 194 LEU B CA 1
ATOM 5435 C C . LEU B 2 194 ? 55.386 48.954 -20.667 1.00 11.33 194 LEU B C 1
ATOM 5436 O O . LEU B 2 194 ? 55.288 50.091 -21.183 1.00 11.62 194 LEU B O 1
#

Organism: NCBI:txid58226

CATH classification: 3.90.380.10 (+1 more: 2.102.10.10)

InterPro domains:
  IPR001663 Aromatic-ring-hydroxylating dioxygenase, alpha subunit [PR00090] (21-46)
  IPR001663 Aromatic-ring-hydroxylating dioxygenase, alpha subunit [PR00090] (51-66)
  IPR001663 Aromatic-ring-hydroxylating dioxygenase, alpha subunit [PR00090] (72-92)
  IPR001663 Aromatic-ring-hydroxylating dioxygenase, alpha subunit [PR00090] (93-113)
  IPR001663 Aromatic-ring-hydroxylating dioxygenase, alpha subunit [PR00090] (137-163)
  IPR001663 Aromatic-ring-hydroxylating dioxygenase, alpha subunit [PR00090] (177-199)
  IPR001663 Aromatic-ring-hydroxylating dioxygenase, alpha subunit [PTHR43756] (20-369)
  IPR015879 Aromatic-ring-hydroxylating dioxygenase, alpha subunit, C-terminal domain [PF00848] (163-423)
  IPR015881 Aromatic-ring-hydroxylating dioxygenase ARHD, Rieske 2Fe-2S-binding site [PS00570] (79-102)
  IPR017941 Rieske [2Fe-2S] iron-sulphur domain [PF00355] (36-120)
  IPR017941 Rieske [2Fe-2S] iron-sulphur domain [PS51296] (37-121)
  IPR036922 Rieske [2Fe-2S] iron-sulphur domain superfamily [G3DSA:2.102.10.10] (34-162)
  IPR036922 Rieske [2Fe-2S] iron-sulphur domain superfamily [SSF50022] (13-152)
  IPR043266 Ring-hydroxylating dioxygenase, alpha subunit NdoB-like, C-terminal [cd08881] (177-423)

GO terms:
  GO:0005515 protein binding (F, IPI)